Protein AF-A0A2U3CEC5-F1 (afdb_monomer_lite)

Structure (mmCIF, N/CA/C/O backbone):
data_AF-A0A2U3CEC5-F1
#
_entry.id   AF-A0A2U3CEC5-F1
#
loop_
_atom_site.group_PDB
_atom_site.id
_atom_site.type_symbol
_atom_site.label_atom_id
_atom_site.label_alt_id
_atom_site.label_comp_id
_atom_site.label_asym_id
_atom_site.label_entity_id
_atom_site.label_seq_id
_atom_site.pdbx_PDB_ins_code
_atom_site.Cartn_x
_atom_site.Cartn_y
_atom_site.Cartn_z
_atom_site.occupancy
_atom_site.B_iso_or_equiv
_atom_site.auth_seq_i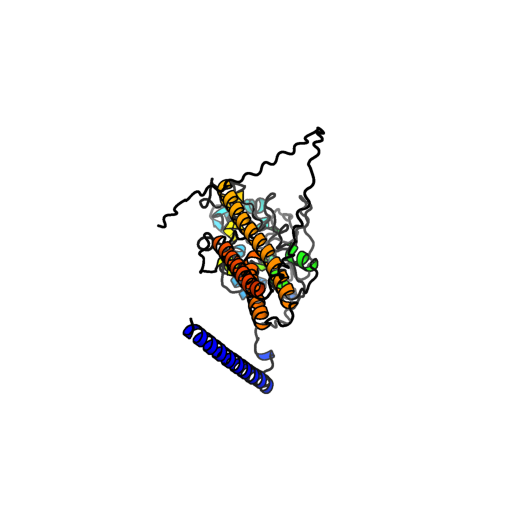d
_atom_site.auth_comp_id
_atom_site.auth_asym_id
_atom_site.auth_atom_id
_atom_site.pdbx_PDB_model_num
ATOM 1 N N . MET A 1 1 ? -35.874 -15.111 15.280 1.00 51.69 1 MET A N 1
ATOM 2 C CA . MET A 1 1 ? -35.263 -14.906 16.616 1.00 51.69 1 MET A CA 1
ATOM 3 C C . MET A 1 1 ? -35.000 -16.187 17.414 1.00 51.69 1 MET A C 1
ATOM 5 O O . MET A 1 1 ? -33.830 -16.515 17.531 1.00 51.69 1 MET A O 1
ATOM 9 N N . ASN A 1 2 ? -35.978 -16.946 17.939 1.00 54.44 2 ASN A N 1
ATOM 10 C CA . ASN A 1 2 ? -35.641 -18.170 18.712 1.00 54.44 2 ASN A CA 1
ATOM 11 C C . ASN A 1 2 ? -35.207 -19.373 17.848 1.00 54.44 2 ASN A C 1
ATOM 13 O O . ASN A 1 2 ? -34.394 -20.172 18.297 1.00 54.44 2 ASN A O 1
ATOM 17 N N . GLU A 1 3 ? -35.680 -19.483 16.603 1.00 56.84 3 GLU A N 1
ATOM 18 C CA . GLU A 1 3 ? -35.259 -20.569 15.698 1.00 56.84 3 GLU A CA 1
ATOM 19 C C . GLU A 1 3 ? -33.867 -20.337 15.082 1.00 56.84 3 GLU A C 1
ATOM 21 O O . GLU A 1 3 ? -33.113 -21.288 14.906 1.00 56.84 3 GLU A O 1
ATOM 26 N N . GLU A 1 4 ? -33.463 -19.086 14.838 1.00 57.12 4 GLU A N 1
ATOM 27 C CA . GLU A 1 4 ? -32.122 -18.763 14.313 1.00 57.12 4 GLU A CA 1
ATOM 28 C C . GLU A 1 4 ? -31.010 -19.041 15.329 1.00 57.12 4 GLU A C 1
ATOM 30 O O . GLU A 1 4 ? -29.968 -19.588 14.964 1.00 57.12 4 GLU A O 1
ATOM 35 N N . LYS A 1 5 ? -31.246 -18.762 16.620 1.00 58.94 5 LYS A N 1
ATOM 36 C CA . LYS A 1 5 ? -30.281 -19.090 17.682 1.00 58.94 5 LYS A CA 1
ATOM 37 C C . LYS A 1 5 ? -30.055 -20.603 17.806 1.00 58.94 5 LYS A C 1
ATOM 39 O O . LYS A 1 5 ? -28.931 -21.034 18.056 1.00 58.94 5 LYS A O 1
ATOM 44 N N . GLU A 1 6 ? -31.075 -21.431 17.567 1.00 61.75 6 GLU A N 1
ATOM 45 C CA . GLU A 1 6 ? -30.903 -22.890 17.558 1.00 61.75 6 GLU A CA 1
ATOM 46 C C . GLU A 1 6 ? -30.104 -23.408 16.352 1.00 61.75 6 GLU A C 1
ATOM 48 O O . GLU A 1 6 ? -29.390 -24.409 16.481 1.00 61.75 6 GLU A O 1
ATOM 53 N N . VAL A 1 7 ? -30.195 -22.749 15.194 1.00 65.44 7 VAL A N 1
ATOM 54 C CA . VAL A 1 7 ? -29.435 -23.130 13.992 1.00 65.44 7 VAL A CA 1
ATOM 55 C C . VAL A 1 7 ? -27.947 -22.832 14.184 1.00 65.44 7 VAL A C 1
ATOM 57 O O . VAL A 1 7 ? -27.124 -23.721 13.957 1.00 65.44 7 VAL A O 1
ATOM 60 N N . LEU A 1 8 ? -27.600 -21.654 14.712 1.00 54.16 8 LEU A N 1
ATOM 61 C CA . LEU A 1 8 ? -26.207 -21.249 14.943 1.00 54.16 8 LEU A CA 1
ATOM 62 C C . LEU A 1 8 ? -25.498 -22.138 15.981 1.00 54.16 8 LEU A C 1
ATOM 64 O O . LEU A 1 8 ? -24.371 -22.587 15.758 1.00 54.16 8 LEU A O 1
ATOM 68 N N . VAL A 1 9 ? -26.184 -22.519 17.066 1.00 66.44 9 VAL A N 1
ATOM 69 C CA . VAL A 1 9 ? -25.629 -23.441 18.080 1.00 66.44 9 VAL A CA 1
ATOM 70 C C . VAL A 1 9 ? -25.408 -24.852 17.515 1.00 66.44 9 VAL A C 1
ATOM 72 O O . VAL A 1 9 ? -24.451 -25.538 17.895 1.00 66.44 9 VAL A O 1
ATOM 75 N N . ARG A 1 10 ? -26.255 -25.315 16.583 1.00 61.56 10 ARG A N 1
ATOM 76 C CA . ARG A 1 10 ? -26.038 -26.602 15.893 1.00 61.56 10 ARG A CA 1
ATOM 77 C C . ARG A 1 10 ? -24.874 -26.528 14.908 1.00 61.56 10 ARG A C 1
ATOM 79 O O . ARG A 1 10 ? -24.129 -27.502 14.815 1.00 61.56 10 ARG A O 1
ATOM 86 N N . GLN A 1 11 ? -24.692 -25.400 14.225 1.00 50.88 11 GLN A N 1
ATOM 87 C CA . GLN A 1 11 ? -23.623 -25.187 13.247 1.00 50.88 11 GLN A CA 1
ATOM 88 C C . GLN A 1 11 ? -22.240 -25.112 13.923 1.00 50.88 11 GLN A C 1
ATOM 90 O O . GLN A 1 11 ? -21.310 -25.795 13.494 1.00 50.88 11 GLN A O 1
ATOM 95 N N . SER A 1 12 ? -22.143 -24.429 15.070 1.00 59.34 12 SER A N 1
ATOM 96 C CA . SER A 1 12 ? -20.945 -24.394 15.930 1.00 59.34 12 SER A CA 1
ATOM 97 C C . SER A 1 12 ? -20.511 -25.797 16.398 1.00 59.34 12 SER A C 1
ATOM 99 O O . SER A 1 12 ? -19.362 -26.209 16.204 1.00 59.34 12 SER A O 1
ATOM 101 N N . LYS A 1 13 ? -21.451 -26.612 16.905 1.00 60.03 13 LYS A N 1
ATOM 102 C CA . LYS A 1 13 ? -21.165 -28.003 17.318 1.00 60.03 13 LYS A CA 1
ATOM 103 C C . LYS A 1 13 ? -20.763 -28.913 16.153 1.00 60.03 13 LYS A C 1
ATOM 105 O O . LYS A 1 13 ? -20.098 -29.931 16.370 1.00 60.03 13 LYS A O 1
ATOM 110 N N . TRP A 1 14 ? -21.174 -28.579 14.932 1.00 58.00 14 TRP A N 1
ATOM 111 C CA . TRP A 1 14 ? -20.826 -29.333 13.730 1.00 58.00 14 TRP A CA 1
ATOM 112 C C . TRP A 1 14 ? -19.403 -29.016 13.245 1.00 58.00 14 TRP A C 1
ATOM 114 O O . TRP A 1 14 ? -18.674 -29.936 12.867 1.00 58.00 14 TRP A O 1
ATOM 124 N N . ASN A 1 15 ? -18.966 -27.759 13.362 1.00 56.19 15 ASN A N 1
ATOM 125 C CA . ASN A 1 15 ? -17.613 -27.328 12.998 1.00 56.19 15 ASN A CA 1
ATOM 126 C C . ASN A 1 15 ? -16.543 -27.875 13.958 1.00 56.19 15 ASN A C 1
ATOM 128 O O . ASN A 1 15 ? -15.528 -28.402 13.500 1.00 56.19 15 ASN A O 1
ATOM 132 N N . GLY A 1 16 ? -16.809 -27.906 15.270 1.00 61.47 16 GLY A N 1
ATOM 133 C CA . GLY A 1 16 ? -15.868 -28.478 16.248 1.00 61.47 16 GLY A CA 1
ATOM 134 C C . GLY A 1 16 ? -15.553 -29.966 16.014 1.00 61.47 16 GLY A C 1
ATOM 135 O O . GLY A 1 16 ? -14.421 -30.410 16.198 1.00 61.47 16 GLY A O 1
ATOM 136 N N . ARG A 1 17 ? -16.523 -30.753 15.523 1.00 67.31 17 ARG A N 1
ATOM 137 C CA . ARG A 1 17 ? -16.306 -32.176 15.192 1.00 67.31 17 ARG A CA 1
ATOM 138 C C . ARG A 1 17 ? -15.452 -32.387 13.940 1.00 67.31 17 ARG A C 1
ATOM 140 O O . ARG A 1 17 ? -14.745 -33.391 13.869 1.00 67.31 17 ARG A O 1
ATOM 147 N N . ARG A 1 18 ? -15.503 -31.471 12.967 1.00 69.81 18 ARG A N 1
ATOM 148 C CA . ARG A 1 18 ? -14.678 -31.538 11.748 1.00 69.81 18 ARG A CA 1
ATOM 149 C C . ARG A 1 18 ? -13.218 -31.209 12.035 1.00 69.81 18 ARG A C 1
ATOM 151 O O . ARG A 1 18 ? -12.348 -31.915 11.538 1.00 69.81 18 ARG A O 1
ATOM 158 N N . ILE A 1 19 ? -12.971 -30.228 12.902 1.00 72.62 19 ILE A N 1
ATOM 159 C CA . ILE A 1 19 ? -11.618 -29.847 13.325 1.00 72.62 19 ILE A CA 1
ATOM 160 C C . ILE A 1 19 ? -10.928 -31.023 14.031 1.00 72.62 19 ILE A C 1
ATOM 162 O O . ILE A 1 19 ? -9.819 -31.400 13.661 1.00 72.62 19 ILE A O 1
ATOM 166 N N . ILE A 1 20 ? -11.613 -31.702 14.959 1.00 77.25 20 ILE A N 1
ATOM 167 C CA . ILE A 1 20 ? -11.046 -32.865 15.667 1.00 77.25 20 ILE A CA 1
ATOM 168 C C . ILE A 1 20 ? -10.727 -34.025 14.706 1.00 77.25 20 ILE A C 1
ATOM 170 O O . ILE A 1 20 ? -9.685 -34.662 14.844 1.00 77.25 20 ILE A O 1
ATOM 174 N N . LEU A 1 21 ? -11.590 -34.292 13.717 1.00 78.38 21 LEU A N 1
ATOM 175 C CA . LEU A 1 21 ? -11.345 -35.320 12.695 1.00 78.38 21 LEU A CA 1
ATOM 176 C C . LEU A 1 21 ? -10.156 -34.974 11.789 1.00 78.38 21 LEU A C 1
ATOM 178 O O . LEU A 1 21 ? -9.392 -35.872 11.443 1.00 78.38 21 LEU A O 1
ATOM 182 N N . PHE A 1 22 ? -9.980 -33.696 11.444 1.00 80.19 22 PHE A N 1
ATOM 183 C CA . PHE A 1 22 ? -8.859 -33.229 10.629 1.00 80.19 22 PHE A CA 1
ATOM 184 C C . PHE A 1 22 ? -7.522 -33.374 11.369 1.00 80.19 22 PHE A C 1
ATOM 186 O O . PHE A 1 22 ? -6.585 -33.954 10.823 1.00 80.19 22 PHE A O 1
ATOM 193 N N . TYR A 1 23 ? -7.459 -32.973 12.646 1.00 76.06 23 TYR A N 1
ATOM 194 C CA . TYR A 1 23 ? -6.269 -33.179 13.482 1.00 76.06 23 TYR A CA 1
ATOM 195 C C . TYR A 1 23 ? -5.938 -34.662 13.673 1.00 76.06 23 TYR A C 1
ATOM 197 O O . TYR A 1 23 ? -4.771 -35.044 13.607 1.00 76.06 23 TYR A O 1
ATOM 205 N N . TRP A 1 24 ? -6.945 -35.524 13.848 1.00 81.62 24 TRP A N 1
ATOM 206 C CA . TRP A 1 24 ? -6.714 -36.968 13.939 1.00 81.62 24 TRP A CA 1
ATOM 207 C C . TRP A 1 24 ? -6.148 -37.545 12.637 1.00 81.62 24 TRP A C 1
ATOM 209 O O . TRP A 1 24 ? -5.244 -38.378 12.676 1.00 81.62 24 TRP A O 1
ATOM 219 N N . PHE A 1 25 ? -6.635 -37.078 11.484 1.00 79.94 25 PHE A N 1
ATOM 220 C CA . PHE A 1 25 ? -6.115 -37.495 10.182 1.00 79.94 25 PHE A CA 1
ATOM 221 C C . PHE A 1 25 ? -4.675 -37.015 9.968 1.00 79.94 25 PHE A C 1
ATOM 223 O O . PHE A 1 25 ? -3.836 -37.808 9.552 1.00 79.94 25 PHE A O 1
ATOM 230 N N . ALA A 1 26 ? -4.366 -35.765 10.325 1.00 76.88 26 ALA A N 1
ATOM 231 C CA . ALA A 1 26 ? -3.019 -35.205 10.235 1.00 76.88 26 ALA A CA 1
ATOM 232 C C . ALA A 1 26 ? -2.019 -35.948 11.138 1.00 76.88 26 ALA A C 1
ATOM 234 O O . ALA A 1 26 ? -0.929 -36.289 10.688 1.00 76.88 26 ALA A O 1
ATOM 235 N N . ILE A 1 27 ? -2.401 -36.282 12.377 1.00 79.38 27 ILE A N 1
ATOM 236 C CA . ILE A 1 27 ? -1.549 -37.043 13.307 1.00 79.38 27 ILE A CA 1
ATOM 237 C C . ILE A 1 27 ? -1.284 -38.460 12.785 1.00 79.38 27 ILE A C 1
ATOM 239 O O . ILE A 1 27 ? -0.149 -38.934 12.851 1.00 79.38 27 ILE A O 1
ATOM 243 N N . VAL A 1 28 ? -2.299 -39.138 12.234 1.00 79.62 28 VAL A N 1
ATOM 244 C CA . VAL A 1 28 ? -2.113 -40.466 11.628 1.00 79.62 28 VAL A CA 1
ATOM 245 C C . VAL A 1 28 ? -1.205 -40.378 10.403 1.00 79.62 28 VAL A C 1
ATOM 247 O O . VAL A 1 28 ? -0.308 -41.207 10.271 1.00 79.62 28 VAL A O 1
ATOM 250 N N . PHE A 1 29 ? -1.380 -39.362 9.552 1.00 73.38 29 PHE A N 1
ATOM 251 C CA . PHE A 1 29 ? -0.582 -39.190 8.338 1.00 73.38 29 PHE A CA 1
ATOM 252 C C . PHE A 1 29 ? 0.888 -38.882 8.659 1.00 73.38 29 PHE A C 1
ATOM 254 O O . PHE A 1 29 ? 1.777 -39.579 8.164 1.00 73.38 29 PHE A O 1
ATOM 261 N N . LEU A 1 30 ? 1.139 -37.936 9.573 1.00 70.00 30 LEU A N 1
ATOM 262 C CA . LEU A 1 30 ? 2.480 -37.565 10.039 1.00 70.00 30 LEU A CA 1
ATOM 263 C C . LEU A 1 30 ? 3.177 -38.717 10.780 1.00 70.00 30 LEU A C 1
ATOM 265 O O . LEU A 1 30 ? 4.367 -38.973 10.570 1.00 70.00 30 LEU A O 1
ATOM 269 N N . GLY A 1 31 ? 2.428 -39.468 11.594 1.00 68.62 31 GLY A N 1
ATOM 270 C CA . GLY A 1 31 ? 2.925 -40.670 12.261 1.00 68.62 31 GLY A CA 1
ATOM 271 C C . GLY A 1 31 ? 3.284 -41.787 11.278 1.00 68.62 31 GLY A C 1
ATOM 272 O O . GLY A 1 31 ? 4.282 -42.482 11.474 1.00 68.62 31 GLY A O 1
ATOM 273 N N . SER A 1 32 ? 2.523 -41.938 10.188 1.00 67.00 32 SER A N 1
ATOM 274 C CA . SER A 1 32 ? 2.843 -42.916 9.146 1.00 67.00 32 SER A CA 1
ATOM 275 C C . SER A 1 32 ? 4.051 -42.519 8.298 1.00 67.00 32 SER A C 1
ATOM 277 O O . SER A 1 32 ? 4.867 -43.393 8.026 1.00 67.00 32 SER A O 1
ATOM 279 N N . SER A 1 33 ? 4.257 -41.237 7.967 1.00 54.97 33 SER A N 1
ATOM 280 C CA . SER A 1 33 ? 5.459 -40.787 7.238 1.00 54.97 33 SER A CA 1
ATOM 281 C C . SER A 1 33 ? 6.760 -41.041 8.007 1.00 54.97 33 SER A C 1
ATOM 283 O O . SER A 1 33 ? 7.756 -41.434 7.401 1.00 54.97 33 SER A O 1
ATOM 285 N N . ALA A 1 34 ? 6.740 -40.930 9.340 1.00 54.03 34 ALA A N 1
ATOM 286 C CA . ALA A 1 34 ? 7.893 -41.268 10.177 1.00 54.03 34 ALA A CA 1
ATOM 287 C C . ALA A 1 34 ? 8.217 -42.778 10.176 1.00 54.03 34 ALA A C 1
ATOM 289 O O . ALA A 1 34 ? 9.371 -43.164 10.353 1.00 54.03 34 ALA A O 1
ATOM 290 N N . ALA A 1 35 ? 7.222 -43.641 9.942 1.00 57.00 35 ALA A N 1
ATOM 291 C CA . ALA A 1 35 ? 7.401 -45.092 9.934 1.00 57.00 35 ALA A CA 1
ATOM 292 C C . ALA A 1 35 ? 7.923 -45.649 8.596 1.00 57.00 35 ALA A C 1
ATOM 294 O O . ALA A 1 35 ? 8.459 -46.758 8.581 1.00 57.00 35 ALA A O 1
ATOM 295 N N . VAL A 1 36 ? 7.790 -44.912 7.483 1.00 57.38 36 VAL A N 1
ATOM 296 C CA . VAL A 1 36 ? 8.205 -45.396 6.147 1.00 57.38 36 VAL A CA 1
ATOM 297 C C . VAL A 1 36 ? 9.610 -44.958 5.724 1.00 57.38 36 VAL A C 1
ATOM 299 O O . VAL A 1 36 ? 10.045 -45.335 4.641 1.00 57.38 36 VAL A O 1
ATOM 302 N N . GLY A 1 37 ? 10.347 -44.209 6.553 1.00 44.03 37 GLY A N 1
ATOM 303 C CA . GLY A 1 37 ? 11.755 -43.888 6.284 1.00 44.03 37 GLY A CA 1
ATOM 304 C C . GLY A 1 37 ? 11.991 -43.225 4.923 1.00 44.03 37 GLY A C 1
ATOM 305 O O . GLY A 1 37 ? 13.004 -43.492 4.277 1.00 44.03 37 GLY A O 1
ATOM 306 N N . ILE A 1 38 ? 11.050 -42.393 4.463 1.00 50.84 38 ILE A N 1
ATOM 307 C CA . ILE A 1 38 ? 11.238 -41.607 3.243 1.00 50.84 38 ILE A CA 1
ATOM 308 C C . ILE A 1 38 ? 12.206 -40.485 3.605 1.00 50.84 38 ILE A C 1
ATOM 310 O O . ILE A 1 38 ? 11.822 -39.455 4.150 1.00 50.84 38 ILE A O 1
ATOM 314 N N . SER A 1 39 ? 13.486 -40.748 3.365 1.00 47.34 39 SER A N 1
ATOM 315 C CA . SER A 1 39 ? 14.542 -39.751 3.439 1.00 47.34 39 SER A CA 1
ATOM 316 C C . SER A 1 39 ? 14.170 -38.569 2.542 1.00 47.34 39 SER A C 1
ATOM 318 O O . SER A 1 39 ? 13.892 -38.755 1.355 1.00 47.34 39 SER A O 1
ATOM 320 N N . SER A 1 40 ? 14.176 -37.360 3.101 1.00 48.03 40 SER A N 1
ATOM 321 C CA . SER A 1 40 ? 13.900 -36.091 2.410 1.00 48.03 40 SER A CA 1
ATOM 322 C C . SER A 1 40 ? 14.830 -35.818 1.218 1.00 48.03 40 SER A C 1
ATOM 324 O O . SER A 1 40 ? 14.552 -34.943 0.408 1.00 48.03 40 SER A O 1
ATOM 326 N N . THR A 1 41 ? 15.886 -36.613 1.043 1.00 48.88 41 THR A N 1
ATOM 327 C CA . THR A 1 41 ? 16.827 -36.549 -0.083 1.00 48.88 41 THR A CA 1
ATOM 328 C C . THR A 1 41 ? 16.278 -37.024 -1.433 1.00 48.88 41 THR A C 1
ATOM 330 O O . THR A 1 41 ? 16.960 -36.851 -2.435 1.00 48.88 41 THR A O 1
ATOM 333 N N . LEU A 1 42 ? 15.078 -37.614 -1.513 1.00 44.91 42 LEU A N 1
ATOM 334 C CA . LEU A 1 42 ? 14.521 -38.107 -2.789 1.00 44.91 42 LEU A CA 1
ATOM 335 C C . LEU A 1 42 ? 13.493 -37.178 -3.457 1.00 44.91 42 LEU A C 1
ATOM 337 O O . LEU A 1 42 ? 13.015 -37.512 -4.539 1.00 44.91 42 LEU A O 1
ATOM 341 N N . LEU A 1 43 ? 13.146 -36.034 -2.856 1.00 43.78 43 LEU A N 1
ATOM 342 C CA . LEU A 1 43 ? 12.087 -35.155 -3.378 1.00 43.78 43 LEU A CA 1
ATOM 343 C C . LEU A 1 43 ? 12.569 -33.869 -4.059 1.00 43.78 43 LEU A C 1
ATOM 345 O O . LEU A 1 43 ? 11.726 -33.089 -4.488 1.00 43.78 43 LEU A O 1
ATOM 349 N N . ASN A 1 44 ? 13.876 -33.657 -4.244 1.00 40.06 44 ASN A N 1
ATOM 350 C CA . ASN A 1 44 ? 14.333 -32.518 -5.043 1.00 40.06 44 ASN A CA 1
ATOM 351 C C . ASN A 1 44 ? 15.614 -32.815 -5.848 1.00 40.06 44 ASN A C 1
ATOM 353 O O . ASN A 1 44 ? 16.710 -32.512 -5.391 1.00 40.06 44 ASN A O 1
ATOM 357 N N . PRO A 1 45 ? 15.515 -33.416 -7.048 1.00 41.00 45 PRO A N 1
ATOM 358 C CA . PRO A 1 45 ? 16.673 -33.645 -7.911 1.00 41.00 45 PRO A CA 1
ATOM 359 C C . PRO A 1 45 ? 17.136 -32.389 -8.676 1.00 41.00 45 PRO A C 1
ATOM 361 O O . PRO A 1 45 ? 17.912 -32.535 -9.616 1.00 41.00 45 PRO A O 1
ATOM 364 N N . LYS A 1 46 ? 16.654 -31.177 -8.349 1.00 42.19 46 LYS A N 1
ATOM 365 C CA . LYS A 1 46 ? 16.907 -29.994 -9.188 1.00 42.19 46 LYS A CA 1
ATOM 366 C C . LYS A 1 46 ? 18.140 -29.154 -8.851 1.00 42.19 46 LYS A C 1
ATOM 368 O O . LYS A 1 46 ? 18.587 -28.459 -9.749 1.00 42.19 46 LYS A O 1
ATOM 373 N N . TYR A 1 47 ? 18.733 -29.228 -7.662 1.00 44.69 47 TYR A N 1
ATOM 374 C CA . TYR A 1 47 ? 19.850 -28.331 -7.335 1.00 44.69 47 TYR A CA 1
ATOM 375 C C . TYR A 1 47 ? 20.909 -29.026 -6.480 1.00 44.69 47 TYR A C 1
ATOM 377 O O . TYR A 1 47 ? 20.815 -29.089 -5.262 1.00 44.69 47 TYR A O 1
ATOM 385 N N . SER A 1 48 ? 21.923 -29.572 -7.147 1.00 35.47 48 SER A N 1
ATOM 386 C CA . SER A 1 48 ? 23.272 -29.683 -6.588 1.00 35.47 48 SER A CA 1
ATOM 387 C C . SER A 1 48 ? 24.257 -29.707 -7.756 1.00 35.47 48 SER A C 1
ATOM 389 O O . SER A 1 48 ? 24.721 -30.767 -8.183 1.00 35.47 48 SER A O 1
ATOM 391 N N . VAL A 1 49 ? 24.540 -28.536 -8.325 1.00 43.97 49 VAL A N 1
ATOM 392 C CA . VAL A 1 49 ? 25.657 -28.359 -9.264 1.00 43.97 49 VAL A CA 1
ATOM 393 C C . VAL A 1 49 ? 26.917 -28.057 -8.445 1.00 43.97 49 VAL A C 1
ATOM 395 O O . VAL A 1 49 ? 27.565 -27.032 -8.607 1.00 43.97 49 VAL A O 1
ATOM 398 N N . GLU A 1 50 ? 27.259 -28.933 -7.497 1.00 38.19 50 GLU A N 1
ATOM 399 C CA . GLU A 1 50 ? 28.533 -28.827 -6.784 1.00 38.19 50 GLU A CA 1
ATOM 400 C C . GLU A 1 50 ? 29.649 -29.333 -7.709 1.00 38.19 50 GLU A C 1
ATOM 402 O O . GLU A 1 50 ? 29.823 -30.540 -7.894 1.00 38.19 50 GLU A O 1
ATOM 407 N N . GLY A 1 51 ? 30.409 -28.404 -8.300 1.00 41.31 51 GLY A N 1
ATOM 408 C CA . GLY A 1 51 ? 31.744 -28.705 -8.827 1.00 41.31 51 GLY A CA 1
ATOM 409 C C . GLY A 1 51 ? 32.126 -28.141 -10.195 1.00 41.31 51 GLY A C 1
ATOM 410 O O . GLY A 1 51 ? 33.149 -28.580 -10.720 1.00 41.31 51 GLY A O 1
ATOM 411 N N . TYR A 1 52 ? 31.370 -27.210 -10.787 1.00 44.75 52 TYR A N 1
ATOM 412 C CA . TYR A 1 52 ? 31.833 -26.540 -12.007 1.00 44.75 52 TYR A CA 1
ATOM 413 C C . TYR A 1 52 ? 32.778 -25.381 -11.664 1.00 44.75 52 TYR A C 1
ATOM 415 O O . TYR A 1 52 ? 32.407 -24.424 -10.992 1.00 44.75 52 TYR A O 1
ATOM 423 N N . ASP A 1 53 ? 34.031 -25.505 -12.095 1.00 47.78 53 ASP A N 1
ATOM 424 C CA . ASP A 1 53 ? 35.047 -24.464 -11.967 1.00 47.78 53 ASP A CA 1
ATOM 425 C C . ASP A 1 53 ? 34.838 -23.420 -13.075 1.00 47.78 53 ASP A C 1
ATOM 427 O O . ASP A 1 53 ? 35.212 -23.643 -14.229 1.00 47.78 53 ASP A O 1
ATOM 431 N N . HIS A 1 54 ? 34.220 -22.286 -12.729 1.00 45.41 54 HIS A N 1
ATOM 432 C CA . HIS A 1 54 ? 33.964 -21.184 -13.664 1.00 45.41 54 HIS A CA 1
ATOM 433 C C . HIS A 1 54 ? 35.245 -20.606 -14.287 1.00 45.41 54 HIS A C 1
ATOM 435 O O . HIS A 1 54 ? 35.173 -19.997 -15.350 1.00 45.41 54 HIS A O 1
ATOM 441 N N . SER A 1 55 ? 36.428 -20.845 -13.704 1.00 48.06 55 SER A N 1
ATOM 442 C CA . SER A 1 55 ? 37.694 -20.368 -14.275 1.00 48.06 55 SER A CA 1
ATOM 443 C C . SER A 1 55 ? 38.091 -21.064 -15.585 1.00 48.06 55 SER A C 1
ATOM 445 O O . SER A 1 55 ? 38.981 -20.586 -16.286 1.00 48.06 55 SER A O 1
ATOM 447 N N . ALA A 1 56 ? 37.428 -22.170 -15.945 1.00 47.59 56 ALA A N 1
ATOM 448 C CA . ALA A 1 56 ? 37.695 -22.919 -17.173 1.00 47.59 56 ALA A CA 1
ATOM 449 C C . ALA A 1 56 ? 36.930 -22.411 -18.413 1.00 47.59 56 ALA A C 1
ATOM 451 O O . ALA A 1 56 ? 37.122 -22.971 -19.494 1.00 47.59 56 ALA A O 1
ATOM 452 N N . ILE A 1 57 ? 36.055 -21.408 -18.259 1.00 49.34 57 ILE A N 1
ATOM 453 C CA . ILE A 1 57 ? 35.137 -20.935 -19.312 1.00 49.34 57 ILE A CA 1
ATOM 454 C C . ILE A 1 57 ? 35.635 -19.647 -19.996 1.00 49.34 57 ILE A C 1
ATOM 456 O O . ILE A 1 57 ? 35.297 -19.423 -21.152 1.00 49.34 57 ILE A O 1
ATOM 460 N N . ALA A 1 58 ? 36.493 -18.852 -19.347 1.00 49.41 58 ALA A N 1
ATOM 461 C CA . ALA A 1 58 ? 37.122 -17.693 -19.987 1.00 49.41 58 ALA A CA 1
ATOM 462 C C . ALA A 1 58 ? 37.982 -18.111 -21.192 1.00 49.41 58 ALA A C 1
ATOM 464 O O . ALA A 1 58 ? 38.721 -19.102 -21.108 1.00 49.41 58 ALA A O 1
ATOM 465 N N . ASP A 1 59 ? 37.977 -17.319 -22.272 1.00 50.66 59 ASP A N 1
ATOM 466 C CA . ASP A 1 59 ? 38.967 -17.477 -23.343 1.00 50.66 59 ASP A CA 1
ATOM 467 C C . ASP A 1 59 ? 40.382 -17.436 -22.717 1.00 50.66 59 ASP A C 1
ATOM 469 O O . ASP A 1 59 ? 40.769 -16.438 -22.101 1.00 50.66 59 ASP A O 1
ATOM 473 N N . PRO A 1 60 ? 41.196 -18.500 -22.846 1.00 42.22 60 PRO A N 1
ATOM 474 C CA . PRO A 1 60 ? 42.479 -18.605 -22.153 1.00 42.22 60 PRO A CA 1
ATOM 475 C C . PRO A 1 60 ? 43.553 -17.633 -22.674 1.00 42.22 60 PRO A C 1
ATOM 477 O O . PRO A 1 60 ? 44.646 -17.561 -22.105 1.00 42.22 60 PRO A O 1
ATOM 480 N N . VAL A 1 61 ? 43.289 -16.921 -23.772 1.00 42.47 61 VAL A N 1
ATOM 481 C CA . VAL A 1 61 ? 44.180 -15.942 -24.404 1.00 42.47 61 VAL A CA 1
ATOM 482 C C . VAL A 1 61 ? 43.792 -14.513 -24.027 1.00 42.47 61 VAL A C 1
ATOM 484 O O . VAL A 1 61 ? 44.692 -13.689 -23.844 1.00 42.47 61 VAL A O 1
ATOM 487 N N . THR A 1 62 ? 42.499 -14.209 -23.895 1.00 55.28 62 THR A N 1
ATOM 488 C CA . THR A 1 62 ? 42.023 -12.837 -23.635 1.00 55.28 62 THR A CA 1
ATOM 489 C C . THR A 1 62 ? 41.435 -12.628 -22.237 1.00 55.28 62 THR A C 1
ATOM 491 O O . THR A 1 62 ? 41.444 -11.494 -21.749 1.00 55.28 62 THR A O 1
ATOM 494 N N . GLY A 1 63 ? 41.016 -13.706 -21.564 1.00 55.62 63 GLY A N 1
ATOM 495 C CA . GLY A 1 63 ? 40.258 -13.671 -20.310 1.00 55.62 63 GLY A CA 1
ATOM 496 C C . GLY A 1 63 ? 38.790 -13.272 -20.496 1.00 55.62 63 GLY A C 1
ATOM 497 O O . GLY A 1 63 ? 38.121 -12.987 -19.511 1.00 55.62 63 GLY A O 1
ATOM 498 N N . GLU A 1 64 ? 38.309 -13.203 -21.739 1.00 58.28 64 GLU A N 1
ATOM 499 C CA . GLU A 1 64 ? 37.001 -12.641 -22.090 1.00 58.28 64 GLU A CA 1
ATOM 500 C C . GLU A 1 64 ? 35.880 -13.686 -21.968 1.00 58.28 64 GLU A C 1
ATOM 502 O O . GLU A 1 64 ? 36.112 -14.879 -22.178 1.00 58.28 64 GLU A O 1
ATOM 507 N N . TYR A 1 65 ? 34.673 -13.213 -21.638 1.00 59.47 65 TYR A N 1
ATOM 508 C CA . TYR A 1 65 ? 33.438 -13.997 -21.596 1.00 59.47 65 TYR A CA 1
ATOM 509 C C . TYR A 1 65 ? 32.439 -13.427 -22.603 1.00 59.47 65 TYR A C 1
ATOM 511 O O . TYR A 1 65 ? 32.013 -12.275 -22.493 1.00 59.47 65 TYR A O 1
ATOM 519 N N . HIS A 1 66 ? 32.054 -14.241 -23.575 1.00 66.25 66 HIS A N 1
ATOM 520 C CA . HIS A 1 66 ? 30.923 -14.000 -24.459 1.00 66.25 66 HIS A CA 1
ATOM 521 C C . HIS A 1 66 ? 29.662 -14.630 -23.839 1.00 66.25 66 HIS A C 1
ATOM 523 O O . HIS A 1 66 ? 29.773 -15.659 -23.172 1.00 66.25 66 HIS A O 1
ATOM 529 N N . PRO A 1 67 ? 28.443 -14.101 -24.054 1.00 65.88 67 PRO A N 1
ATOM 530 C CA . PRO A 1 67 ? 27.223 -14.787 -23.609 1.00 65.88 67 PRO A CA 1
ATOM 531 C C . PRO A 1 67 ? 27.110 -16.236 -24.124 1.00 65.88 67 PRO A C 1
ATOM 533 O O . PRO A 1 67 ? 26.563 -17.094 -23.432 1.00 65.88 67 PRO A O 1
ATOM 536 N N . ASP A 1 68 ? 27.710 -16.547 -25.279 1.00 74.38 68 ASP A N 1
ATOM 537 C CA . ASP A 1 68 ? 27.821 -17.927 -25.790 1.00 74.38 68 ASP A CA 1
ATOM 538 C C . ASP A 1 68 ? 28.642 -18.856 -24.880 1.00 74.38 68 ASP A C 1
ATOM 540 O O . ASP A 1 68 ? 28.468 -20.073 -24.935 1.00 74.38 68 ASP A O 1
ATOM 544 N N . ASP A 1 69 ? 29.505 -18.312 -24.023 1.00 78.38 69 ASP A N 1
ATOM 545 C CA . ASP A 1 69 ? 30.288 -19.080 -23.055 1.00 78.38 69 ASP A CA 1
ATOM 546 C C . ASP A 1 69 ? 29.448 -19.458 -21.822 1.00 78.38 69 ASP A C 1
ATOM 548 O O . ASP A 1 69 ? 29.748 -20.438 -21.136 1.00 78.38 69 ASP A O 1
ATOM 552 N N . CYS A 1 70 ? 28.346 -18.741 -21.568 1.00 79.56 70 CYS A N 1
ATOM 553 C CA . CYS A 1 70 ? 27.378 -19.069 -20.518 1.00 79.56 70 CYS A CA 1
ATOM 554 C C . CYS A 1 70 ? 26.457 -20.226 -20.939 1.00 79.56 70 CYS A C 1
ATOM 556 O O . CYS A 1 70 ? 26.105 -21.080 -20.122 1.00 79.56 70 CYS A O 1
ATOM 558 N N . VAL A 1 71 ? 26.105 -20.285 -22.228 1.00 84.12 71 VAL A N 1
ATOM 559 C CA . VAL A 1 71 ? 25.138 -21.226 -22.822 1.00 84.12 71 VAL A CA 1
ATOM 560 C C . VAL A 1 71 ? 25.381 -22.704 -22.458 1.00 84.12 71 VAL A C 1
ATOM 562 O O . VAL A 1 71 ? 24.418 -23.381 -22.091 1.00 84.12 71 VAL A O 1
ATOM 565 N N . PRO A 1 72 ? 26.615 -23.251 -22.491 1.00 85.25 72 PRO A N 1
ATOM 566 C CA . PRO A 1 72 ? 26.851 -24.664 -22.190 1.00 85.25 72 PRO A CA 1
ATOM 567 C C . PRO A 1 72 ? 26.456 -25.083 -20.769 1.00 85.25 72 PRO A C 1
ATOM 569 O O . PRO A 1 72 ? 26.202 -26.268 -20.545 1.00 85.25 72 PRO A O 1
ATOM 572 N N . CYS A 1 73 ? 26.426 -24.136 -19.825 1.00 83.00 73 CYS A N 1
ATOM 573 C CA . CYS A 1 73 ? 26.117 -24.392 -18.417 1.00 83.00 73 CYS A CA 1
ATOM 574 C C . CYS A 1 73 ? 24.751 -23.823 -17.995 1.00 83.00 73 CYS A C 1
ATOM 576 O O . CYS A 1 73 ? 24.085 -24.436 -17.166 1.00 83.00 73 CYS A O 1
ATOM 578 N N . HIS A 1 74 ? 24.322 -22.712 -18.605 1.00 84.00 74 HIS A N 1
ATOM 579 C CA . HIS A 1 74 ? 23.142 -21.916 -18.233 1.00 84.00 74 HIS A CA 1
ATOM 580 C C . HIS A 1 74 ? 22.175 -21.714 -19.409 1.00 84.00 74 HIS A C 1
ATOM 582 O O . HIS A 1 74 ? 21.654 -20.625 -19.640 1.00 84.00 74 HIS A O 1
ATOM 588 N N . GLN A 1 75 ? 21.971 -22.753 -20.225 1.00 88.44 75 GLN A N 1
ATOM 589 C CA . GLN A 1 75 ? 21.150 -22.654 -21.437 1.00 88.44 75 GLN A CA 1
ATOM 590 C C . GLN A 1 75 ? 19.742 -22.114 -21.154 1.00 88.44 75 GLN A C 1
ATOM 592 O O . GLN A 1 75 ? 19.239 -21.319 -21.936 1.00 88.44 75 GLN A O 1
ATOM 597 N N . ALA A 1 76 ? 19.100 -22.548 -20.065 1.00 85.69 76 ALA A N 1
ATOM 598 C CA . ALA A 1 76 ? 17.721 -22.166 -19.770 1.00 85.69 76 ALA A CA 1
ATOM 599 C C . ALA A 1 76 ? 17.608 -20.677 -19.408 1.00 85.69 76 ALA A C 1
ATOM 601 O O . ALA A 1 76 ? 16.722 -19.990 -19.910 1.00 85.69 76 ALA A O 1
ATOM 602 N N . GLU A 1 77 ? 18.534 -20.180 -18.590 1.00 84.19 77 GLU A N 1
ATOM 603 C CA . GLU A 1 77 ? 18.615 -18.778 -18.186 1.00 84.19 77 GLU A CA 1
ATOM 604 C C . GLU A 1 77 ? 18.965 -17.886 -19.381 1.00 84.19 77 GLU A C 1
ATOM 606 O O . GLU A 1 77 ? 18.336 -16.852 -19.590 1.00 84.19 77 GLU A O 1
ATOM 611 N N . VAL A 1 78 ? 19.910 -18.312 -20.228 1.00 86.62 78 VAL A N 1
ATOM 612 C CA . VAL A 1 78 ? 20.265 -17.579 -21.453 1.00 86.62 78 VAL A CA 1
ATOM 613 C C . VAL A 1 78 ? 19.105 -17.574 -22.455 1.00 86.62 78 VAL A C 1
ATOM 615 O O . VAL A 1 78 ? 18.844 -16.550 -23.088 1.00 86.62 78 VAL A O 1
ATOM 618 N N . ASP A 1 79 ? 18.372 -18.681 -22.591 1.00 89.12 79 ASP A N 1
ATOM 619 C CA . ASP A 1 79 ? 17.177 -18.750 -23.438 1.00 89.12 79 ASP A CA 1
ATOM 620 C C . ASP A 1 79 ? 16.091 -17.782 -22.952 1.00 89.12 79 ASP A C 1
ATOM 622 O O . ASP A 1 79 ? 15.472 -17.105 -23.774 1.00 89.12 79 ASP A O 1
ATOM 626 N N . GLY A 1 80 ? 15.881 -17.681 -21.636 1.00 87.38 80 GLY A N 1
ATOM 627 C CA . GLY A 1 80 ? 14.974 -16.708 -21.027 1.00 87.38 80 GLY A CA 1
ATOM 628 C C . GLY A 1 80 ? 15.435 -15.266 -21.252 1.00 87.38 80 GLY A C 1
ATOM 629 O O . GLY A 1 80 ? 14.656 -14.436 -21.735 1.00 87.38 80 GLY A O 1
ATOM 630 N N . TRP A 1 81 ? 16.717 -14.984 -21.005 1.00 87.56 81 TRP A N 1
ATOM 631 C CA . TRP A 1 81 ? 17.320 -13.662 -21.173 1.00 87.56 81 TRP A CA 1
ATOM 632 C C . TRP A 1 81 ? 17.243 -13.165 -22.624 1.00 87.56 81 TRP A C 1
ATOM 634 O O . TRP A 1 81 ? 16.910 -11.999 -22.857 1.00 87.56 81 TRP A O 1
ATOM 644 N N . ASN A 1 82 ? 17.433 -14.052 -23.606 1.00 88.19 82 ASN A N 1
ATOM 645 C CA . ASN A 1 82 ? 17.284 -13.760 -25.040 1.00 88.19 82 ASN A CA 1
ATOM 646 C C . ASN A 1 82 ? 15.866 -13.302 -25.438 1.00 88.19 82 ASN A C 1
ATOM 648 O O . ASN A 1 82 ? 15.647 -12.803 -26.545 1.00 88.19 82 ASN A O 1
ATOM 652 N N . LEU A 1 83 ? 14.876 -13.475 -24.557 1.00 87.56 83 LEU A N 1
ATOM 653 C CA . LEU A 1 83 ? 13.516 -12.971 -24.749 1.00 87.56 83 LEU A CA 1
ATOM 654 C C . LEU A 1 83 ? 13.309 -11.581 -24.136 1.00 87.56 83 LEU A C 1
ATOM 656 O O . LEU A 1 83 ? 12.305 -10.933 -24.450 1.00 87.56 83 LEU A O 1
ATOM 660 N N . THR A 1 84 ? 14.234 -11.096 -23.307 1.00 87.12 84 THR A N 1
ATOM 661 C CA . THR A 1 84 ? 14.171 -9.775 -22.662 1.00 87.12 84 THR A CA 1
ATOM 662 C C . THR A 1 84 ? 14.671 -8.678 -23.593 1.00 87.12 84 THR A C 1
ATOM 664 O O . THR A 1 84 ? 15.505 -8.920 -24.468 1.00 87.12 84 THR A O 1
ATOM 667 N N . LYS A 1 85 ? 14.208 -7.437 -23.385 1.00 86.38 85 LYS A N 1
ATOM 668 C CA . LYS A 1 85 ? 14.676 -6.296 -24.190 1.00 86.38 85 LYS A CA 1
ATOM 669 C C . LYS A 1 85 ? 16.183 -6.069 -24.071 1.00 86.38 85 LYS A C 1
ATOM 671 O O . LYS A 1 85 ? 16.761 -5.596 -25.036 1.00 86.38 85 LYS A O 1
ATOM 676 N N . HIS A 1 86 ? 16.826 -6.444 -22.965 1.00 86.38 86 HIS A N 1
ATOM 677 C CA . HIS A 1 86 ? 18.275 -6.298 -22.783 1.00 86.38 86 HIS A CA 1
ATOM 678 C C . HIS A 1 86 ? 19.083 -6.964 -23.907 1.00 86.38 86 HIS A C 1
ATOM 680 O O . HIS A 1 86 ? 20.026 -6.364 -24.425 1.00 86.38 86 HIS A O 1
ATOM 686 N N . SER A 1 87 ? 18.656 -8.151 -24.347 1.00 85.38 87 SER A N 1
ATOM 687 C CA . SER A 1 87 ? 19.342 -8.929 -25.389 1.00 85.38 87 SER A CA 1
ATOM 688 C C . SER A 1 87 ? 19.181 -8.384 -26.810 1.00 85.38 87 SER A C 1
ATOM 690 O O . SER A 1 87 ? 20.068 -8.558 -27.638 1.00 85.38 87 SER A O 1
ATOM 692 N N . TYR A 1 88 ? 18.073 -7.700 -27.112 1.00 86.06 88 TYR A N 1
ATOM 693 C CA . TYR A 1 88 ? 17.772 -7.218 -28.468 1.00 86.06 88 TYR A CA 1
ATOM 694 C C . TYR A 1 88 ? 17.473 -5.723 -28.544 1.00 86.06 88 TYR A C 1
ATOM 696 O O . TYR A 1 88 ? 16.927 -5.255 -29.547 1.00 86.06 88 TYR A O 1
ATOM 704 N N . ILE A 1 89 ? 17.824 -4.941 -27.519 1.00 85.00 89 ILE A N 1
ATOM 705 C CA . ILE A 1 89 ? 17.638 -3.481 -27.524 1.00 85.00 89 ILE A CA 1
ATOM 706 C C . ILE A 1 89 ? 18.327 -2.840 -28.734 1.00 85.00 89 ILE A C 1
ATOM 708 O O . ILE A 1 89 ? 17.845 -1.846 -29.276 1.00 85.00 89 ILE A O 1
ATOM 712 N N . LEU A 1 90 ? 19.385 -3.478 -29.235 1.00 87.44 90 LEU A N 1
ATOM 713 C CA . LEU A 1 90 ? 20.057 -3.126 -30.472 1.00 87.44 90 LEU A CA 1
ATOM 714 C C . LEU A 1 90 ? 19.926 -4.236 -31.517 1.00 87.44 90 LEU A C 1
ATOM 716 O O . LEU A 1 90 ? 20.105 -5.417 -31.237 1.00 87.44 90 LEU A O 1
ATOM 720 N N . GLN A 1 91 ? 19.668 -3.838 -32.760 1.00 86.19 91 GLN A N 1
ATOM 721 C CA . GLN A 1 91 ? 19.712 -4.707 -33.931 1.00 86.19 91 GLN A CA 1
ATOM 722 C C . GLN A 1 91 ? 20.764 -4.208 -34.910 1.00 86.19 91 GLN A C 1
ATOM 724 O O . GLN A 1 91 ? 20.726 -3.067 -35.370 1.00 86.19 91 GLN A O 1
ATOM 729 N N . TYR A 1 92 ? 21.689 -5.086 -35.276 1.00 85.25 92 TYR A N 1
ATOM 730 C CA . TYR A 1 92 ? 22.708 -4.787 -36.270 1.00 85.25 92 TYR A CA 1
ATOM 731 C C . TYR A 1 92 ? 22.204 -5.082 -37.680 1.00 85.25 92 TYR A C 1
ATOM 733 O O . TYR A 1 92 ? 21.650 -6.152 -37.944 1.00 85.25 92 TYR A O 1
ATOM 741 N N . TYR A 1 93 ? 22.456 -4.173 -38.620 1.00 85.25 93 TYR A N 1
ATOM 742 C CA . TYR A 1 93 ? 22.258 -4.469 -40.033 1.00 85.25 93 TYR A CA 1
ATOM 743 C C . TYR A 1 93 ? 23.229 -3.700 -40.931 1.00 85.25 93 TYR A C 1
ATOM 745 O O . TYR A 1 93 ? 23.740 -2.629 -40.604 1.00 85.25 93 TYR A O 1
ATOM 753 N N . THR A 1 94 ? 23.479 -4.257 -42.114 1.00 85.75 94 THR A N 1
ATOM 754 C CA . THR A 1 94 ? 24.329 -3.641 -43.136 1.00 85.75 94 THR A CA 1
ATOM 755 C C . THR A 1 94 ? 23.505 -3.393 -44.389 1.00 85.75 94 THR A C 1
ATOM 757 O O . THR A 1 94 ? 22.746 -4.256 -44.835 1.00 85.75 94 THR A O 1
ATOM 760 N N . ASN A 1 95 ? 23.666 -2.219 -44.987 1.00 87.62 95 ASN A N 1
ATOM 761 C CA . ASN A 1 95 ? 23.079 -1.887 -46.279 1.00 87.62 95 ASN A CA 1
ATOM 762 C C . ASN A 1 95 ? 24.168 -1.353 -47.233 1.00 87.62 95 ASN A C 1
ATOM 764 O O . ASN A 1 95 ? 25.361 -1.396 -46.937 1.00 87.62 95 ASN A O 1
ATOM 768 N N . ALA A 1 96 ? 23.767 -0.856 -48.405 1.00 89.44 96 ALA A N 1
ATOM 769 C CA . ALA A 1 96 ? 24.711 -0.360 -49.408 1.00 89.44 96 ALA A CA 1
ATOM 770 C C . ALA A 1 96 ? 25.521 0.879 -48.966 1.00 89.44 96 ALA A C 1
ATOM 772 O O . ALA A 1 96 ? 26.535 1.181 -49.593 1.00 89.44 96 ALA A O 1
ATOM 773 N N . THR A 1 97 ? 25.078 1.609 -47.937 1.00 87.50 97 THR A N 1
ATOM 774 C CA . THR A 1 97 ? 25.709 2.848 -47.457 1.00 87.50 97 THR A CA 1
ATOM 775 C C . THR A 1 97 ? 26.553 2.654 -46.201 1.00 87.50 97 THR A C 1
ATOM 777 O O . THR A 1 97 ? 27.310 3.556 -45.854 1.00 87.50 97 THR A O 1
ATOM 780 N N . GLY A 1 98 ? 26.480 1.488 -45.555 1.00 86.38 98 GLY A N 1
ATOM 781 C CA . GLY A 1 98 ? 27.326 1.150 -44.418 1.00 86.38 98 GLY A CA 1
ATOM 782 C C . GLY A 1 98 ? 26.661 0.208 -43.424 1.00 86.38 98 GLY A C 1
ATOM 783 O O . GLY A 1 98 ? 25.677 -0.475 -43.725 1.00 86.38 98 GLY A O 1
ATOM 784 N N . THR A 1 99 ? 27.237 0.193 -42.231 1.00 81.94 99 THR A N 1
ATOM 785 C CA . THR A 1 99 ? 26.751 -0.555 -41.079 1.00 81.94 99 THR A CA 1
ATOM 786 C C . THR A 1 99 ? 25.986 0.367 -40.142 1.00 81.94 99 THR A C 1
ATOM 788 O O . THR A 1 99 ? 26.470 1.449 -39.806 1.00 81.94 99 THR A O 1
ATOM 791 N N . TYR A 1 100 ? 24.828 -0.101 -39.689 1.00 86.00 100 TYR A N 1
ATOM 792 C CA . TYR A 1 100 ? 23.926 0.638 -38.822 1.00 86.00 100 TYR A CA 1
ATOM 793 C C . TYR A 1 100 ? 23.517 -0.204 -37.615 1.00 86.00 100 TYR A C 1
ATOM 795 O O . TYR A 1 100 ? 23.464 -1.437 -37.678 1.00 86.00 100 TYR A O 1
ATOM 803 N N . ILE A 1 101 ? 23.215 0.494 -36.527 1.00 85.31 101 ILE A N 1
ATOM 804 C CA . ILE A 1 101 ? 22.567 -0.051 -35.340 1.00 85.31 101 ILE A CA 1
ATOM 805 C C . ILE A 1 101 ? 21.169 0.544 -35.292 1.00 85.31 101 ILE A C 1
ATOM 807 O O . ILE A 1 101 ? 21.013 1.763 -35.335 1.00 85.31 101 ILE A O 1
ATOM 811 N N . ARG A 1 102 ? 20.164 -0.318 -35.199 1.00 84.00 102 ARG A N 1
ATOM 812 C CA . ARG A 1 102 ? 18.796 0.080 -34.905 1.00 84.00 102 ARG A CA 1
ATOM 813 C C . ARG A 1 102 ? 18.535 -0.079 -33.421 1.00 84.00 102 ARG A C 1
ATOM 815 O O . ARG A 1 102 ? 18.668 -1.188 -32.907 1.00 84.00 102 ARG A O 1
ATOM 822 N N . HIS A 1 103 ? 18.109 0.989 -32.762 1.00 83.94 103 HIS A N 1
ATOM 823 C CA . HIS A 1 103 ? 17.543 0.887 -31.423 1.00 83.94 103 HIS A CA 1
ATOM 824 C C . HIS A 1 103 ? 16.114 0.346 -31.550 1.00 83.94 103 HIS A C 1
ATOM 826 O O . HIS A 1 103 ? 15.271 0.952 -32.211 1.00 83.94 103 HIS A O 1
ATOM 832 N N . THR A 1 104 ? 15.830 -0.836 -31.005 1.00 82.38 104 THR A N 1
ATOM 833 C CA . THR A 1 104 ? 14.557 -1.530 -31.273 1.00 82.38 104 THR A CA 1
ATOM 834 C C . THR A 1 104 ? 13.360 -0.878 -30.599 1.00 82.38 104 THR A C 1
ATOM 836 O O . THR A 1 104 ? 12.246 -1.019 -31.101 1.00 82.38 104 THR A O 1
ATOM 839 N N . THR A 1 105 ? 13.585 -0.131 -29.517 1.00 76.81 105 THR A N 1
ATOM 840 C CA . THR A 1 105 ? 12.530 0.604 -28.811 1.00 76.81 105 THR A CA 1
ATOM 841 C C . THR A 1 105 ? 12.117 1.867 -29.565 1.00 76.81 105 THR A C 1
ATOM 843 O O . THR A 1 105 ? 10.925 2.078 -29.772 1.00 76.81 105 THR A O 1
ATOM 846 N N . SER A 1 106 ? 13.075 2.682 -30.023 1.00 79.19 106 SER A N 1
ATOM 847 C CA . SER A 1 106 ? 12.768 3.944 -30.719 1.00 79.19 106 SER A CA 1
ATOM 848 C C . SER A 1 106 ? 12.586 3.774 -32.231 1.00 79.19 106 SER A C 1
ATOM 850 O O . SER A 1 106 ? 11.939 4.590 -32.883 1.00 79.19 106 SER A O 1
ATOM 852 N N . GLY A 1 107 ? 13.123 2.693 -32.802 1.00 84.50 107 GLY A N 1
ATOM 853 C CA . GLY A 1 107 ? 13.155 2.456 -34.244 1.00 84.50 107 GLY A CA 1
ATOM 854 C C . GLY A 1 107 ? 14.204 3.290 -34.985 1.00 84.50 107 GLY A C 1
ATOM 855 O O . GLY A 1 107 ? 14.291 3.184 -36.211 1.00 84.50 107 GLY A O 1
ATOM 856 N N . ASP A 1 108 ? 14.995 4.089 -34.266 1.00 83.94 108 ASP A N 1
ATOM 857 C CA . ASP A 1 108 ? 16.014 4.957 -34.845 1.00 83.94 108 ASP A CA 1
ATOM 858 C C . ASP A 1 108 ? 17.211 4.156 -35.351 1.00 83.94 108 ASP A C 1
ATOM 860 O O . ASP A 1 108 ? 17.666 3.192 -34.728 1.00 83.94 108 ASP A O 1
ATOM 864 N N . ASP A 1 109 ? 17.726 4.588 -36.499 1.00 85.25 109 ASP A N 1
ATOM 865 C CA . ASP A 1 109 ? 18.875 4.002 -37.168 1.00 85.25 109 ASP A CA 1
ATOM 866 C C . ASP A 1 109 ? 20.088 4.918 -36.998 1.00 85.25 109 ASP A C 1
ATOM 868 O O . ASP A 1 109 ? 20.122 6.031 -37.527 1.00 85.25 109 ASP A O 1
ATOM 872 N N . TYR A 1 110 ? 21.113 4.426 -36.315 1.00 83.50 110 TYR A N 1
ATOM 873 C CA . TYR A 1 110 ? 22.345 5.160 -36.068 1.00 83.50 110 TYR A CA 1
ATOM 874 C C . TYR A 1 110 ? 23.493 4.565 -36.869 1.00 83.50 110 TYR A C 1
ATOM 876 O O . TYR A 1 110 ? 23.619 3.345 -37.017 1.00 83.50 110 TYR A O 1
ATOM 884 N N . ASN A 1 111 ? 24.389 5.424 -37.352 1.00 84.31 111 ASN A N 1
ATOM 885 C CA . ASN A 1 111 ? 25.708 4.946 -37.739 1.00 84.31 111 ASN A CA 1
ATOM 886 C C . ASN A 1 111 ? 26.418 4.422 -36.479 1.00 84.31 111 ASN A C 1
ATOM 888 O O . ASN A 1 111 ? 26.400 5.097 -35.453 1.00 84.31 111 ASN A O 1
ATOM 892 N N . VAL A 1 112 ? 27.064 3.254 -36.549 1.00 76.50 112 VAL A N 1
ATOM 893 C CA . VAL A 1 112 ? 27.758 2.636 -35.399 1.00 76.50 112 VAL A CA 1
ATOM 894 C C . VAL A 1 112 ? 28.667 3.631 -34.671 1.00 76.50 112 VAL A C 1
ATOM 896 O O . VAL A 1 112 ? 28.657 3.697 -33.446 1.00 76.50 112 VAL A O 1
ATOM 899 N N . THR A 1 113 ? 29.431 4.438 -35.411 1.00 74.25 113 THR A N 1
ATOM 900 C CA . THR A 1 113 ? 30.358 5.411 -34.817 1.00 74.25 113 THR A CA 1
ATOM 901 C C . THR A 1 113 ? 29.633 6.545 -34.090 1.00 74.25 113 THR A C 1
ATOM 903 O O . THR A 1 113 ? 30.135 7.041 -33.090 1.00 74.25 113 THR A O 1
ATOM 906 N N . GLU A 1 114 ? 28.468 6.961 -34.579 1.00 79.06 114 GLU A N 1
ATOM 907 C CA . GLU A 1 114 ? 27.639 7.999 -33.955 1.00 79.06 114 GLU A CA 1
ATOM 908 C C . GLU A 1 114 ? 26.969 7.463 -32.686 1.00 79.06 114 GLU A C 1
ATOM 910 O O . GLU A 1 114 ? 27.097 8.061 -31.621 1.00 79.06 114 GLU A O 1
ATOM 915 N N . PHE A 1 115 ? 26.373 6.270 -32.774 1.00 79.56 115 PHE A N 1
ATOM 916 C CA . PHE A 1 115 ? 25.705 5.606 -31.656 1.00 79.56 115 PHE A CA 1
ATOM 917 C C . PHE A 1 115 ? 26.622 5.420 -30.446 1.00 79.56 115 PHE A C 1
ATOM 919 O O . PHE A 1 115 ? 26.249 5.731 -29.315 1.00 79.56 115 PHE A O 1
ATOM 926 N N . ILE A 1 116 ? 27.841 4.928 -30.682 1.00 71.12 116 ILE A N 1
ATOM 927 C CA . ILE A 1 116 ? 28.783 4.641 -29.599 1.00 71.12 116 ILE A CA 1
ATOM 928 C C . ILE A 1 116 ? 29.166 5.920 -28.840 1.00 71.12 116 ILE A C 1
ATOM 930 O O . ILE A 1 116 ? 29.297 5.873 -27.619 1.00 71.12 116 ILE A O 1
ATOM 934 N N . ASN A 1 117 ? 29.299 7.053 -29.534 1.00 70.56 117 ASN A N 1
ATOM 935 C CA . ASN A 1 117 ? 29.702 8.314 -28.912 1.00 70.56 117 ASN A CA 1
ATOM 936 C C . ASN A 1 117 ? 28.568 8.994 -28.122 1.00 70.56 117 ASN A C 1
ATOM 938 O O . ASN A 1 117 ? 28.860 9.621 -27.106 1.00 70.56 117 ASN A O 1
ATOM 942 N N . ASP A 1 118 ? 27.310 8.855 -28.557 1.00 68.38 118 ASP A N 1
ATOM 943 C CA . ASP A 1 118 ? 26.185 9.629 -28.005 1.00 68.38 118 ASP A CA 1
ATOM 944 C C . ASP A 1 118 ? 25.250 8.830 -27.074 1.00 68.38 118 ASP A C 1
ATOM 946 O O . ASP A 1 118 ? 24.495 9.430 -26.311 1.00 68.38 118 ASP A O 1
ATOM 950 N N . GLY A 1 119 ? 25.304 7.491 -27.075 1.00 67.19 119 GLY A N 1
ATOM 951 C CA . GLY A 1 119 ? 24.410 6.677 -26.233 1.00 67.19 119 GLY A CA 1
ATOM 952 C C . GLY A 1 119 ? 24.786 5.204 -26.069 1.00 67.19 119 GLY A C 1
ATOM 953 O O . GLY A 1 119 ? 24.034 4.444 -25.462 1.00 67.19 119 GLY A O 1
ATOM 954 N N . GLY A 1 120 ? 25.931 4.766 -26.597 1.00 70.88 120 GLY A N 1
ATOM 955 C CA . GLY A 1 120 ? 26.310 3.353 -26.589 1.00 70.88 120 GLY A CA 1
ATOM 956 C C . GLY A 1 120 ? 26.667 2.796 -25.212 1.00 70.88 120 GLY A C 1
ATOM 957 O O . GLY A 1 120 ? 26.537 1.596 -25.007 1.00 70.88 120 GLY A O 1
ATOM 958 N N . CYS A 1 121 ? 27.080 3.631 -24.254 1.00 72.12 121 CYS A N 1
ATOM 959 C CA . CYS A 1 121 ? 27.623 3.170 -22.968 1.00 72.12 121 CYS A CA 1
ATOM 960 C C . CYS A 1 121 ? 26.654 2.335 -22.112 1.00 72.12 121 CYS A C 1
ATOM 962 O O . CYS A 1 121 ? 27.120 1.559 -21.284 1.00 72.12 121 CYS A O 1
ATOM 964 N N . CYS A 1 122 ? 25.342 2.485 -22.314 1.00 80.38 122 CYS A N 1
ATOM 965 C CA . CYS A 1 122 ? 24.304 1.739 -21.594 1.00 80.38 122 CYS A CA 1
ATOM 966 C C . CYS A 1 122 ? 23.623 0.663 -22.452 1.00 80.38 122 CYS A C 1
ATOM 968 O O . CYS A 1 122 ? 22.804 -0.099 -21.952 1.00 80.38 122 CYS A O 1
ATOM 970 N N . HIS A 1 123 ? 23.938 0.612 -23.747 1.00 81.94 123 HIS A N 1
ATOM 971 C CA . HIS A 1 123 ? 23.257 -0.240 -24.723 1.00 81.94 123 HIS A CA 1
ATOM 972 C C . HIS A 1 123 ? 24.181 -1.281 -25.359 1.00 81.94 123 HIS A C 1
ATOM 974 O O . HIS A 1 123 ? 23.735 -2.080 -26.177 1.00 81.94 123 HIS A O 1
ATOM 980 N N . VAL A 1 124 ? 25.466 -1.270 -25.013 1.00 82.50 124 VAL A N 1
ATOM 981 C CA . VAL A 1 124 ? 26.436 -2.281 -25.428 1.00 82.50 124 VAL A CA 1
ATOM 982 C C . VAL A 1 124 ? 27.167 -2.837 -24.215 1.00 82.50 124 VAL A C 1
ATOM 984 O O . VAL A 1 124 ? 27.353 -2.136 -23.219 1.00 82.50 124 VAL A O 1
ATOM 987 N N . THR A 1 125 ? 27.639 -4.075 -24.314 1.00 78.25 125 THR A N 1
ATOM 988 C CA . THR A 1 125 ? 28.497 -4.655 -23.278 1.00 78.25 125 THR A CA 1
ATOM 989 C C . THR A 1 125 ? 29.946 -4.307 -23.598 1.00 78.25 125 THR A C 1
ATOM 991 O O . THR A 1 125 ? 30.468 -4.679 -24.651 1.00 78.25 125 THR A O 1
ATOM 994 N N . GLN A 1 126 ? 30.589 -3.548 -22.710 1.00 68.75 126 GLN A N 1
ATOM 995 C CA . GLN A 1 126 ? 31.985 -3.118 -22.842 1.00 68.75 126 GLN A CA 1
ATOM 996 C C . GLN A 1 126 ? 32.835 -3.655 -21.694 1.00 68.75 126 GLN A C 1
ATOM 998 O O . GLN A 1 126 ? 32.329 -3.923 -20.603 1.00 68.75 126 GLN A O 1
ATOM 1003 N N . ARG A 1 127 ? 34.153 -3.714 -21.916 1.00 59.28 127 ARG A N 1
ATOM 1004 C CA . ARG A 1 127 ? 35.129 -4.035 -20.874 1.00 59.28 127 ARG A CA 1
ATOM 1005 C C . ARG A 1 127 ? 35.032 -3.043 -19.713 1.00 59.28 127 ARG A C 1
ATOM 1007 O O . ARG A 1 127 ? 35.135 -1.827 -19.900 1.00 59.28 127 ARG A O 1
ATOM 1014 N N . TYR A 1 128 ? 34.887 -3.570 -18.499 1.00 52.25 128 TYR A N 1
ATOM 1015 C CA . TYR A 1 128 ? 34.905 -2.785 -17.266 1.00 52.25 128 TYR A CA 1
ATOM 1016 C C . TYR A 1 128 ? 36.176 -1.903 -17.232 1.00 52.25 128 TYR A C 1
ATOM 1018 O O . TYR A 1 128 ? 37.285 -2.402 -17.410 1.00 52.25 128 TYR A O 1
ATOM 1026 N N . ASN A 1 129 ? 36.014 -0.587 -17.037 1.00 51.72 129 ASN A N 1
ATOM 1027 C CA . ASN A 1 129 ? 37.059 0.461 -17.038 1.00 51.72 129 ASN A CA 1
ATOM 1028 C C . ASN A 1 129 ? 37.694 0.900 -18.375 1.00 51.72 129 ASN A C 1
ATOM 1030 O O . ASN A 1 129 ? 38.571 1.768 -18.338 1.00 51.72 129 ASN A O 1
ATOM 1034 N N . ASP A 1 130 ? 37.251 0.421 -19.540 1.00 54.31 130 ASP A N 1
ATOM 1035 C CA . ASP A 1 130 ? 37.829 0.860 -20.819 1.00 54.31 130 ASP A CA 1
ATOM 1036 C C . ASP A 1 130 ? 36.979 1.944 -21.505 1.00 54.31 130 ASP A C 1
ATOM 1038 O O . ASP A 1 130 ? 36.281 1.701 -22.481 1.00 54.31 130 ASP A O 1
ATOM 1042 N N . THR A 1 131 ? 37.044 3.185 -21.006 1.00 48.69 131 THR A N 1
ATOM 1043 C CA . THR A 1 131 ? 36.572 4.353 -21.785 1.00 48.69 131 THR A CA 1
ATOM 1044 C C . THR A 1 131 ? 37.543 4.723 -22.908 1.00 48.69 131 THR A C 1
ATOM 1046 O O . THR A 1 131 ? 37.327 5.713 -23.615 1.00 48.69 131 THR A O 1
ATOM 1049 N N . SER A 1 132 ? 38.645 3.981 -23.064 1.00 46.03 132 SER A N 1
ATOM 1050 C CA . SER A 1 132 ? 39.641 4.284 -24.070 1.00 46.03 132 SER A CA 1
ATOM 1051 C C . SER A 1 132 ? 39.265 3.616 -25.385 1.00 46.03 132 SER A C 1
ATOM 1053 O O . SER A 1 132 ? 39.231 2.400 -25.539 1.00 46.03 132 SER A O 1
ATOM 1055 N N . VAL A 1 133 ? 39.015 4.453 -26.388 1.00 53.44 133 VAL A N 1
ATOM 1056 C CA . VAL A 1 133 ? 39.302 4.068 -27.767 1.00 53.44 133 VAL A CA 1
ATOM 1057 C C . VAL A 1 133 ? 40.724 3.514 -27.774 1.00 53.44 133 VAL A C 1
ATOM 1059 O O . VAL A 1 133 ? 41.650 4.167 -27.276 1.00 53.44 133 VAL A O 1
ATOM 1062 N N . ASN A 1 134 ? 40.898 2.303 -28.296 1.00 56.28 134 ASN A N 1
ATOM 1063 C CA . ASN A 1 134 ? 42.215 1.688 -28.371 1.00 56.28 134 ASN A CA 1
ATOM 1064 C C . ASN A 1 134 ? 43.171 2.579 -29.200 1.00 56.28 134 ASN A C 1
ATOM 1066 O O . ASN A 1 134 ? 42.780 3.576 -29.811 1.00 56.28 134 ASN A O 1
ATOM 1070 N N . ALA A 1 135 ? 44.456 2.233 -29.268 1.00 50.72 135 ALA A N 1
ATOM 1071 C CA . ALA A 1 135 ? 45.432 3.045 -30.003 1.00 50.72 135 ALA A CA 1
ATOM 1072 C C . ALA A 1 135 ? 45.114 3.227 -31.512 1.00 50.72 135 ALA A C 1
ATOM 1074 O O . ALA A 1 135 ? 45.706 4.107 -32.142 1.00 50.72 135 ALA A O 1
ATOM 1075 N N . SER A 1 136 ? 44.203 2.427 -32.091 1.00 59.03 136 SER A N 1
ATOM 1076 C CA . SER A 1 136 ? 43.681 2.585 -33.458 1.00 59.03 136 SER A CA 1
ATOM 1077 C C . SER A 1 136 ? 42.434 3.473 -33.561 1.00 59.03 136 SER A C 1
ATOM 1079 O O . SER A 1 136 ? 42.021 3.785 -34.677 1.00 59.03 136 SER A O 1
ATOM 1081 N N . GLY A 1 137 ? 41.868 3.944 -32.448 1.00 60.28 137 GLY A N 1
ATOM 1082 C CA . GLY A 1 137 ? 40.619 4.708 -32.440 1.00 60.28 137 GLY A CA 1
ATOM 1083 C C . GLY A 1 137 ? 39.371 3.834 -32.586 1.00 60.28 137 GLY A C 1
ATOM 1084 O O . GLY A 1 137 ? 38.311 4.350 -32.932 1.00 60.28 137 GLY A O 1
ATOM 1085 N N . GLU A 1 138 ? 39.489 2.527 -32.347 1.00 60.69 138 GLU A N 1
ATOM 1086 C CA . GLU A 1 138 ? 38.378 1.577 -32.351 1.00 60.69 138 GLU A CA 1
ATOM 1087 C C . GLU A 1 138 ? 37.893 1.344 -30.915 1.00 60.69 138 GLU A C 1
ATOM 1089 O O . GLU A 1 138 ? 38.680 1.222 -29.972 1.00 60.69 138 GLU A O 1
ATOM 1094 N N . TRP A 1 139 ? 36.575 1.323 -30.748 1.00 59.09 139 TRP A N 1
ATOM 1095 C CA . TRP A 1 139 ? 35.934 1.059 -29.466 1.00 59.09 139 TRP A CA 1
ATOM 1096 C C . TRP A 1 139 ? 35.945 -0.436 -29.155 1.00 59.09 139 TRP A C 1
ATOM 1098 O O . TRP A 1 139 ? 35.692 -1.260 -30.034 1.00 59.09 139 TRP A O 1
ATOM 1108 N N . ASN A 1 140 ? 36.202 -0.773 -27.893 1.00 65.06 140 ASN A N 1
ATOM 1109 C CA . ASN A 1 140 ? 36.279 -2.146 -27.403 1.00 65.06 140 ASN A CA 1
ATOM 1110 C C . ASN A 1 140 ? 34.881 -2.635 -26.976 1.00 65.06 140 ASN A C 1
ATOM 1112 O O . ASN A 1 140 ? 34.582 -2.782 -25.792 1.00 65.06 140 ASN A O 1
ATOM 1116 N N . VAL A 1 141 ? 33.982 -2.780 -27.955 1.00 67.31 141 VAL A N 1
ATOM 1117 C CA . VAL A 1 141 ? 32.628 -3.311 -27.738 1.00 67.31 141 VAL A CA 1
ATOM 1118 C C . VAL A 1 141 ? 32.667 -4.824 -27.911 1.00 67.31 141 VAL A C 1
ATOM 1120 O O . VAL A 1 141 ? 33.046 -5.299 -28.981 1.00 67.31 141 VAL A O 1
ATOM 1123 N N . TRP A 1 142 ? 32.295 -5.565 -26.868 1.00 68.06 142 TRP A N 1
ATOM 1124 C CA . TRP A 1 142 ? 32.291 -7.031 -26.885 1.00 68.06 142 TRP A CA 1
ATOM 1125 C C . TRP A 1 142 ? 31.016 -7.584 -27.490 1.00 68.06 142 TRP A C 1
ATOM 1127 O O . TRP A 1 142 ? 31.070 -8.516 -28.286 1.00 68.06 142 TRP A O 1
ATOM 1137 N N . ASP A 1 143 ? 29.890 -6.966 -27.143 1.00 74.75 143 ASP A N 1
ATOM 1138 C CA . ASP A 1 143 ? 28.593 -7.386 -27.637 1.00 74.75 143 ASP A CA 1
ATOM 1139 C C . ASP A 1 143 ? 27.653 -6.197 -27.845 1.00 74.75 143 ASP A C 1
ATOM 1141 O O . ASP A 1 143 ? 27.751 -5.152 -27.187 1.00 74.75 143 ASP A O 1
ATOM 1145 N N . ILE A 1 144 ? 26.748 -6.363 -28.800 1.00 76.62 144 ILE A N 1
ATOM 1146 C CA . ILE A 1 144 ? 25.703 -5.407 -29.138 1.00 76.62 144 ILE A CA 1
ATOM 1147 C C . ILE A 1 144 ? 24.479 -5.757 -28.290 1.00 76.62 144 ILE A C 1
ATOM 1149 O O . ILE A 1 144 ? 23.911 -6.830 -28.439 1.00 76.62 144 ILE A O 1
ATOM 1153 N N . GLY A 1 145 ? 24.051 -4.833 -27.430 1.00 82.19 145 GLY A N 1
ATOM 1154 C CA . GLY A 1 145 ? 23.040 -5.098 -26.407 1.00 82.19 145 GLY A CA 1
ATOM 1155 C C . GLY A 1 145 ? 23.642 -5.234 -25.005 1.00 82.19 145 GLY A C 1
ATOM 1156 O O . GLY A 1 145 ? 24.854 -5.115 -24.796 1.00 82.19 145 GLY A O 1
ATOM 1157 N N . VAL A 1 146 ? 22.770 -5.456 -24.024 1.00 84.00 146 VAL A N 1
ATOM 1158 C CA . VAL A 1 146 ? 23.118 -5.564 -22.599 1.00 84.00 146 VAL A CA 1
ATOM 1159 C C . VAL A 1 146 ? 23.212 -7.042 -22.225 1.00 84.00 146 VAL A C 1
ATOM 1161 O O . VAL A 1 146 ? 22.249 -7.606 -21.719 1.00 84.00 146 VAL A O 1
ATOM 1164 N N . SER A 1 147 ? 24.348 -7.674 -22.530 1.00 83.75 147 SER A N 1
ATOM 1165 C CA . SER A 1 147 ? 24.607 -9.106 -22.306 1.00 83.75 147 SER A CA 1
ATOM 1166 C C . SER A 1 147 ? 24.793 -9.465 -20.828 1.00 83.75 147 SER A C 1
ATOM 1168 O O . SER A 1 147 ? 24.871 -8.590 -19.966 1.00 83.75 147 SER A O 1
ATOM 1170 N N . CYS A 1 148 ? 24.954 -10.759 -20.535 1.00 82.88 148 CYS A N 1
ATOM 1171 C CA . CYS A 1 148 ? 25.267 -11.262 -19.194 1.00 82.88 148 CYS A CA 1
ATOM 1172 C C . CYS A 1 148 ? 26.468 -10.527 -18.565 1.00 82.88 148 CYS A C 1
ATOM 1174 O O . CYS A 1 148 ? 26.423 -10.156 -17.394 1.00 82.88 148 CYS A O 1
ATOM 1176 N N . GLY A 1 149 ? 27.509 -10.239 -19.357 1.00 76.56 149 GLY A N 1
ATOM 1177 C CA . GLY A 1 149 ? 28.713 -9.535 -18.895 1.00 76.56 149 GLY A CA 1
ATOM 1178 C C . GLY A 1 149 ? 28.495 -8.058 -18.543 1.00 76.56 149 GLY A C 1
ATOM 1179 O O . GLY A 1 149 ? 29.386 -7.427 -17.982 1.00 76.56 149 GLY A O 1
ATOM 1180 N N . ALA A 1 150 ? 27.327 -7.486 -18.854 1.00 76.19 150 ALA A N 1
ATOM 1181 C CA . ALA A 1 150 ? 26.972 -6.138 -18.413 1.00 76.19 150 ALA A CA 1
ATOM 1182 C C . ALA A 1 150 ? 26.591 -6.094 -16.922 1.00 76.19 150 ALA A C 1
ATOM 1184 O O . ALA A 1 150 ? 26.726 -5.047 -16.288 1.00 76.19 150 ALA A O 1
ATOM 1185 N N . CYS A 1 151 ? 26.130 -7.223 -16.376 1.00 78.62 151 CYS A N 1
ATOM 1186 C CA . CYS A 1 151 ? 25.622 -7.353 -15.010 1.00 78.62 151 CYS A CA 1
ATOM 1187 C C . CYS A 1 151 ? 26.502 -8.259 -14.136 1.00 78.62 151 CYS A C 1
ATOM 1189 O O . CYS A 1 151 ? 26.672 -7.994 -12.949 1.00 78.62 151 CYS A O 1
ATOM 1191 N N . HIS A 1 152 ? 27.090 -9.304 -14.721 1.00 78.25 152 HIS A N 1
ATOM 1192 C CA . HIS A 1 152 ? 27.979 -10.235 -14.035 1.00 78.25 152 HIS A CA 1
ATOM 1193 C C . HIS A 1 152 ? 29.446 -9.838 -14.255 1.00 78.25 152 HIS A C 1
ATOM 1195 O O . HIS A 1 152 ? 29.898 -9.712 -15.391 1.00 78.25 152 HIS A O 1
ATOM 1201 N N . GLU A 1 153 ? 30.196 -9.640 -13.166 1.00 67.19 153 GLU A N 1
ATOM 1202 C CA . GLU A 1 153 ? 31.646 -9.414 -13.231 1.00 67.19 153 GLU A CA 1
ATOM 1203 C C . GLU A 1 153 ? 32.403 -10.700 -13.623 1.00 67.19 153 GLU A C 1
ATOM 1205 O O . GLU A 1 153 ? 31.917 -11.818 -13.430 1.00 67.19 153 GLU A O 1
ATOM 1210 N N . GLU A 1 154 ? 33.632 -10.546 -14.134 1.00 58.84 154 GLU A N 1
ATOM 1211 C CA . GLU A 1 154 ? 34.553 -11.670 -14.341 1.00 58.84 154 GLU A CA 1
ATOM 1212 C C . GLU A 1 154 ? 34.779 -12.423 -13.008 1.00 58.84 154 GLU A C 1
ATOM 1214 O O . GLU A 1 154 ? 35.078 -11.785 -11.989 1.00 58.84 154 GLU A O 1
ATOM 1219 N N . PRO A 1 155 ? 34.698 -13.770 -12.974 1.00 48.22 155 PRO A N 1
ATOM 1220 C CA . PRO A 1 155 ? 34.970 -14.546 -11.767 1.00 48.22 155 PRO A CA 1
ATOM 1221 C C . PRO A 1 155 ? 36.363 -14.225 -11.196 1.00 48.22 155 PRO A C 1
ATOM 1223 O O . PRO A 1 155 ? 37.385 -14.592 -11.776 1.00 48.22 155 PRO A O 1
ATOM 1226 N N . GLY A 1 156 ? 36.411 -13.554 -10.040 1.00 43.09 156 GLY A N 1
ATOM 1227 C CA . GLY A 1 156 ? 37.654 -13.210 -9.336 1.00 43.09 156 GLY A CA 1
ATOM 1228 C C . GLY A 1 156 ? 38.112 -11.750 -9.438 1.00 43.09 156 GLY A C 1
ATOM 1229 O O . GLY A 1 156 ? 39.153 -11.420 -8.864 1.00 43.09 156 GLY A O 1
ATOM 1230 N N . ALA A 1 157 ? 37.364 -10.865 -10.103 1.00 47.41 157 ALA A N 1
ATOM 1231 C CA . ALA A 1 157 ? 37.573 -9.426 -9.963 1.00 47.41 157 ALA A CA 1
ATOM 1232 C C . ALA A 1 157 ? 37.040 -8.954 -8.595 1.00 47.41 157 ALA A C 1
ATOM 1234 O O . ALA A 1 157 ? 35.882 -9.169 -8.252 1.00 47.41 157 ALA A O 1
ATOM 1235 N N . GLU A 1 158 ? 37.891 -8.336 -7.767 1.00 38.62 158 GLU A N 1
ATOM 1236 C CA . GLU A 1 158 ? 37.408 -7.647 -6.568 1.00 38.62 158 GLU A CA 1
ATOM 1237 C C . GLU A 1 158 ? 36.629 -6.402 -7.006 1.00 38.62 158 GLU A C 1
ATOM 1239 O O . GLU A 1 158 ? 37.182 -5.477 -7.605 1.00 38.62 158 GLU A O 1
ATOM 1244 N N . ALA A 1 159 ? 35.336 -6.400 -6.700 1.00 41.78 159 ALA A N 1
ATOM 1245 C CA . ALA A 1 159 ? 34.375 -5.407 -7.140 1.00 41.78 159 ALA A CA 1
ATOM 1246 C C . ALA A 1 159 ? 34.756 -3.980 -6.689 1.00 41.78 159 ALA A C 1
ATOM 1248 O O . ALA A 1 159 ? 34.513 -3.568 -5.546 1.00 41.78 159 ALA A O 1
ATOM 1249 N N . THR A 1 160 ? 35.350 -3.205 -7.600 1.00 40.16 160 THR A N 1
ATOM 1250 C CA . THR A 1 160 ? 35.778 -1.820 -7.356 1.00 40.16 160 THR A CA 1
ATOM 1251 C C . THR A 1 160 ? 34.608 -0.852 -7.542 1.00 40.16 160 THR A C 1
ATOM 1253 O O . THR A 1 160 ? 33.896 -0.894 -8.543 1.00 40.16 160 THR A O 1
ATOM 1256 N N . TYR A 1 161 ? 34.393 0.018 -6.549 1.00 43.38 161 TYR A N 1
ATOM 1257 C CA . TYR A 1 161 ? 33.375 1.071 -6.569 1.00 43.38 161 TYR A CA 1
ATOM 1258 C C . TYR A 1 161 ? 33.607 2.040 -7.735 1.00 43.38 161 TYR A C 1
ATOM 1260 O O . TYR A 1 161 ? 34.710 2.570 -7.886 1.00 43.38 161 TYR A O 1
ATOM 1268 N N . PHE A 1 162 ? 32.560 2.323 -8.511 1.00 41.53 162 PHE A N 1
ATOM 1269 C CA . PHE A 1 162 ? 32.567 3.428 -9.464 1.00 41.53 162 PHE A CA 1
ATOM 1270 C C . PHE A 1 162 ? 32.214 4.723 -8.724 1.00 41.53 162 PHE A C 1
ATOM 1272 O O . PHE A 1 162 ? 31.135 4.850 -8.147 1.00 41.53 162 PHE A O 1
ATOM 1279 N N . THR A 1 163 ? 33.115 5.701 -8.748 1.00 41.41 163 THR A N 1
ATOM 1280 C CA . THR A 1 163 ? 32.760 7.103 -8.521 1.00 41.41 163 THR A CA 1
ATOM 1281 C C . THR A 1 163 ? 32.570 7.751 -9.880 1.00 41.41 163 THR A C 1
ATOM 1283 O O . THR A 1 163 ? 33.479 7.733 -10.710 1.00 41.41 163 THR A O 1
ATOM 1286 N N . ASP A 1 164 ? 31.394 8.328 -10.126 1.00 44.25 164 ASP A N 1
ATOM 1287 C CA . ASP A 1 164 ? 31.217 9.226 -11.265 1.00 44.25 164 ASP A CA 1
ATOM 1288 C C . ASP A 1 164 ? 32.250 10.362 -11.162 1.00 44.25 164 ASP A C 1
ATOM 1290 O O . ASP A 1 164 ? 32.229 11.114 -10.176 1.00 44.25 164 ASP A O 1
ATOM 1294 N N . PRO A 1 165 ? 33.151 10.530 -12.148 1.00 42.50 165 PRO A N 1
ATOM 1295 C CA . PRO A 1 165 ? 34.134 11.605 -12.120 1.00 42.50 165 PRO A CA 1
ATOM 1296 C C . PRO A 1 165 ? 33.498 13.008 -12.151 1.00 42.50 165 PRO A C 1
ATOM 1298 O O . PRO A 1 165 ? 34.180 13.980 -11.822 1.00 42.50 165 PRO A O 1
ATOM 1301 N N . GLY A 1 166 ? 32.218 13.135 -12.526 1.00 44.72 166 GLY A N 1
ATOM 1302 C CA . GLY A 1 166 ? 31.473 14.394 -12.567 1.00 44.72 166 GLY A CA 1
ATOM 1303 C C . GLY A 1 166 ? 30.678 14.729 -11.301 1.00 44.72 166 GLY A C 1
ATOM 1304 O O . GLY A 1 166 ? 30.586 15.907 -10.952 1.00 44.72 166 GLY A O 1
ATOM 1305 N N . THR A 1 167 ? 30.111 13.738 -10.605 1.00 50.09 167 THR A N 1
ATOM 1306 C CA . THR A 1 167 ? 29.185 13.983 -9.478 1.00 50.09 167 THR A CA 1
ATOM 1307 C C . THR A 1 167 ? 29.719 13.545 -8.116 1.00 50.09 167 THR A C 1
ATOM 1309 O O . THR A 1 167 ? 29.232 14.032 -7.096 1.00 50.09 167 THR A O 1
ATOM 1312 N N . GLY A 1 168 ? 30.738 12.678 -8.068 1.00 45.03 168 GLY A N 1
ATOM 1313 C CA . GLY A 1 168 ? 31.317 12.185 -6.814 1.00 45.03 168 GLY A CA 1
ATOM 1314 C C . GLY A 1 168 ? 30.372 11.321 -5.969 1.00 45.03 168 GLY A C 1
ATOM 1315 O O . GLY A 1 168 ? 30.723 10.995 -4.835 1.00 45.03 168 GLY A O 1
ATOM 1316 N N . PHE A 1 169 ? 29.202 10.947 -6.495 1.00 45.12 169 PHE A N 1
ATOM 1317 C CA . PHE A 1 169 ? 28.286 10.033 -5.824 1.00 45.12 169 PHE A CA 1
ATOM 1318 C C . PHE A 1 169 ? 28.768 8.584 -5.999 1.00 45.12 169 PHE A C 1
ATOM 1320 O O . PHE A 1 169 ? 29.087 8.181 -7.122 1.00 45.12 169 PHE A O 1
ATOM 1327 N N . PRO A 1 170 ? 28.860 7.795 -4.912 1.00 45.19 170 PRO A N 1
ATOM 1328 C CA . PRO A 1 170 ? 29.041 6.357 -5.021 1.00 45.19 170 PRO A CA 1
ATOM 1329 C C . PRO A 1 170 ? 27.735 5.754 -5.545 1.00 45.19 170 PRO A C 1
ATOM 1331 O O . PRO A 1 170 ? 26.697 5.878 -4.900 1.00 45.19 170 PRO A O 1
ATOM 1334 N N . PHE A 1 171 ? 27.769 5.130 -6.721 1.00 51.91 171 PHE A N 1
ATOM 1335 C CA . PHE A 1 171 ? 26.641 4.324 -7.181 1.00 51.91 171 PHE A CA 1
ATOM 1336 C C . PHE A 1 171 ? 26.692 2.964 -6.482 1.00 51.91 171 PHE A C 1
ATOM 1338 O O . PHE A 1 171 ? 27.732 2.297 -6.496 1.00 51.91 171 PHE A O 1
ATOM 1345 N N . GLU A 1 172 ? 25.589 2.556 -5.856 1.00 49.12 172 GLU A N 1
ATOM 1346 C CA . GLU A 1 172 ? 25.433 1.174 -5.408 1.00 49.12 172 GLU A CA 1
ATOM 1347 C C . GLU A 1 172 ? 25.385 0.230 -6.613 1.00 49.12 172 GLU A C 1
ATOM 1349 O O . GLU A 1 172 ? 24.878 0.573 -7.682 1.00 49.12 172 GLU A O 1
ATOM 1354 N N . LYS A 1 173 ? 25.971 -0.958 -6.431 1.00 51.06 173 LYS A N 1
ATOM 1355 C CA . LYS A 1 173 ? 26.243 -1.986 -7.448 1.00 51.06 173 LYS A CA 1
ATOM 1356 C C . LYS A 1 173 ? 24.987 -2.735 -7.909 1.00 51.06 173 LYS A C 1
ATOM 1358 O O . LYS A 1 173 ? 25.033 -3.944 -8.115 1.00 51.06 173 LYS A O 1
ATOM 1363 N N . THR A 1 174 ? 23.852 -2.065 -8.043 1.00 52.66 174 THR A N 1
ATOM 1364 C CA . THR A 1 174 ? 22.679 -2.711 -8.627 1.00 52.66 174 THR A CA 1
ATOM 1365 C C . THR A 1 174 ? 22.852 -2.731 -10.143 1.00 52.66 174 THR A C 1
ATOM 1367 O O . THR A 1 174 ? 23.239 -1.730 -10.749 1.00 52.66 174 THR A O 1
ATOM 1370 N N . CYS A 1 175 ? 22.590 -3.885 -10.763 1.00 52.38 175 CYS A N 1
ATOM 1371 C CA . CYS A 1 175 ? 22.736 -4.134 -12.206 1.00 52.38 175 CYS A CA 1
ATOM 1372 C C . CYS A 1 175 ? 22.084 -3.060 -13.101 1.00 52.38 175 CYS A C 1
ATOM 1374 O O . CYS A 1 175 ? 22.446 -2.907 -14.263 1.00 52.38 175 CYS A O 1
ATOM 1376 N N . SER A 1 176 ? 21.140 -2.296 -12.557 1.00 56.88 176 SER A N 1
ATOM 1377 C CA . SER A 1 176 ? 20.382 -1.251 -13.232 1.00 56.88 176 SER A CA 1
ATOM 1378 C C . SER A 1 176 ? 20.930 0.168 -13.025 1.00 56.88 176 SER A C 1
ATOM 1380 O O . SER A 1 176 ? 20.781 0.996 -13.922 1.00 56.88 176 SER A O 1
ATOM 1382 N N . GLY A 1 177 ? 21.574 0.483 -11.893 1.00 58.75 177 GLY A N 1
ATOM 1383 C CA . GLY A 1 177 ? 21.825 1.866 -11.456 1.00 58.75 177 GLY A CA 1
ATOM 1384 C C . GLY A 1 177 ? 22.725 2.689 -12.385 1.00 58.75 177 GLY A C 1
ATOM 1385 O O . GLY A 1 177 ? 22.636 3.915 -12.411 1.00 58.75 177 GLY A O 1
ATOM 1386 N N . ARG A 1 178 ? 23.564 2.022 -13.188 1.00 66.38 178 ARG A N 1
ATOM 1387 C CA . ARG A 1 178 ? 24.463 2.663 -14.161 1.00 66.38 178 ARG A CA 1
ATOM 1388 C C . ARG A 1 178 ? 23.778 3.037 -15.476 1.00 66.38 178 ARG A C 1
ATOM 1390 O O . ARG A 1 178 ? 24.174 4.020 -16.095 1.00 66.38 178 ARG A O 1
ATOM 1397 N N . CYS A 1 179 ? 22.794 2.253 -15.904 1.00 71.12 179 CYS A N 1
ATOM 1398 C CA . CYS A 1 179 ? 22.135 2.413 -17.202 1.00 71.12 179 CYS A CA 1
ATOM 1399 C C . CYS A 1 179 ? 20.758 3.067 -17.063 1.00 71.12 179 CYS A C 1
ATOM 1401 O O . CYS A 1 179 ? 20.373 3.898 -17.879 1.00 71.12 179 CYS A O 1
ATOM 1403 N N . HIS A 1 180 ? 20.056 2.769 -15.973 1.00 74.62 180 HIS A N 1
ATOM 1404 C CA . HIS A 1 180 ? 18.785 3.375 -15.595 1.00 74.62 180 HIS A CA 1
ATOM 1405 C C . HIS A 1 180 ? 19.008 4.549 -14.638 1.00 74.62 180 HIS A C 1
ATOM 1407 O O . HIS A 1 180 ? 18.359 4.646 -13.598 1.00 74.62 180 HIS A O 1
ATOM 1413 N N . ILE A 1 181 ? 19.947 5.441 -14.975 1.00 64.81 181 ILE A N 1
ATOM 1414 C CA . ILE A 1 181 ? 20.171 6.665 -14.202 1.00 64.81 181 ILE A CA 1
ATOM 1415 C C . ILE A 1 181 ? 18.940 7.557 -14.398 1.00 64.81 181 ILE A C 1
ATOM 1417 O O . ILE A 1 181 ? 18.692 8.003 -15.523 1.00 64.81 181 ILE A O 1
ATOM 1421 N N . PRO A 1 182 ? 18.183 7.889 -13.339 1.00 59.00 182 PRO A N 1
ATOM 1422 C CA . PRO A 1 182 ? 17.100 8.856 -13.435 1.00 59.00 182 PRO A CA 1
ATOM 1423 C C . PRO A 1 182 ? 17.747 10.209 -13.729 1.00 59.00 182 PRO A C 1
ATOM 1425 O O . PRO A 1 182 ? 18.372 10.813 -12.858 1.00 59.00 182 PRO A O 1
ATOM 1428 N N . GLY A 1 183 ? 17.717 10.650 -14.985 1.00 53.69 183 GLY A N 1
ATOM 1429 C CA . GLY A 1 183 ? 18.562 11.749 -15.446 1.00 53.69 183 GLY A CA 1
ATOM 1430 C C . GLY A 1 183 ? 18.422 12.998 -14.574 1.00 53.69 183 GLY A C 1
ATOM 1431 O O . GLY A 1 183 ? 17.380 13.630 -14.600 1.00 53.69 183 GLY A O 1
ATOM 1432 N N . SER A 1 184 ? 19.468 13.369 -13.823 1.00 44.00 184 SER A N 1
ATOM 1433 C CA . SER A 1 184 ? 19.717 14.612 -13.047 1.00 44.00 184 SER A CA 1
ATOM 1434 C C . SER A 1 184 ? 18.599 15.254 -12.190 1.00 44.00 184 SER A C 1
ATOM 1436 O O . SER A 1 184 ? 18.879 16.226 -11.487 1.00 44.00 184 SER A O 1
ATOM 1438 N N . ARG A 1 185 ? 17.351 14.774 -12.234 1.00 43.75 185 ARG A N 1
ATOM 1439 C CA . ARG A 1 185 ? 16.160 15.374 -11.606 1.00 43.75 185 ARG A CA 1
ATOM 1440 C C . ARG A 1 185 ? 15.075 14.365 -11.211 1.00 43.75 185 ARG A C 1
ATOM 1442 O O . ARG A 1 185 ? 14.145 14.759 -10.516 1.00 43.75 185 ARG A O 1
ATOM 1449 N N . GLY A 1 186 ? 15.187 13.095 -11.608 1.00 47.38 186 GLY A N 1
ATOM 1450 C CA . GLY A 1 186 ? 14.323 12.034 -11.094 1.00 47.38 186 GLY A CA 1
ATOM 1451 C C . GLY A 1 186 ? 14.811 11.610 -9.715 1.00 47.38 186 GLY A C 1
ATOM 1452 O O . GLY A 1 186 ? 15.977 11.255 -9.558 1.00 47.38 186 GLY A O 1
ATOM 1453 N N . LYS A 1 187 ? 13.948 11.672 -8.700 1.00 51.84 187 LYS A N 1
ATOM 1454 C CA . LYS A 1 187 ? 14.243 11.048 -7.407 1.00 51.84 187 LYS A CA 1
ATOM 1455 C C . LYS A 1 187 ? 14.486 9.556 -7.650 1.00 51.84 187 LYS A C 1
ATOM 1457 O O . LYS A 1 187 ? 13.638 8.856 -8.192 1.00 51.84 187 LYS A O 1
ATOM 1462 N N . THR A 1 188 ? 15.682 9.122 -7.305 1.00 62.34 188 THR A N 1
ATOM 1463 C CA . THR A 1 188 ? 16.198 7.766 -7.461 1.00 62.34 188 THR A CA 1
ATOM 1464 C C . THR A 1 188 ? 15.557 6.801 -6.467 1.00 62.34 188 THR A C 1
ATOM 1466 O O . THR A 1 188 ? 15.166 7.224 -5.381 1.00 62.34 188 THR A O 1
ATOM 1469 N N . TRP A 1 189 ? 15.551 5.504 -6.801 1.00 66.50 189 TRP A N 1
ATOM 1470 C CA . TRP A 1 189 ? 15.229 4.401 -5.879 1.00 66.50 189 TRP A CA 1
ATOM 1471 C C . TRP A 1 189 ? 15.869 4.574 -4.494 1.00 66.50 189 TRP A C 1
ATOM 1473 O O . TRP A 1 189 ? 15.235 4.274 -3.496 1.00 66.50 189 TRP A O 1
ATOM 1483 N N . VAL A 1 190 ? 17.086 5.132 -4.427 1.00 66.00 190 VAL A N 1
ATOM 1484 C CA . VAL A 1 190 ? 17.883 5.302 -3.196 1.00 66.00 190 VAL A CA 1
ATOM 1485 C C . VAL A 1 190 ? 17.325 6.297 -2.160 1.00 66.00 190 VAL A C 1
ATOM 1487 O O . VAL A 1 190 ? 18.035 6.674 -1.239 1.00 66.00 190 VAL A O 1
ATOM 1490 N N . GLN A 1 191 ? 16.105 6.809 -2.329 1.00 68.75 191 GLN A N 1
ATOM 1491 C CA . GLN A 1 191 ? 15.450 7.704 -1.359 1.00 68.75 191 GLN A CA 1
ATOM 1492 C C . GLN A 1 191 ? 14.049 7.210 -0.997 1.00 68.75 191 GLN A C 1
ATOM 1494 O O . GLN A 1 191 ? 13.122 8.006 -0.830 1.00 68.75 191 GLN A O 1
ATOM 1499 N N . THR A 1 192 ? 13.873 5.894 -0.952 1.00 77.94 192 THR A N 1
ATOM 1500 C CA . THR A 1 192 ? 12.575 5.268 -0.714 1.00 77.94 192 THR A CA 1
ATOM 1501 C C . THR A 1 192 ? 12.602 4.404 0.529 1.00 77.94 192 THR A C 1
ATOM 1503 O O . THR A 1 192 ? 13.649 3.888 0.910 1.00 77.94 192 THR A O 1
ATOM 1506 N N . GLY A 1 193 ? 11.421 4.161 1.103 1.00 81.94 193 GLY A N 1
ATOM 1507 C CA . GLY A 1 193 ? 11.278 3.144 2.147 1.00 81.94 193 GLY A CA 1
ATOM 1508 C C . GLY A 1 193 ? 11.688 1.744 1.673 1.00 81.94 193 GLY A C 1
ATOM 1509 O O . GLY A 1 193 ? 12.041 0.911 2.492 1.00 81.94 193 GLY A O 1
ATOM 1510 N N . HIS A 1 194 ? 11.709 1.484 0.358 1.00 85.38 194 HIS A N 1
ATOM 1511 C CA . HIS A 1 194 ? 12.196 0.219 -0.189 1.00 85.38 194 HIS A CA 1
ATOM 1512 C C . HIS A 1 194 ? 13.732 0.144 -0.211 1.00 85.38 194 HIS A C 1
ATOM 1514 O O . HIS A 1 194 ? 14.298 -0.900 0.092 1.00 85.38 194 HIS A O 1
ATOM 1520 N N . SER A 1 195 ? 14.428 1.241 -0.528 1.00 81.81 195 SER A N 1
ATOM 1521 C CA . SER A 1 195 ? 15.899 1.262 -0.535 1.00 81.81 195 SER A CA 1
ATOM 1522 C C . SER A 1 195 ? 16.521 1.252 0.853 1.00 81.81 195 SER A C 1
ATOM 1524 O O . SER A 1 195 ? 17.696 0.931 0.966 1.00 81.81 195 SER A O 1
ATOM 1526 N N . GLU A 1 196 ? 15.758 1.628 1.877 1.00 82.69 196 GLU A N 1
ATOM 1527 C CA . GLU A 1 196 ? 16.184 1.638 3.282 1.00 82.69 196 GLU A CA 1
ATOM 1528 C C . GLU A 1 196 ? 15.435 0.569 4.104 1.00 82.69 196 GLU A C 1
ATOM 1530 O O . GLU A 1 196 ? 15.519 0.557 5.327 1.00 82.69 196 GLU A O 1
ATOM 1535 N N . SER A 1 197 ? 14.707 -0.353 3.458 1.00 83.38 197 SER A N 1
ATOM 1536 C CA . SER A 1 197 ? 13.781 -1.277 4.130 1.00 83.38 197 SER A CA 1
ATOM 1537 C C . SER A 1 197 ? 14.463 -2.175 5.170 1.00 83.38 197 SER A C 1
ATOM 1539 O O . SER A 1 197 ? 13.938 -2.418 6.259 1.00 83.38 197 SER A O 1
ATOM 1541 N N . PHE A 1 198 ? 15.654 -2.670 4.855 1.00 82.44 198 PHE A N 1
ATOM 1542 C CA . PHE A 1 198 ? 16.434 -3.504 5.755 1.00 82.44 198 PHE A CA 1
ATOM 1543 C C . PHE A 1 198 ? 17.107 -2.667 6.845 1.00 82.44 198 PHE A C 1
ATOM 1545 O O . PHE A 1 198 ? 17.174 -3.111 7.989 1.00 82.44 198 PHE A O 1
ATOM 1552 N N . ASP A 1 199 ? 17.537 -1.442 6.537 1.00 84.06 199 ASP A N 1
ATOM 1553 C CA . ASP A 1 199 ? 18.085 -0.517 7.536 1.00 84.06 199 ASP A CA 1
ATOM 1554 C C . ASP A 1 199 ? 17.020 -0.096 8.564 1.00 84.06 199 ASP A C 1
ATOM 1556 O O . ASP A 1 199 ? 17.283 -0.109 9.771 1.00 84.06 199 ASP A O 1
ATOM 1560 N N . ASP A 1 200 ? 15.796 0.181 8.109 1.00 82.75 200 ASP A N 1
ATOM 1561 C CA . ASP A 1 200 ? 14.629 0.437 8.957 1.00 82.75 200 ASP A CA 1
ATOM 1562 C C . ASP A 1 200 ? 14.315 -0.771 9.841 1.00 82.75 200 ASP A C 1
ATOM 1564 O O . ASP A 1 200 ? 14.066 -0.627 11.045 1.00 82.75 200 ASP A O 1
ATOM 1568 N N . LEU A 1 201 ? 14.387 -1.980 9.272 1.00 82.50 201 LEU A N 1
ATOM 1569 C CA . LEU A 1 201 ? 14.224 -3.206 10.039 1.00 82.50 201 LEU A CA 1
ATOM 1570 C C . LEU A 1 201 ? 15.312 -3.331 11.112 1.00 82.50 201 LEU A C 1
ATOM 1572 O O . LEU A 1 201 ? 14.978 -3.579 12.264 1.00 82.50 201 LEU A O 1
ATOM 1576 N N . LEU A 1 202 ? 16.588 -3.115 10.780 1.00 81.94 202 LEU A N 1
ATOM 1577 C CA . LEU A 1 202 ? 17.701 -3.167 11.738 1.00 81.94 202 LEU A CA 1
ATOM 1578 C C . LEU A 1 202 ? 17.584 -2.112 12.849 1.00 81.94 202 LEU A C 1
ATOM 1580 O O . LEU A 1 202 ? 18.072 -2.331 13.963 1.00 81.94 202 LEU A O 1
ATOM 1584 N N . ALA A 1 203 ? 16.957 -0.972 12.561 1.00 84.94 203 ALA A N 1
ATOM 1585 C CA . ALA A 1 203 ? 16.699 0.083 13.534 1.00 84.94 203 ALA A CA 1
ATOM 1586 C C . ALA A 1 203 ? 15.515 -0.233 14.468 1.00 84.94 203 ALA A C 1
ATOM 1588 O O . ALA A 1 203 ? 15.454 0.303 15.582 1.00 84.94 203 ALA A O 1
ATOM 1589 N N . ALA A 1 204 ? 14.588 -1.098 14.050 1.00 83.06 204 ALA A N 1
ATOM 1590 C CA . ALA A 1 204 ? 13.429 -1.482 14.839 1.00 83.06 204 A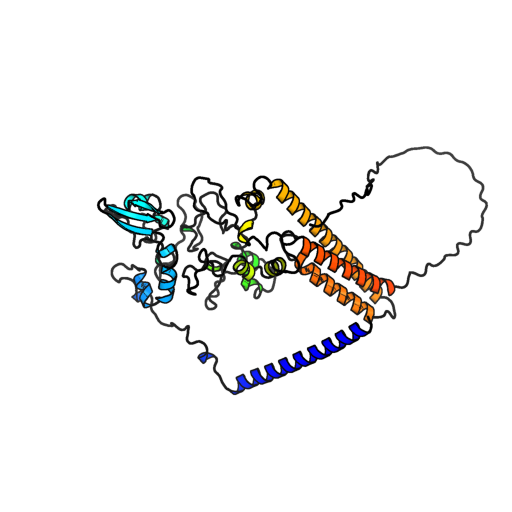LA A CA 1
ATOM 1591 C C . ALA A 1 204 ? 13.816 -2.412 16.001 1.00 83.06 204 ALA A C 1
ATOM 1593 O O . ALA A 1 204 ? 14.627 -3.329 15.886 1.00 83.06 204 ALA A O 1
ATOM 1594 N N . THR A 1 205 ? 13.194 -2.207 17.160 1.00 73.88 205 THR A N 1
ATOM 1595 C CA . THR A 1 205 ? 13.325 -3.112 18.305 1.00 73.88 205 THR A CA 1
ATOM 1596 C C . THR A 1 205 ? 12.184 -4.132 18.257 1.00 73.88 205 THR A C 1
ATOM 1598 O O . THR A 1 205 ? 11.072 -3.799 18.663 1.00 73.88 205 THR A O 1
ATOM 1601 N N . GLY A 1 206 ? 12.422 -5.354 17.771 1.00 75.69 206 GLY A N 1
ATOM 1602 C CA . GLY A 1 206 ? 11.401 -6.409 17.692 1.00 75.69 206 GLY A CA 1
ATOM 1603 C C . GLY A 1 206 ? 11.949 -7.746 17.183 1.00 75.69 206 GLY A C 1
ATOM 1604 O O . GLY A 1 206 ? 13.146 -7.870 16.940 1.00 75.69 206 GLY A O 1
ATOM 1605 N N . ASP A 1 207 ? 11.080 -8.754 17.056 1.00 69.44 207 ASP A N 1
ATOM 1606 C CA . ASP A 1 207 ? 11.433 -10.040 16.438 1.00 69.44 207 ASP A CA 1
ATOM 1607 C C . ASP A 1 207 ? 11.558 -9.875 14.913 1.00 69.44 207 ASP A C 1
ATOM 1609 O O . ASP A 1 207 ? 10.592 -9.525 14.237 1.00 69.44 207 ASP A O 1
ATOM 1613 N N . PHE A 1 208 ? 12.752 -10.132 14.374 1.00 73.38 208 PHE A N 1
ATOM 1614 C CA . PHE A 1 208 ? 13.108 -9.825 12.981 1.00 73.38 208 PHE A CA 1
ATOM 1615 C C . PHE A 1 208 ? 12.637 -10.871 11.958 1.00 73.38 208 PHE A C 1
ATOM 1617 O O . PHE A 1 208 ? 12.413 -10.529 10.797 1.00 73.38 208 PHE A O 1
ATOM 1624 N N . ASP A 1 209 ? 12.457 -12.129 12.374 1.00 73.38 209 ASP A N 1
ATOM 1625 C CA . ASP A 1 209 ? 12.291 -13.267 11.453 1.00 73.38 209 ASP A CA 1
ATOM 1626 C C . ASP A 1 209 ? 11.041 -13.165 10.564 1.00 73.38 209 ASP A C 1
ATOM 1628 O O . ASP A 1 209 ? 11.066 -13.600 9.414 1.00 73.38 209 ASP A O 1
ATOM 1632 N N . TYR A 1 210 ? 9.955 -12.567 11.063 1.00 73.25 210 TYR A N 1
ATOM 1633 C CA . TYR A 1 210 ? 8.722 -12.397 10.286 1.00 73.25 210 TYR A CA 1
ATOM 1634 C C . TYR A 1 210 ? 8.759 -11.175 9.361 1.00 73.25 210 TYR A C 1
ATOM 1636 O O . TYR A 1 210 ? 8.106 -11.177 8.322 1.00 73.25 210 TYR A O 1
ATOM 1644 N N . CYS A 1 211 ? 9.540 -10.149 9.704 1.00 77.62 211 CYS A N 1
ATOM 1645 C CA . CYS A 1 211 ? 9.600 -8.900 8.946 1.00 77.62 211 CYS A CA 1
ATOM 1646 C C . CYS A 1 211 ? 10.513 -8.997 7.715 1.00 77.62 211 CYS A C 1
ATOM 1648 O O . CYS A 1 211 ? 10.311 -8.273 6.741 1.00 77.62 211 CYS A O 1
ATOM 1650 N N . MET A 1 212 ? 11.500 -9.904 7.721 1.00 77.44 212 MET A N 1
ATOM 1651 C CA . MET A 1 212 ? 12.444 -10.045 6.603 1.00 77.44 212 MET A CA 1
ATOM 1652 C C . MET A 1 212 ? 11.781 -10.450 5.282 1.00 77.44 212 MET A C 1
ATOM 1654 O O . MET A 1 212 ? 12.339 -10.156 4.234 1.00 77.44 212 MET A O 1
ATOM 1658 N N . HIS A 1 213 ? 10.600 -11.080 5.310 1.00 75.12 213 HIS A N 1
ATOM 1659 C CA . HIS A 1 213 ? 9.907 -11.494 4.084 1.00 75.12 213 HIS A CA 1
ATOM 1660 C C . HIS A 1 213 ? 9.571 -10.316 3.161 1.00 75.12 213 HIS A C 1
ATOM 1662 O O . HIS A 1 213 ? 9.622 -10.466 1.946 1.00 75.12 213 HIS A O 1
ATOM 1668 N N . CYS A 1 214 ? 9.252 -9.159 3.746 1.00 81.62 214 CYS A N 1
ATOM 1669 C CA . CYS A 1 214 ? 8.850 -7.971 2.998 1.00 81.62 214 CYS A CA 1
ATOM 1670 C C . CYS A 1 214 ? 9.922 -6.880 3.000 1.00 81.62 214 CYS A C 1
ATOM 1672 O O . CYS A 1 214 ? 9.908 -6.037 2.116 1.00 81.62 214 CYS A O 1
ATOM 1674 N N . MET A 1 215 ? 10.817 -6.868 3.996 1.00 79.50 215 MET A N 1
ATOM 1675 C CA . MET A 1 215 ? 11.778 -5.777 4.216 1.00 79.50 215 MET A CA 1
ATOM 1676 C C . MET A 1 215 ? 13.190 -6.083 3.702 1.00 79.50 215 MET A C 1
ATOM 1678 O O . MET A 1 215 ? 14.063 -5.220 3.789 1.00 79.50 215 MET A O 1
ATOM 1682 N N . ALA A 1 216 ? 13.438 -7.284 3.181 1.00 77.06 216 ALA A N 1
ATOM 1683 C CA . ALA A 1 216 ? 14.707 -7.649 2.564 1.00 77.06 216 ALA A CA 1
ATOM 1684 C C . ALA A 1 216 ? 14.494 -8.087 1.110 1.00 77.06 216 ALA A C 1
ATOM 1686 O O . ALA A 1 216 ? 13.476 -8.697 0.779 1.00 77.06 216 ALA A O 1
ATOM 1687 N N . GLY A 1 217 ? 15.466 -7.793 0.245 1.00 70.69 217 GLY A N 1
ATOM 1688 C CA . GLY A 1 217 ? 15.552 -8.424 -1.068 1.00 70.69 217 GLY A CA 1
ATOM 1689 C C . GLY A 1 217 ? 15.715 -9.939 -0.937 1.00 70.69 217 GLY A C 1
ATOM 1690 O O . GLY A 1 217 ? 16.164 -10.438 0.101 1.00 70.69 217 GLY A O 1
ATOM 1691 N N . GLU A 1 218 ? 15.333 -10.682 -1.979 1.00 61.47 218 GLU A N 1
ATOM 1692 C CA . GLU A 1 218 ? 15.505 -12.136 -1.997 1.00 61.47 218 GLU A CA 1
ATOM 1693 C C . GLU A 1 218 ? 16.985 -12.482 -1.772 1.00 61.47 218 GLU A C 1
ATOM 1695 O O . GLU A 1 218 ? 17.834 -12.236 -2.626 1.00 61.47 218 GLU A O 1
ATOM 1700 N N . SER A 1 219 ? 17.302 -13.079 -0.622 1.00 49.25 219 SER A N 1
ATOM 1701 C CA . SER A 1 219 ? 18.551 -13.809 -0.456 1.00 49.25 219 SER A CA 1
ATOM 1702 C C . SER A 1 219 ? 18.309 -15.256 -0.862 1.00 49.25 219 SER A C 1
ATOM 1704 O O . SER A 1 219 ? 17.325 -15.896 -0.474 1.00 49.25 219 SER A O 1
ATOM 1706 N N . THR A 1 220 ? 19.223 -15.819 -1.648 1.00 47.94 220 THR A N 1
ATOM 1707 C CA . THR A 1 220 ? 19.318 -17.273 -1.728 1.00 47.94 220 THR A CA 1
ATOM 1708 C C . THR A 1 220 ? 19.611 -17.773 -0.318 1.00 47.94 220 THR A C 1
ATOM 1710 O O . THR A 1 220 ? 20.583 -17.333 0.289 1.00 47.94 220 THR A O 1
ATOM 1713 N N . TYR A 1 221 ? 18.791 -18.695 0.193 1.00 44.47 221 TYR A N 1
ATOM 1714 C CA . TYR A 1 221 ? 18.817 -19.222 1.572 1.00 44.47 221 TYR A CA 1
ATOM 1715 C C . TYR A 1 221 ? 20.201 -19.726 2.054 1.00 44.47 221 TYR A C 1
ATOM 1717 O O . TYR A 1 221 ? 20.386 -20.016 3.235 1.00 44.47 221 TYR A O 1
ATOM 1725 N N . GLU A 1 222 ? 21.160 -19.868 1.139 1.00 48.56 222 GLU A N 1
ATOM 1726 C CA . GLU A 1 222 ? 22.521 -20.347 1.375 1.00 48.56 222 GLU A CA 1
ATOM 1727 C C . GLU A 1 222 ? 23.526 -19.225 1.704 1.00 48.56 222 GLU A C 1
ATOM 1729 O O . GLU A 1 222 ? 24.500 -19.495 2.405 1.00 48.56 222 GLU A O 1
ATOM 1734 N N . ASP A 1 223 ? 23.251 -17.974 1.317 1.00 51.00 223 ASP A N 1
ATOM 1735 C CA . ASP A 1 223 ? 24.064 -16.798 1.643 1.00 51.00 223 ASP A CA 1
ATOM 1736 C C . ASP A 1 223 ? 23.207 -15.792 2.419 1.00 51.00 223 ASP A C 1
ATOM 1738 O O . ASP A 1 223 ? 22.378 -15.079 1.863 1.00 51.00 223 ASP A O 1
ATOM 1742 N N . LEU A 1 224 ? 23.419 -15.721 3.737 1.00 50.00 224 LEU A N 1
ATOM 1743 C CA . LEU A 1 224 ? 22.724 -14.842 4.697 1.00 50.00 224 LEU A CA 1
ATOM 1744 C C . LEU A 1 224 ? 22.992 -13.331 4.481 1.00 50.00 224 LEU A C 1
ATOM 1746 O O . LEU A 1 224 ? 22.940 -12.543 5.426 1.00 50.00 224 LEU A O 1
ATOM 1750 N N . SER A 1 225 ? 23.317 -12.916 3.258 1.00 56.09 225 SER A N 1
ATOM 1751 C CA . SER A 1 225 ? 23.425 -11.518 2.861 1.00 56.09 225 SER A CA 1
ATOM 1752 C C . SER A 1 225 ? 22.035 -11.004 2.500 1.00 56.09 225 SER A C 1
ATOM 1754 O O . SER A 1 225 ? 21.665 -10.940 1.331 1.00 56.09 225 SER A O 1
ATOM 1756 N N . PHE A 1 226 ? 21.251 -10.655 3.516 1.00 60.78 226 PHE A N 1
ATOM 1757 C CA . PHE A 1 226 ? 20.025 -9.889 3.313 1.00 60.78 226 PHE A CA 1
ATOM 1758 C C . PHE A 1 226 ? 20.402 -8.457 2.919 1.00 60.78 226 PHE A C 1
ATOM 1760 O O . PHE A 1 226 ? 21.169 -7.800 3.625 1.00 60.78 226 PHE A O 1
ATOM 1767 N N . GLY A 1 227 ? 19.910 -8.009 1.766 1.00 72.62 227 GLY A N 1
ATOM 1768 C CA . GLY A 1 227 ? 19.996 -6.620 1.323 1.00 72.62 227 GLY A CA 1
ATOM 1769 C C . GLY A 1 227 ? 18.649 -5.920 1.460 1.00 72.62 227 GLY A C 1
ATOM 1770 O O . GLY A 1 227 ? 17.626 -6.573 1.671 1.00 72.62 227 GLY A O 1
ATOM 1771 N N . ASN A 1 228 ? 18.642 -4.595 1.308 1.00 81.81 228 ASN A N 1
ATOM 1772 C CA . ASN A 1 228 ? 17.413 -3.836 1.069 1.00 81.81 228 ASN A CA 1
ATOM 1773 C C . ASN A 1 228 ? 16.658 -4.401 -0.148 1.00 81.81 228 ASN A C 1
ATOM 1775 O O . ASN A 1 228 ? 17.231 -5.130 -0.963 1.00 81.81 228 ASN A O 1
ATOM 1779 N N . ILE A 1 229 ? 15.377 -4.058 -0.289 1.00 84.31 229 ILE A N 1
ATOM 1780 C CA . ILE A 1 229 ? 14.657 -4.328 -1.537 1.00 84.31 229 ILE A CA 1
ATOM 1781 C C . ILE A 1 229 ? 15.438 -3.659 -2.676 1.00 84.31 229 ILE A C 1
ATOM 1783 O O . ILE A 1 229 ? 15.923 -2.528 -2.547 1.00 84.31 229 ILE A O 1
ATOM 1787 N N . ASP A 1 230 ? 15.578 -4.360 -3.795 1.00 83.56 230 ASP A N 1
ATOM 1788 C CA . ASP A 1 230 ? 16.302 -3.864 -4.952 1.00 83.56 230 ASP A CA 1
ATOM 1789 C C . ASP A 1 230 ? 15.542 -4.150 -6.253 1.00 83.56 230 ASP A C 1
ATOM 1791 O O . ASP A 1 230 ? 14.371 -4.535 -6.275 1.00 83.56 230 ASP A O 1
ATOM 1795 N N . CYS A 1 231 ? 16.213 -3.912 -7.375 1.00 84.12 231 CYS A N 1
ATOM 1796 C CA . CYS A 1 231 ? 15.615 -4.063 -8.690 1.00 84.12 231 CYS A CA 1
ATOM 1797 C C . CYS A 1 231 ? 15.215 -5.510 -8.982 1.00 84.12 231 CYS A C 1
ATOM 1799 O O . CYS A 1 231 ? 14.174 -5.723 -9.601 1.00 84.12 231 CYS A O 1
ATOM 1801 N N . VAL A 1 232 ? 16.007 -6.491 -8.541 1.00 86.38 232 VAL A N 1
ATOM 1802 C CA . VAL A 1 232 ? 15.725 -7.905 -8.808 1.00 86.38 232 VAL A CA 1
ATOM 1803 C C . VAL A 1 232 ? 14.701 -8.485 -7.838 1.00 86.38 232 VAL A C 1
ATOM 1805 O O . VAL A 1 232 ? 14.169 -9.554 -8.122 1.00 86.38 232 VAL A O 1
ATOM 1808 N N . THR A 1 233 ? 14.348 -7.779 -6.757 1.00 86.19 233 THR A N 1
ATOM 1809 C CA . THR A 1 233 ? 13.177 -8.128 -5.936 1.00 86.19 233 THR A CA 1
ATOM 1810 C C . THR A 1 233 ? 11.877 -8.042 -6.739 1.00 86.19 233 THR A C 1
ATOM 1812 O O . THR A 1 233 ? 10.992 -8.880 -6.583 1.00 86.19 233 THR A O 1
ATOM 1815 N N . CYS A 1 234 ? 11.756 -7.042 -7.616 1.00 89.06 234 CYS A N 1
ATOM 1816 C CA . CYS A 1 234 ? 10.537 -6.797 -8.393 1.00 89.06 234 CYS A CA 1
ATOM 1817 C C . CYS A 1 234 ? 10.641 -7.280 -9.843 1.00 89.06 234 CYS A C 1
ATOM 1819 O O . CYS A 1 234 ? 9.642 -7.724 -10.418 1.00 89.06 234 CYS A O 1
ATOM 1821 N N . HIS A 1 235 ? 11.839 -7.200 -10.423 1.00 89.25 235 HIS A N 1
ATOM 1822 C CA . HIS A 1 235 ? 12.109 -7.584 -11.801 1.00 89.25 235 HIS A CA 1
ATOM 1823 C C . HIS A 1 235 ? 12.829 -8.930 -11.891 1.00 89.25 235 HIS A C 1
ATOM 1825 O O . HIS A 1 235 ? 13.627 -9.305 -11.033 1.00 89.25 235 HIS A O 1
ATOM 1831 N N . ASP A 1 236 ? 12.561 -9.644 -12.973 1.00 90.25 236 ASP A N 1
ATOM 1832 C CA . ASP A 1 236 ? 13.260 -10.849 -13.377 1.00 90.25 236 ASP A CA 1
ATOM 1833 C C . ASP A 1 236 ? 14.195 -10.518 -14.557 1.00 90.25 236 ASP A C 1
ATOM 1835 O O . ASP A 1 236 ? 13.738 -10.393 -15.699 1.00 90.25 236 ASP A O 1
ATOM 1839 N N . PRO A 1 237 ? 15.511 -10.358 -14.319 1.00 86.56 237 PRO A N 1
ATOM 1840 C CA . PRO A 1 237 ? 16.460 -10.032 -15.381 1.00 86.56 237 PRO A CA 1
ATOM 1841 C C . PRO A 1 237 ? 16.668 -11.182 -16.381 1.00 86.56 237 PRO A C 1
ATOM 1843 O O . PRO A 1 237 ? 17.187 -10.944 -17.475 1.00 86.56 237 PRO A O 1
ATOM 1846 N N . HIS A 1 238 ? 16.278 -12.411 -16.032 1.00 86.19 238 HIS A N 1
ATOM 1847 C CA . HIS A 1 238 ? 16.531 -13.617 -16.822 1.00 86.19 238 HIS A CA 1
ATOM 1848 C C . HIS A 1 238 ? 15.262 -14.236 -17.407 1.00 86.19 238 HIS A C 1
ATOM 1850 O O . HIS A 1 238 ? 15.368 -15.083 -18.291 1.00 86.19 238 HIS A O 1
ATOM 1856 N N . ASN A 1 239 ? 14.074 -13.815 -16.962 1.00 85.44 239 ASN A N 1
ATOM 1857 C CA . ASN A 1 239 ? 12.804 -14.439 -17.332 1.00 85.44 239 ASN A CA 1
ATOM 1858 C C . ASN A 1 239 ? 12.835 -15.962 -17.047 1.00 85.44 239 ASN A C 1
ATOM 1860 O O . ASN A 1 239 ? 12.540 -16.781 -17.925 1.00 85.44 239 ASN A O 1
ATOM 1864 N N . GLU A 1 240 ? 13.249 -16.336 -15.830 1.00 74.00 240 GLU A N 1
ATOM 1865 C CA . GLU A 1 240 ? 13.610 -17.706 -15.414 1.00 74.00 240 GLU A CA 1
ATOM 1866 C C . GLU A 1 240 ? 12.431 -18.683 -15.504 1.00 74.00 240 GLU A C 1
ATOM 1868 O O . GLU A 1 240 ? 12.601 -19.858 -15.840 1.00 74.00 240 GLU A O 1
ATOM 1873 N N . ASP A 1 241 ? 11.212 -18.189 -15.282 1.00 75.25 241 ASP A N 1
ATOM 1874 C CA . ASP A 1 241 ? 9.991 -18.996 -15.353 1.00 75.25 241 ASP A CA 1
ATOM 1875 C C . ASP A 1 241 ? 9.493 -19.215 -16.793 1.00 75.25 241 ASP A C 1
ATOM 1877 O O . ASP A 1 241 ? 8.506 -19.925 -17.028 1.00 75.25 241 ASP A O 1
ATOM 1881 N N . GLY A 1 242 ? 10.134 -18.580 -17.783 1.00 75.31 242 GLY A N 1
ATOM 1882 C CA . GLY A 1 242 ? 9.658 -18.521 -19.166 1.00 75.31 242 GLY A CA 1
ATOM 1883 C C . GLY A 1 242 ? 8.323 -17.780 -19.321 1.00 75.31 242 GLY A C 1
ATOM 1884 O O . GLY A 1 242 ? 7.757 -17.747 -20.419 1.00 75.31 242 GLY A O 1
ATOM 1885 N N . VAL A 1 243 ? 7.812 -17.193 -18.234 1.00 77.50 243 VAL A N 1
ATOM 1886 C CA . VAL A 1 243 ? 6.619 -16.355 -18.204 1.00 77.50 243 VAL A CA 1
ATOM 1887 C C . VAL A 1 243 ? 7.070 -14.909 -18.168 1.00 77.50 243 VAL A C 1
ATOM 1889 O O . VAL A 1 243 ? 7.427 -14.370 -17.127 1.00 77.50 243 VAL A O 1
ATOM 1892 N N . ARG A 1 244 ? 7.006 -14.267 -19.330 1.00 76.31 244 ARG A N 1
ATOM 1893 C CA . ARG A 1 244 ? 7.358 -12.861 -19.444 1.00 76.31 244 ARG A CA 1
ATOM 1894 C C . ARG A 1 244 ? 6.156 -12.009 -19.069 1.00 76.31 244 ARG A C 1
ATOM 1896 O O . ARG A 1 244 ? 5.245 -11.836 -19.884 1.00 76.31 244 ARG A O 1
ATOM 1903 N N . TYR A 1 245 ? 6.156 -11.494 -17.849 1.00 87.06 245 TYR A N 1
ATOM 1904 C CA . TYR A 1 245 ? 5.242 -10.421 -17.485 1.00 87.06 245 TYR A CA 1
ATOM 1905 C C . TYR A 1 245 ? 5.711 -9.100 -18.096 1.00 87.06 245 TYR A C 1
ATOM 1907 O O . TYR A 1 245 ? 6.848 -8.959 -18.564 1.00 87.06 245 TYR A O 1
ATOM 1915 N N . GLU A 1 246 ? 4.793 -8.142 -18.172 1.00 85.69 246 GLU A N 1
ATOM 1916 C CA . GLU A 1 246 ? 5.100 -6.817 -18.697 1.00 85.69 246 GLU A CA 1
ATOM 1917 C C . GLU A 1 246 ? 6.243 -6.189 -17.891 1.00 85.69 246 GLU A C 1
ATOM 1919 O O . GLU A 1 246 ? 6.310 -6.374 -16.681 1.00 85.69 246 GLU A O 1
ATOM 1924 N N . HIS A 1 247 ? 7.169 -5.502 -18.566 1.00 86.69 247 HIS A N 1
ATOM 1925 C CA . HIS A 1 247 ? 8.353 -4.886 -17.944 1.00 86.69 247 HIS A CA 1
ATOM 1926 C C . HIS A 1 247 ? 9.236 -5.843 -17.130 1.00 86.69 247 HIS A C 1
ATOM 1928 O O . HIS A 1 247 ? 9.925 -5.409 -16.204 1.00 86.69 247 HIS A O 1
ATOM 1934 N N . GLU A 1 248 ? 9.203 -7.140 -17.464 1.00 89.25 248 GLU A N 1
ATOM 1935 C CA . GLU A 1 248 ? 10.001 -8.156 -16.785 1.00 89.25 248 GLU A CA 1
ATOM 1936 C C . GLU A 1 248 ? 9.699 -8.197 -15.279 1.00 89.25 248 GLU A C 1
ATOM 1938 O O . GLU A 1 248 ? 10.576 -8.477 -14.474 1.00 89.25 248 GLU A O 1
ATOM 1943 N N . LEU A 1 249 ? 8.464 -7.889 -14.870 1.00 91.19 249 LEU A N 1
ATOM 1944 C CA . LEU A 1 249 ? 8.044 -8.058 -13.480 1.00 91.19 249 LEU A CA 1
ATOM 1945 C C . LEU A 1 249 ? 8.031 -9.544 -13.105 1.00 91.19 249 LEU A C 1
ATOM 1947 O O . LEU A 1 249 ? 7.842 -10.403 -13.959 1.00 91.19 249 LEU A O 1
ATOM 1951 N N . ARG A 1 250 ? 8.170 -9.858 -11.815 1.00 90.38 250 ARG A N 1
ATOM 1952 C CA . ARG A 1 250 ? 8.065 -11.237 -11.295 1.00 90.38 250 ARG A CA 1
ATOM 1953 C C . ARG A 1 250 ? 6.629 -11.737 -11.114 1.00 90.38 250 ARG A C 1
ATOM 1955 O O . ARG A 1 250 ? 6.414 -12.914 -10.822 1.00 90.38 250 ARG A O 1
ATOM 1962 N N . LYS A 1 251 ? 5.638 -10.852 -11.245 1.00 92.25 251 LYS A N 1
ATOM 1963 C CA . LYS A 1 251 ? 4.205 -11.134 -11.057 1.00 92.25 251 LYS A CA 1
ATOM 1964 C C . LYS A 1 251 ? 3.376 -10.534 -12.187 1.00 92.25 251 LYS A C 1
ATOM 1966 O O . LYS A 1 251 ? 3.831 -9.637 -12.898 1.00 92.25 251 LYS A O 1
ATOM 1971 N N . ASN A 1 252 ? 2.149 -11.026 -12.347 1.00 90.75 252 ASN A N 1
ATOM 1972 C CA . ASN A 1 252 ? 1.268 -10.623 -13.432 1.00 90.75 252 ASN A CA 1
ATOM 1973 C C . ASN A 1 252 ? 0.517 -9.323 -13.098 1.00 90.75 252 ASN A C 1
ATOM 1975 O O . ASN A 1 252 ? -0.659 -9.349 -12.733 1.00 90.75 252 ASN A O 1
ATOM 1979 N N . GLY A 1 253 ? 1.201 -8.189 -13.251 1.00 89.50 253 GLY A N 1
ATOM 1980 C CA . GLY A 1 253 ? 0.671 -6.861 -12.927 1.00 89.50 253 GLY A CA 1
ATOM 1981 C C . GLY A 1 253 ? 1.061 -6.396 -11.525 1.00 89.50 253 GLY A C 1
ATOM 1982 O O . GLY A 1 253 ? 1.616 -7.163 -10.730 1.00 89.50 253 GLY A O 1
ATOM 1983 N N . THR A 1 254 ? 0.810 -5.121 -11.220 1.00 90.06 254 THR A N 1
ATOM 1984 C CA . THR A 1 254 ? 1.399 -4.503 -10.025 1.00 90.06 254 THR A CA 1
ATOM 1985 C C . THR A 1 254 ? 0.589 -4.767 -8.762 1.00 90.06 254 THR A C 1
ATOM 1987 O O . THR A 1 254 ? 1.194 -4.898 -7.711 1.00 90.06 254 THR A O 1
ATOM 1990 N N . VAL A 1 255 ? -0.722 -5.027 -8.843 1.00 89.88 255 VAL A N 1
ATOM 1991 C CA . VAL A 1 255 ? -1.514 -5.490 -7.684 1.00 89.88 255 VAL A CA 1
ATOM 1992 C C . VAL A 1 255 ? -0.963 -6.796 -7.108 1.00 89.88 255 VAL A C 1
ATOM 1994 O O . VAL A 1 255 ? -0.784 -6.906 -5.898 1.00 89.88 255 VAL A O 1
ATOM 1997 N N . GLU A 1 256 ? -0.675 -7.792 -7.956 1.00 90.69 256 GLU A N 1
ATOM 1998 C CA . GLU A 1 256 ? -0.114 -9.067 -7.487 1.00 90.69 256 GLU A CA 1
ATOM 1999 C C . GLU A 1 256 ? 1.312 -8.877 -6.956 1.00 90.69 256 GLU A C 1
ATOM 2001 O O . GLU A 1 256 ? 1.665 -9.472 -5.941 1.00 90.69 256 GLU A O 1
ATOM 2006 N N . LEU A 1 257 ? 2.114 -8.032 -7.615 1.00 91.00 257 LEU A N 1
ATOM 2007 C CA . LEU A 1 257 ? 3.477 -7.724 -7.188 1.00 91.00 257 LEU A CA 1
ATOM 2008 C C . LEU A 1 257 ? 3.512 -6.995 -5.844 1.00 91.00 257 LEU A C 1
ATOM 2010 O O . LEU A 1 257 ? 4.127 -7.471 -4.903 1.00 91.00 257 LEU A O 1
ATOM 2014 N N . CYS A 1 258 ? 2.838 -5.856 -5.731 1.00 91.75 258 CYS A N 1
ATOM 2015 C CA . CYS A 1 258 ? 2.783 -5.065 -4.509 1.00 91.75 258 CYS A CA 1
ATOM 2016 C C . CYS A 1 258 ? 2.117 -5.857 -3.375 1.00 91.75 258 CYS A C 1
ATOM 2018 O O . CYS A 1 258 ? 2.549 -5.765 -2.228 1.00 91.75 258 CYS A O 1
ATOM 2020 N N . GLY A 1 259 ? 1.118 -6.686 -3.695 1.00 91.25 259 GLY A N 1
ATOM 2021 C CA . GLY A 1 259 ? 0.421 -7.553 -2.749 1.00 91.25 259 GLY A CA 1
ATOM 2022 C C . GLY A 1 259 ? 1.273 -8.663 -2.133 1.00 91.25 259 GLY A C 1
ATOM 2023 O O . GLY A 1 259 ? 0.846 -9.239 -1.134 1.00 91.25 259 GLY A O 1
ATOM 2024 N N . THR A 1 260 ? 2.474 -8.959 -2.654 1.00 89.25 260 THR A N 1
ATOM 2025 C CA . THR A 1 260 ? 3.389 -9.885 -1.962 1.00 89.25 260 THR A CA 1
ATOM 2026 C C . THR A 1 260 ? 3.848 -9.323 -0.621 1.00 89.25 260 THR A C 1
ATOM 2028 O O . THR A 1 260 ? 4.061 -10.093 0.310 1.00 89.25 260 THR A O 1
ATOM 2031 N N . CYS A 1 261 ? 3.970 -7.995 -0.525 1.00 88.81 261 CYS A N 1
ATOM 2032 C CA . CYS A 1 261 ? 4.410 -7.299 0.683 1.00 88.81 261 CYS A CA 1
ATOM 2033 C C . CYS A 1 261 ? 3.278 -6.517 1.364 1.00 88.81 261 CYS A C 1
ATOM 2035 O O . CYS A 1 261 ? 3.227 -6.471 2.589 1.00 88.81 261 CYS A O 1
ATOM 2037 N N . HIS A 1 262 ? 2.355 -5.948 0.585 1.00 90.00 262 HIS A N 1
ATOM 2038 C CA . HIS A 1 262 ? 1.218 -5.136 1.036 1.00 90.00 262 HIS A CA 1
ATOM 2039 C C . HIS A 1 262 ? -0.109 -5.899 0.905 1.00 90.00 262 HIS A C 1
ATOM 2041 O O . HIS A 1 262 ? -1.091 -5.398 0.352 1.00 90.00 262 HIS A O 1
ATOM 2047 N N . GLY A 1 263 ? -0.114 -7.165 1.331 1.00 89.19 263 GLY A N 1
ATOM 2048 C CA . GLY A 1 263 ? -1.257 -8.067 1.162 1.00 89.19 263 GLY A CA 1
ATOM 2049 C C . GLY A 1 263 ? -2.514 -7.609 1.904 1.00 89.19 263 GLY A C 1
ATOM 2050 O O . GLY A 1 263 ? -3.614 -7.779 1.392 1.00 89.19 263 GLY A O 1
ATOM 2051 N N . ASP A 1 264 ? -2.344 -6.965 3.056 1.00 86.94 264 ASP A N 1
ATOM 2052 C CA . ASP A 1 264 ? -3.399 -6.318 3.841 1.00 86.94 264 ASP A CA 1
ATOM 2053 C C . ASP A 1 264 ? -4.066 -5.168 3.073 1.00 86.94 264 ASP A C 1
ATOM 2055 O O . ASP A 1 264 ? -5.293 -5.097 2.988 1.00 86.94 264 ASP A O 1
ATOM 2059 N N . VAL A 1 265 ? -3.268 -4.317 2.424 1.00 87.75 265 VAL A N 1
ATOM 2060 C CA . VAL A 1 265 ? -3.769 -3.228 1.575 1.00 87.75 265 VAL A CA 1
ATOM 2061 C C . VAL A 1 265 ? -4.512 -3.790 0.363 1.00 87.75 265 VAL A C 1
ATOM 2063 O O . VAL A 1 265 ? -5.591 -3.308 0.014 1.00 87.75 265 VAL A O 1
ATOM 2066 N N . VAL A 1 266 ? -3.971 -4.829 -0.281 1.00 87.56 266 VAL A N 1
ATOM 2067 C CA . VAL A 1 266 ? -4.624 -5.469 -1.432 1.00 87.56 266 VAL A CA 1
ATOM 2068 C C . VAL A 1 266 ? -5.916 -6.168 -1.016 1.00 87.56 266 VAL A C 1
ATOM 2070 O O . VAL A 1 266 ? -6.912 -6.058 -1.728 1.00 87.56 266 VAL A O 1
ATOM 2073 N N . GLU A 1 267 ? -5.954 -6.846 0.127 1.00 86.50 267 GLU A N 1
ATOM 2074 C CA . GLU A 1 267 ? -7.182 -7.443 0.662 1.00 86.50 267 GLU A CA 1
ATOM 2075 C C . GLU A 1 267 ? -8.237 -6.364 0.944 1.00 86.50 267 GLU A C 1
ATOM 2077 O O . GLU A 1 267 ? -9.383 -6.497 0.513 1.00 86.50 267 GLU A O 1
ATOM 2082 N N . PHE A 1 268 ? -7.834 -5.246 1.554 1.00 85.06 268 PHE A N 1
ATOM 2083 C CA . PHE A 1 268 ? -8.702 -4.093 1.799 1.00 85.06 268 PHE A CA 1
ATOM 2084 C C . PHE A 1 268 ? -9.257 -3.473 0.502 1.00 85.06 268 PHE A C 1
ATOM 2086 O O . PHE A 1 268 ? -10.434 -3.110 0.426 1.00 85.06 268 PHE A O 1
ATOM 2093 N N . LEU A 1 269 ? -8.430 -3.374 -0.541 1.00 82.62 269 LEU A N 1
ATOM 2094 C CA . LEU A 1 269 ? -8.809 -2.835 -1.852 1.00 82.62 269 LEU A CA 1
ATOM 2095 C C . LEU A 1 269 ? -9.676 -3.790 -2.676 1.00 82.62 269 LEU A C 1
ATOM 2097 O O . LEU A 1 269 ? -10.552 -3.352 -3.422 1.00 82.62 269 LEU A O 1
ATOM 2101 N N . THR A 1 270 ? -9.414 -5.091 -2.584 1.00 80.94 270 THR A N 1
ATOM 2102 C CA . THR A 1 270 ? -10.092 -6.116 -3.392 1.00 80.94 270 THR A CA 1
ATOM 2103 C C . THR A 1 270 ? -11.358 -6.651 -2.735 1.00 80.94 270 THR A C 1
ATOM 2105 O O . THR A 1 270 ? -12.030 -7.508 -3.321 1.00 80.94 270 THR A O 1
ATOM 2108 N N . ASP A 1 271 ? -11.739 -6.123 -1.567 1.00 80.19 271 ASP A N 1
ATOM 2109 C CA . ASP A 1 271 ? -13.008 -6.441 -0.930 1.00 80.19 271 ASP A CA 1
ATOM 2110 C C . ASP A 1 271 ? -14.188 -6.020 -1.822 1.00 80.19 271 ASP A C 1
ATOM 2112 O O . ASP A 1 271 ? -14.681 -4.892 -1.824 1.00 80.19 271 ASP A O 1
ATOM 2116 N N . THR A 1 272 ? -14.681 -6.995 -2.584 1.00 70.81 272 THR A N 1
ATOM 2117 C CA . THR A 1 272 ? -15.780 -6.828 -3.542 1.00 70.81 272 THR A CA 1
ATOM 2118 C C . THR A 1 272 ? -17.111 -6.423 -2.910 1.00 70.81 272 THR A C 1
ATOM 2120 O O . THR A 1 272 ? -18.051 -6.108 -3.649 1.00 70.81 272 THR A O 1
ATOM 2123 N N . THR A 1 273 ? -17.234 -6.430 -1.576 1.00 72.12 273 THR A N 1
ATOM 2124 C CA . THR A 1 273 ? -18.425 -5.877 -0.921 1.00 72.12 273 THR A CA 1
ATOM 2125 C C . THR A 1 273 ? -18.552 -4.373 -1.162 1.00 72.12 273 THR A C 1
ATOM 2127 O O . THR A 1 273 ? -19.680 -3.881 -1.257 1.00 72.12 273 THR A O 1
ATOM 2130 N N . PHE A 1 274 ? -17.431 -3.680 -1.401 1.00 63.50 274 PHE A N 1
ATOM 2131 C CA . PHE A 1 274 ? -17.383 -2.261 -1.734 1.00 63.50 274 PHE A CA 1
ATOM 2132 C C . PHE A 1 274 ? -16.474 -2.031 -2.937 1.00 63.50 274 PHE A C 1
ATOM 2134 O O . PHE A 1 274 ? -15.253 -2.073 -2.854 1.00 63.50 274 PHE A O 1
ATOM 2141 N N . ALA A 1 275 ? -17.093 -1.760 -4.082 1.00 67.06 275 ALA A N 1
ATOM 2142 C CA . ALA A 1 275 ? -16.390 -1.312 -5.272 1.00 67.06 275 ALA A CA 1
ATOM 2143 C C . ALA A 1 275 ? -15.608 -0.023 -4.970 1.00 67.06 275 ALA A C 1
ATOM 2145 O O . ALA A 1 275 ? -16.219 1.043 -4.868 1.00 67.06 275 ALA A O 1
ATOM 2146 N N . THR A 1 276 ? -14.279 -0.100 -4.868 1.00 73.25 276 THR A N 1
ATOM 2147 C CA . THR A 1 276 ? -13.464 1.115 -4.782 1.00 73.25 276 THR A CA 1
ATOM 2148 C C . THR A 1 276 ? -13.426 1.783 -6.162 1.00 73.25 276 THR A C 1
ATOM 2150 O O . THR A 1 276 ? -13.347 1.087 -7.183 1.00 73.25 276 THR A O 1
ATOM 2153 N N . PRO A 1 277 ? -13.512 3.125 -6.235 1.00 73.31 277 PRO A N 1
ATOM 2154 C CA . PRO A 1 277 ? -13.518 3.837 -7.510 1.00 73.31 277 PRO A CA 1
ATOM 2155 C C . PRO A 1 277 ? -12.284 3.558 -8.373 1.00 73.31 277 PRO A C 1
ATOM 2157 O O . PRO A 1 277 ? -12.417 3.563 -9.592 1.00 73.31 277 PRO A O 1
ATOM 2160 N N . HIS A 1 278 ? -11.129 3.290 -7.749 1.00 82.12 278 HIS A N 1
ATOM 2161 C CA . HIS A 1 278 ? -9.853 3.069 -8.434 1.00 82.12 278 HIS A CA 1
ATOM 2162 C C . HIS A 1 278 ? -9.502 1.579 -8.584 1.00 82.12 278 HIS A C 1
ATOM 2164 O O . HIS A 1 278 ? -8.960 1.202 -9.611 1.00 82.12 278 HIS A O 1
ATOM 2170 N N . ALA A 1 279 ? -9.905 0.688 -7.668 1.00 70.19 279 ALA A N 1
ATOM 2171 C CA . ALA A 1 279 ? -9.581 -0.748 -7.762 1.00 70.19 279 ALA A CA 1
ATOM 2172 C C . ALA A 1 279 ? -10.225 -1.459 -8.969 1.00 70.19 279 ALA A C 1
ATOM 2174 O O . ALA A 1 279 ? -9.847 -2.573 -9.323 1.00 70.19 279 ALA A O 1
ATOM 2175 N N . ILE A 1 280 ? -11.233 -0.841 -9.592 1.00 62.75 280 ILE A N 1
ATOM 2176 C CA . ILE A 1 280 ? -11.909 -1.381 -10.781 1.00 62.75 280 ILE A CA 1
ATOM 2177 C C . ILE A 1 280 ? -11.189 -0.988 -12.079 1.00 62.75 280 ILE A C 1
ATOM 2179 O O . ILE A 1 280 ? -11.386 -1.647 -13.103 1.00 62.75 280 ILE A O 1
ATOM 2183 N N . ILE A 1 281 ? -10.399 0.086 -12.063 1.00 58.97 281 ILE A N 1
ATOM 2184 C CA . ILE A 1 281 ? -9.872 0.724 -13.277 1.00 58.97 281 ILE A CA 1
ATOM 2185 C C . ILE A 1 281 ? -8.350 0.890 -13.281 1.00 58.97 281 ILE A C 1
ATOM 2187 O O . ILE A 1 281 ? -7.787 0.962 -14.370 1.00 58.97 281 ILE A O 1
ATOM 2191 N N . ASP A 1 282 ? -7.704 0.883 -12.115 1.00 71.69 282 ASP A N 1
ATOM 2192 C CA . ASP A 1 282 ? -6.309 1.284 -11.945 1.00 71.69 282 ASP A CA 1
ATOM 2193 C C . ASP A 1 282 ? -5.477 0.243 -11.185 1.00 71.69 282 ASP A C 1
ATOM 2195 O O . ASP A 1 282 ? -5.994 -0.584 -10.431 1.00 71.69 282 ASP A O 1
ATOM 2199 N N . ASP A 1 283 ? -4.163 0.306 -11.404 1.00 87.12 283 ASP A N 1
ATOM 2200 C CA . ASP A 1 283 ? -3.150 -0.516 -10.746 1.00 87.12 283 ASP A CA 1
ATOM 2201 C C . ASP A 1 283 ? -2.397 0.324 -9.689 1.00 87.12 283 ASP A C 1
ATOM 2203 O O . ASP A 1 283 ? -2.453 1.558 -9.710 1.00 87.12 283 ASP A O 1
ATOM 2207 N N . CYS A 1 284 ? -1.660 -0.303 -8.768 1.00 90.25 284 CYS A N 1
ATOM 2208 C CA . CYS A 1 284 ? -0.912 0.400 -7.713 1.00 90.25 284 CYS A CA 1
ATOM 2209 C C . CYS A 1 284 ? 0.057 1.449 -8.296 1.00 90.25 284 CYS A C 1
ATOM 2211 O O . CYS A 1 284 ? 0.182 2.565 -7.777 1.00 90.25 284 CYS A O 1
ATOM 2213 N N . THR A 1 285 ? 0.702 1.126 -9.423 1.00 89.12 285 THR A N 1
ATOM 2214 C CA . THR A 1 285 ? 1.599 2.043 -10.139 1.00 89.12 285 THR A CA 1
ATOM 2215 C C . THR A 1 285 ? 0.906 3.243 -10.766 1.00 89.12 285 THR A C 1
ATOM 2217 O O . THR A 1 285 ? 1.598 4.207 -11.080 1.00 89.12 285 THR A O 1
ATOM 2220 N N . THR A 1 286 ? -0.420 3.249 -10.936 1.00 86.56 286 THR A N 1
ATOM 2221 C CA . THR A 1 286 ? -1.118 4.414 -11.501 1.00 86.56 286 THR A CA 1
ATOM 2222 C C . THR A 1 286 ? -0.890 5.655 -10.639 1.00 86.56 286 THR A C 1
ATOM 2224 O O . THR A 1 286 ? -0.615 6.724 -11.184 1.00 86.56 286 THR A O 1
ATOM 2227 N N . CYS A 1 287 ? -0.929 5.494 -9.311 1.00 87.88 287 CYS A N 1
ATOM 2228 C CA . CYS A 1 287 ? -0.712 6.577 -8.351 1.00 87.88 287 CYS A CA 1
ATOM 2229 C C . CYS A 1 287 ? 0.682 6.545 -7.718 1.00 87.88 287 CYS A C 1
ATOM 2231 O O . CYS A 1 287 ? 1.290 7.596 -7.563 1.00 87.88 287 CYS A O 1
ATOM 2233 N N . HIS A 1 288 ? 1.214 5.372 -7.360 1.00 89.06 288 HIS A N 1
ATOM 2234 C CA . HIS A 1 288 ? 2.507 5.288 -6.663 1.00 89.06 288 HIS A CA 1
ATOM 2235 C C . HIS A 1 288 ? 3.709 5.233 -7.609 1.00 89.06 288 HIS A C 1
ATOM 2237 O O . HIS A 1 288 ? 4.805 5.618 -7.224 1.00 89.06 288 HIS A O 1
ATOM 2243 N N . GLY A 1 289 ? 3.509 4.798 -8.850 1.00 84.00 289 GLY A N 1
ATOM 2244 C CA . GLY A 1 289 ? 4.537 4.717 -9.889 1.00 84.00 289 GLY A CA 1
ATOM 2245 C C . GLY A 1 289 ? 4.244 5.647 -11.064 1.00 84.00 289 GLY A C 1
ATOM 2246 O O . GLY A 1 289 ? 4.646 5.354 -12.191 1.00 84.00 289 GLY A O 1
ATOM 2247 N N . TYR A 1 290 ? 3.482 6.720 -10.821 1.00 81.38 290 TYR A N 1
ATOM 2248 C CA . TYR A 1 290 ? 2.935 7.562 -11.877 1.00 81.38 290 TYR A CA 1
ATOM 2249 C C . TYR A 1 290 ? 4.032 8.045 -12.831 1.00 81.38 290 TYR A C 1
ATOM 2251 O O . TYR A 1 290 ? 5.201 8.222 -12.466 1.00 81.38 290 TYR A O 1
ATOM 2259 N N . TYR A 1 291 ? 3.642 8.219 -14.089 1.00 74.62 291 TYR A N 1
ATOM 2260 C CA . TYR A 1 291 ? 4.569 8.648 -15.112 1.00 74.62 291 TYR A CA 1
ATOM 2261 C C . TYR A 1 291 ? 5.034 10.077 -14.823 1.00 74.62 291 TYR A C 1
ATOM 2263 O O . TYR A 1 291 ? 4.198 10.940 -14.594 1.00 74.62 291 TYR A O 1
ATOM 2271 N N . TRP A 1 292 ? 6.346 10.332 -14.803 1.00 65.44 292 TRP A N 1
ATOM 2272 C CA . TRP A 1 292 ? 6.876 11.689 -14.657 1.00 65.44 292 TRP A CA 1
ATOM 2273 C C . TRP A 1 292 ? 7.247 12.240 -16.035 1.00 65.44 292 TRP A C 1
ATOM 2275 O O . TRP A 1 292 ? 8.333 11.985 -16.554 1.00 65.44 292 TRP A O 1
ATOM 2285 N N . ASP A 1 293 ? 6.353 13.031 -16.616 1.00 62.06 293 ASP A N 1
ATOM 2286 C CA . ASP A 1 293 ? 6.520 13.691 -17.917 1.00 62.06 293 ASP A CA 1
ATOM 2287 C C . ASP A 1 293 ? 7.373 14.972 -17.882 1.00 62.06 293 ASP A C 1
ATOM 2289 O O . ASP A 1 293 ? 7.454 15.677 -18.888 1.00 62.06 293 ASP A O 1
ATOM 2293 N N . GLY A 1 294 ? 8.033 15.291 -16.758 1.00 55.22 294 GLY A N 1
ATOM 2294 C CA . GLY A 1 294 ? 8.685 16.590 -16.523 1.00 55.22 294 GLY A CA 1
ATOM 2295 C C . GLY A 1 294 ? 9.838 16.966 -17.469 1.00 55.22 294 GLY A C 1
ATOM 2296 O O . GLY A 1 294 ? 10.574 17.916 -17.190 1.00 55.22 294 GLY A O 1
ATOM 2297 N N . ASN A 1 295 ? 10.006 16.254 -18.584 1.00 50.28 295 ASN A N 1
ATOM 2298 C CA . ASN A 1 295 ? 10.714 16.728 -19.755 1.00 50.28 295 ASN A CA 1
ATOM 2299 C C . ASN A 1 295 ? 10.012 16.263 -21.055 1.00 50.28 295 ASN A C 1
ATOM 2301 O O . ASN A 1 295 ? 10.264 15.167 -21.550 1.00 50.28 295 ASN A O 1
ATOM 2305 N N . ASP A 1 296 ? 9.198 17.148 -21.638 1.00 48.91 296 ASP A N 1
ATOM 2306 C CA . ASP A 1 296 ? 8.401 17.044 -22.885 1.00 48.91 296 ASP A CA 1
ATOM 2307 C C . ASP A 1 296 ? 9.228 16.776 -24.178 1.00 48.91 296 ASP A C 1
ATOM 2309 O O . ASP A 1 296 ? 8.845 17.145 -25.285 1.00 48.91 296 ASP A O 1
ATOM 2313 N N . THR A 1 297 ? 10.439 16.213 -24.070 1.00 47.94 297 THR A N 1
ATOM 2314 C CA . THR A 1 297 ? 11.397 16.103 -25.188 1.00 47.94 297 THR A CA 1
ATOM 2315 C C . THR A 1 297 ? 11.979 14.717 -25.443 1.00 47.94 297 THR A C 1
ATOM 2317 O O . THR A 1 297 ? 12.634 14.544 -26.468 1.00 47.94 297 THR A O 1
ATOM 2320 N N . VAL A 1 298 ? 11.704 13.707 -24.617 1.00 45.84 298 VAL A N 1
ATOM 2321 C CA . VAL A 1 298 ? 12.125 12.322 -24.897 1.00 45.84 298 VAL A CA 1
ATOM 2322 C C . VAL A 1 298 ? 10.987 11.368 -24.560 1.00 45.84 298 VAL A C 1
ATOM 2324 O O . VAL A 1 298 ? 10.645 11.175 -23.403 1.00 45.84 298 VAL A O 1
ATOM 2327 N N . GLY A 1 299 ? 10.358 10.821 -25.601 1.00 49.06 299 GLY A N 1
ATOM 2328 C CA . GLY A 1 299 ? 9.150 9.994 -25.534 1.00 49.06 299 GLY A CA 1
ATOM 2329 C C . GLY A 1 299 ? 9.355 8.578 -24.992 1.00 49.06 299 GLY A C 1
ATOM 2330 O O . GLY A 1 299 ? 8.781 7.644 -25.546 1.00 49.06 299 GLY A O 1
ATOM 2331 N N . GLU A 1 300 ? 10.154 8.404 -23.941 1.00 54.81 300 GLU A N 1
ATOM 2332 C CA . GLU A 1 300 ? 10.301 7.117 -23.263 1.00 54.81 300 GLU A CA 1
ATOM 2333 C C . GLU A 1 300 ? 9.746 7.207 -21.856 1.00 54.81 300 GLU A C 1
ATOM 2335 O O . GLU A 1 300 ? 10.313 7.851 -20.972 1.00 54.81 300 GLU A O 1
ATOM 2340 N N . ALA A 1 301 ? 8.599 6.558 -21.674 1.00 56.25 301 ALA A N 1
ATOM 2341 C CA . ALA A 1 301 ? 7.877 6.665 -20.439 1.00 56.25 301 ALA A CA 1
ATOM 2342 C C . ALA A 1 301 ? 8.472 5.803 -19.317 1.00 56.25 301 ALA A C 1
ATOM 2344 O O . ALA A 1 301 ? 8.209 4.607 -19.259 1.00 56.25 301 ALA A O 1
ATOM 2345 N N . SER A 1 302 ? 9.282 6.387 -18.426 1.00 67.56 302 SER A N 1
ATOM 2346 C CA . SER A 1 302 ? 9.735 5.749 -17.184 1.00 67.56 302 SER A CA 1
ATOM 2347 C C . SER A 1 302 ? 8.758 5.951 -16.018 1.00 67.56 302 SER A C 1
ATOM 2349 O O . SER A 1 302 ? 8.451 7.085 -15.648 1.00 67.56 302 SER A O 1
ATOM 2351 N N . ILE A 1 303 ? 8.351 4.846 -15.391 1.00 76.69 303 ILE A N 1
ATOM 2352 C CA . ILE A 1 303 ? 7.663 4.817 -14.090 1.00 76.69 303 ILE A CA 1
ATOM 2353 C C . ILE A 1 303 ? 8.559 5.427 -13.008 1.00 76.69 303 ILE A C 1
ATOM 2355 O O . ILE A 1 303 ? 9.774 5.185 -12.968 1.00 76.69 303 ILE A O 1
ATOM 2359 N N . LEU A 1 304 ? 7.963 6.199 -12.102 1.00 80.25 304 LEU A N 1
ATOM 2360 C CA . LEU A 1 304 ? 8.674 6.768 -10.967 1.00 80.25 304 LEU A CA 1
ATOM 2361 C C . LEU A 1 304 ? 8.925 5.696 -9.895 1.00 80.25 304 LEU A C 1
ATOM 2363 O O . LEU A 1 304 ? 8.029 5.299 -9.162 1.00 80.25 304 LEU A O 1
ATOM 2367 N N . HIS A 1 305 ? 10.178 5.265 -9.757 1.00 83.88 305 HIS A N 1
ATOM 2368 C CA . HIS A 1 305 ? 10.586 4.223 -8.803 1.00 83.88 305 HIS A CA 1
ATOM 2369 C C . HIS A 1 305 ? 10.859 4.753 -7.389 1.00 83.88 305 HIS A C 1
ATOM 2371 O O . HIS A 1 305 ? 11.500 4.074 -6.587 1.00 83.88 305 HIS A O 1
ATOM 2377 N N . ASN A 1 306 ? 10.425 5.980 -7.079 1.00 80.50 306 ASN A N 1
ATOM 2378 C CA . ASN A 1 306 ? 10.525 6.486 -5.716 1.00 80.50 306 ASN A CA 1
ATOM 2379 C C . ASN A 1 306 ? 9.322 6.067 -4.844 1.00 80.50 306 ASN A C 1
ATOM 2381 O O . ASN A 1 306 ? 9.376 6.190 -3.624 1.00 80.50 306 ASN A O 1
ATOM 2385 N N . TRP A 1 307 ? 8.226 5.616 -5.466 1.00 83.56 307 TRP A N 1
ATOM 2386 C CA . TRP A 1 307 ? 6.973 5.223 -4.807 1.00 83.56 307 TRP A CA 1
ATOM 2387 C C . TRP A 1 307 ? 6.328 6.306 -3.927 1.00 83.56 307 TRP A C 1
ATOM 2389 O O . TRP A 1 307 ? 5.317 6.068 -3.263 1.00 83.56 307 TRP A O 1
ATOM 2399 N N . THR A 1 308 ? 6.900 7.513 -3.928 1.00 81.69 308 THR A N 1
ATOM 2400 C CA . THR A 1 308 ? 6.400 8.664 -3.194 1.00 81.69 308 THR A CA 1
ATOM 2401 C C . THR A 1 308 ? 5.322 9.334 -4.017 1.00 81.69 308 THR A C 1
ATOM 2403 O O . THR A 1 308 ? 5.503 9.622 -5.200 1.00 81.69 308 THR A O 1
ATOM 2406 N N . LEU A 1 309 ? 4.215 9.631 -3.357 1.00 83.69 309 LEU A N 1
ATOM 2407 C CA . LEU A 1 309 ? 3.083 10.281 -3.979 1.00 83.69 309 LEU A CA 1
ATOM 2408 C C . LEU A 1 309 ? 3.330 11.796 -4.031 1.00 83.69 309 LEU A C 1
ATOM 2410 O O . LEU A 1 309 ? 3.317 12.464 -2.997 1.00 83.69 309 LEU A O 1
ATOM 2414 N N . VAL A 1 310 ? 3.561 12.346 -5.224 1.00 86.00 310 VAL A N 1
ATOM 2415 C CA . VAL A 1 310 ? 3.392 13.789 -5.460 1.00 86.00 310 VAL A CA 1
ATOM 2416 C C . VAL A 1 310 ? 1.998 13.958 -6.028 1.00 86.00 310 VAL A C 1
ATOM 2418 O O . VAL A 1 310 ? 1.736 13.572 -7.161 1.00 86.00 310 VAL A O 1
ATOM 2421 N N . LEU A 1 311 ? 1.080 14.448 -5.204 1.00 87.19 311 LEU A N 1
ATOM 2422 C CA . LEU A 1 311 ? -0.352 14.380 -5.482 1.00 87.19 311 LEU A CA 1
ATOM 2423 C C . LEU A 1 311 ? -0.757 15.140 -6.742 1.00 87.19 311 LEU A C 1
ATOM 2425 O O . LEU A 1 311 ? -1.615 14.665 -7.483 1.00 87.19 311 LEU A O 1
ATOM 2429 N N . GLU A 1 312 ? -0.141 16.297 -6.988 1.00 84.75 312 GLU A N 1
ATOM 2430 C CA . GLU A 1 312 ? -0.402 17.099 -8.180 1.00 84.75 312 GLU A CA 1
ATOM 2431 C C . GLU A 1 312 ? -0.106 16.303 -9.452 1.00 84.75 312 GLU A C 1
ATOM 2433 O O . GLU A 1 312 ? -0.913 16.296 -10.381 1.00 84.75 312 GLU A O 1
ATOM 2438 N N . ASP A 1 313 ? 1.001 15.566 -9.459 1.00 83.69 313 ASP A N 1
ATOM 2439 C CA . ASP A 1 313 ? 1.406 14.779 -10.612 1.00 83.69 313 ASP A CA 1
ATOM 2440 C C . ASP A 1 313 ? 0.677 13.429 -10.652 1.00 83.69 313 ASP A C 1
ATOM 2442 O O . ASP A 1 313 ? 0.174 13.028 -11.690 1.00 83.69 313 ASP A O 1
ATOM 2446 N N . ALA A 1 314 ? 0.518 12.732 -9.531 1.00 84.81 314 ALA A N 1
ATOM 2447 C CA . ALA A 1 314 ? -0.177 11.447 -9.509 1.00 84.81 314 ALA A CA 1
ATOM 2448 C C . ALA A 1 314 ? -1.650 11.571 -9.935 1.00 84.81 314 ALA A C 1
ATOM 2450 O O . ALA A 1 314 ? -2.169 10.698 -10.628 1.00 84.81 314 ALA A O 1
ATOM 2451 N N . CYS A 1 315 ? -2.317 12.670 -9.565 1.00 86.12 315 CYS A N 1
ATOM 2452 C CA . CYS A 1 315 ? -3.694 12.930 -9.986 1.00 86.12 315 CYS A CA 1
ATOM 2453 C C . CYS A 1 315 ? -3.776 13.535 -11.400 1.00 86.12 315 CYS A C 1
ATOM 2455 O O . CYS A 1 315 ? -4.750 13.274 -12.107 1.00 86.12 315 CYS A O 1
ATOM 2457 N N . GLY A 1 316 ? -2.797 14.357 -11.805 1.00 75.44 316 GLY A N 1
ATOM 2458 C CA . GLY A 1 316 ? -2.850 15.152 -13.041 1.00 75.44 316 GLY A CA 1
ATOM 2459 C C . GLY A 1 316 ? -2.067 14.607 -14.244 1.00 75.44 316 GLY A C 1
ATOM 2460 O O . GLY A 1 316 ? -2.432 14.897 -15.379 1.00 75.44 316 GLY A O 1
ATOM 2461 N N . ASN A 1 317 ? -1.010 13.818 -14.028 1.00 66.00 317 ASN A N 1
ATOM 2462 C CA . ASN A 1 317 ? -0.019 13.440 -15.054 1.00 66.00 317 ASN A CA 1
ATOM 2463 C C . ASN A 1 317 ? -0.491 12.287 -15.956 1.00 66.00 317 ASN A C 1
ATOM 2465 O O . ASN A 1 317 ? -0.135 12.195 -17.130 1.00 66.00 317 ASN A O 1
ATOM 2469 N N . GLN A 1 318 ? -1.373 11.424 -15.452 1.00 62.72 318 GLN A N 1
ATOM 2470 C CA . GLN A 1 318 ? -2.041 10.423 -16.283 1.00 62.72 318 GLN A CA 1
ATOM 2471 C C . GLN A 1 318 ? -3.064 11.150 -17.167 1.00 62.72 318 GLN A C 1
ATOM 2473 O O . GLN A 1 318 ? -4.207 11.372 -16.756 1.00 62.72 318 GLN A O 1
ATOM 2478 N N . THR A 1 319 ? -2.626 11.576 -18.358 1.00 61.41 319 THR A N 1
ATOM 2479 C CA . THR A 1 319 ? -3.461 12.222 -19.383 1.00 61.41 319 THR A CA 1
ATOM 2480 C C . THR A 1 319 ? -4.839 11.554 -19.458 1.00 61.41 319 THR A C 1
ATOM 2482 O O . THR A 1 319 ? -4.995 10.462 -20.001 1.00 61.41 319 THR A O 1
ATOM 2485 N N . GLY A 1 320 ? -5.855 12.223 -18.905 1.00 65.75 320 GLY A N 1
ATOM 2486 C CA . GLY A 1 320 ? -7.254 11.806 -19.005 1.00 65.75 320 GLY A CA 1
ATOM 2487 C C . GLY A 1 320 ? -7.978 11.363 -17.728 1.00 65.75 320 GLY A C 1
ATOM 2488 O O . GLY A 1 320 ? -9.199 11.225 -17.811 1.00 65.75 320 GLY A O 1
ATOM 2489 N N . CYS A 1 321 ? -7.328 11.189 -16.568 1.00 82.06 321 CYS A N 1
ATOM 2490 C CA . CYS A 1 321 ? -8.066 10.835 -15.339 1.00 82.06 321 CYS A CA 1
ATOM 2491 C C . CYS A 1 321 ? -8.662 12.073 -14.645 1.00 82.06 321 CYS A C 1
ATOM 2493 O O . CYS A 1 321 ? -9.887 12.192 -14.532 1.00 82.06 321 CYS A O 1
ATOM 2495 N N . HIS A 1 322 ? -7.812 13.022 -14.227 1.00 88.31 322 HIS A N 1
ATOM 2496 C CA . HIS A 1 322 ? -8.229 14.249 -13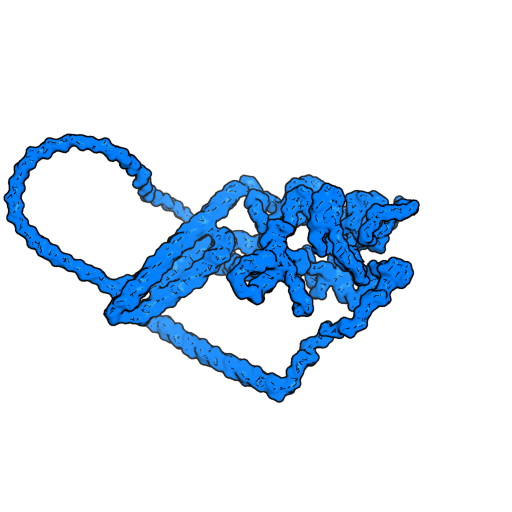.528 1.00 88.31 322 HIS A CA 1
ATOM 2497 C C . HIS A 1 322 ? -7.512 15.529 -13.995 1.00 88.31 322 HIS A C 1
ATOM 2499 O O . HIS A 1 322 ? -7.403 16.487 -13.230 1.00 88.31 322 HIS A O 1
ATOM 2505 N N . GLU A 1 323 ? -7.057 15.569 -15.249 1.00 87.19 323 GLU A N 1
ATOM 2506 C CA . GLU A 1 323 ? -6.378 16.734 -15.834 1.00 87.19 323 GLU A CA 1
ATOM 2507 C C . GLU A 1 323 ? -7.213 18.024 -15.678 1.00 87.19 323 GLU A C 1
ATOM 2509 O O . GLU A 1 323 ? -8.367 18.109 -16.115 1.00 87.19 323 GLU A O 1
ATOM 2514 N N . GLY A 1 324 ? -6.623 19.041 -15.044 1.00 88.62 324 GLY A N 1
ATOM 2515 C CA . GLY A 1 324 ? -7.249 20.331 -14.746 1.00 88.62 324 GLY A CA 1
ATOM 2516 C C . GLY A 1 324 ? -8.176 20.343 -13.524 1.00 88.62 324 GLY A C 1
ATOM 2517 O O . GLY A 1 324 ? -8.777 21.383 -13.230 1.00 88.62 324 GLY A O 1
ATOM 2518 N N . GLU A 1 325 ? -8.315 19.222 -12.815 1.00 91.19 325 GLU A N 1
ATOM 2519 C CA . GLU A 1 325 ? -9.080 19.095 -11.569 1.00 91.19 325 GLU A CA 1
ATOM 2520 C C . GLU A 1 325 ? -8.205 18.712 -10.360 1.00 91.19 325 GLU A C 1
ATOM 2522 O O . GLU A 1 325 ? -8.743 18.399 -9.296 1.00 91.19 325 GLU A O 1
ATOM 2527 N N . GLU A 1 326 ? -6.877 18.768 -10.469 1.00 90.25 326 GLU A N 1
ATOM 2528 C CA . GLU A 1 326 ? -5.924 18.240 -9.480 1.00 90.25 326 GLU A CA 1
ATOM 2529 C C . GLU A 1 326 ? -6.195 18.806 -8.083 1.00 90.25 326 GLU A C 1
ATOM 2531 O O . GLU A 1 326 ? -6.418 18.062 -7.132 1.00 90.25 326 GLU A O 1
ATOM 2536 N N . ALA A 1 327 ? -6.308 20.133 -7.967 1.00 92.31 327 ALA A N 1
ATOM 2537 C CA . ALA A 1 327 ? -6.590 20.795 -6.693 1.00 92.31 327 ALA A CA 1
ATOM 2538 C C . ALA A 1 327 ? -7.942 20.378 -6.083 1.00 92.31 327 ALA A C 1
ATOM 2540 O O . ALA A 1 327 ? -8.077 20.295 -4.863 1.00 92.31 327 ALA A O 1
ATOM 2541 N N . ALA A 1 328 ? -8.955 20.115 -6.916 1.00 93.50 328 ALA A N 1
ATOM 2542 C CA . ALA A 1 328 ? -10.259 19.661 -6.441 1.00 93.50 328 ALA A CA 1
ATOM 2543 C C . ALA A 1 328 ? -10.213 18.200 -5.970 1.00 93.50 328 ALA A C 1
ATOM 2545 O O . ALA A 1 328 ? -10.893 17.851 -5.005 1.00 93.50 328 ALA A O 1
ATOM 2546 N N . ARG A 1 329 ? -9.410 17.355 -6.627 1.00 91.50 329 ARG A N 1
ATOM 2547 C CA . ARG A 1 329 ? -9.221 15.948 -6.248 1.00 91.50 329 ARG A CA 1
ATOM 2548 C C . ARG A 1 329 ? -8.384 15.802 -4.991 1.00 91.50 329 ARG A C 1
ATOM 2550 O O . ARG A 1 329 ? -8.774 15.029 -4.124 1.00 91.50 329 ARG A O 1
ATOM 2557 N N . ILE A 1 330 ? -7.339 16.610 -4.840 1.00 92.06 330 ILE A N 1
ATOM 2558 C CA . ILE A 1 330 ? -6.558 16.700 -3.601 1.00 92.06 330 ILE A CA 1
ATOM 2559 C C . ILE A 1 330 ? -7.462 17.121 -2.441 1.00 92.06 330 ILE A C 1
ATOM 2561 O O . ILE A 1 330 ? -7.519 16.425 -1.436 1.00 92.06 330 ILE A O 1
ATOM 2565 N N . ALA A 1 331 ? -8.264 18.177 -2.607 1.00 95.19 331 ALA A N 1
ATOM 2566 C CA . ALA A 1 331 ? -9.202 18.602 -1.564 1.00 95.19 331 ALA A CA 1
ATOM 2567 C C . ALA A 1 331 ? -10.251 17.524 -1.219 1.00 95.19 331 ALA A C 1
ATOM 2569 O O . ALA A 1 331 ? -10.714 17.441 -0.083 1.00 95.19 331 ALA A O 1
ATOM 2570 N N . TRP A 1 332 ? -10.655 16.702 -2.192 1.00 94.19 332 TRP A N 1
ATOM 2571 C CA . TRP A 1 332 ? -11.565 15.583 -1.949 1.00 94.19 332 TRP A CA 1
ATOM 2572 C C . TRP A 1 332 ? -10.886 14.425 -1.207 1.00 94.19 332 TRP A C 1
ATOM 2574 O O . TRP A 1 332 ? -11.483 13.881 -0.281 1.00 94.19 332 TRP A O 1
ATOM 2584 N N . MET A 1 333 ? -9.646 14.086 -1.565 1.00 94.50 333 MET A N 1
ATOM 2585 C CA . MET A 1 333 ? -8.820 13.126 -0.828 1.00 94.50 333 MET A CA 1
ATOM 2586 C C . MET A 1 333 ? -8.645 13.570 0.628 1.00 94.50 333 MET A C 1
ATOM 2588 O O . MET A 1 333 ? -8.946 12.800 1.536 1.00 94.50 333 MET A O 1
ATOM 2592 N N . GLU A 1 334 ? -8.236 14.821 0.853 1.00 95.56 334 GLU A N 1
ATOM 2593 C CA . GLU A 1 334 ? -8.076 15.396 2.195 1.00 95.56 334 GLU A CA 1
ATOM 2594 C C . GLU A 1 334 ? -9.382 15.337 3.000 1.00 95.56 334 GLU A C 1
ATOM 2596 O O . GLU A 1 334 ? -9.356 15.101 4.205 1.00 95.56 334 GLU A O 1
ATOM 2601 N N . ALA A 1 335 ? -10.536 15.515 2.346 1.00 96.81 335 ALA A N 1
ATOM 2602 C CA . ALA A 1 335 ? -11.832 15.372 3.001 1.00 96.81 335 ALA A CA 1
ATOM 2603 C C . ALA A 1 335 ? -12.109 13.922 3.436 1.00 96.81 335 ALA A C 1
ATOM 2605 O O . ALA A 1 335 ? -12.529 13.714 4.570 1.00 96.81 335 ALA A O 1
ATOM 2606 N N . ILE A 1 336 ? -11.834 12.926 2.583 1.00 95.75 336 ILE A N 1
ATOM 2607 C CA . ILE A 1 336 ? -11.979 11.500 2.939 1.00 95.75 336 ILE A CA 1
ATOM 2608 C C . ILE A 1 336 ? -11.069 11.140 4.115 1.00 95.75 336 ILE A C 1
ATOM 2610 O O . ILE A 1 336 ? -11.510 10.490 5.064 1.00 95.75 336 ILE A O 1
ATOM 2614 N N . GLN A 1 337 ? -9.810 11.575 4.060 1.00 96.38 337 GLN A N 1
ATOM 2615 C CA . GLN A 1 337 ? -8.844 11.319 5.124 1.00 96.38 337 GLN A CA 1
ATOM 2616 C C . GLN A 1 337 ? -9.283 11.992 6.426 1.00 96.38 337 GLN A C 1
ATOM 2618 O O . GLN A 1 337 ? -9.331 11.335 7.460 1.00 96.38 337 GLN A O 1
ATOM 2623 N N . GLY A 1 338 ? -9.712 13.256 6.374 1.00 97.69 338 GLY A N 1
ATOM 2624 C CA . GLY A 1 338 ? -10.219 13.974 7.544 1.00 97.69 338 GLY A CA 1
ATOM 2625 C C . GLY A 1 338 ? -11.469 13.336 8.164 1.00 97.69 338 GLY A C 1
ATOM 2626 O O . GLY A 1 338 ? -11.565 13.238 9.389 1.00 97.69 338 GLY A O 1
ATOM 2627 N N . ASP A 1 339 ? -12.410 12.862 7.343 1.00 97.75 339 ASP A N 1
ATOM 2628 C CA . ASP A 1 339 ? -13.596 12.139 7.819 1.00 97.75 339 ASP A CA 1
ATOM 2629 C C . ASP A 1 339 ? -13.205 10.798 8.473 1.00 97.75 339 ASP A C 1
ATOM 2631 O O . ASP A 1 339 ? -13.718 10.446 9.541 1.00 97.75 339 ASP A O 1
ATOM 2635 N N . THR A 1 340 ? -12.243 10.079 7.886 1.00 97.50 340 THR A N 1
ATOM 2636 C CA . THR A 1 340 ? -11.716 8.814 8.425 1.00 97.50 340 THR A CA 1
ATOM 2637 C C . THR A 1 340 ? -10.983 9.031 9.751 1.00 97.50 340 THR A C 1
ATOM 2639 O O . THR A 1 340 ? -11.261 8.334 10.728 1.00 97.50 340 THR A O 1
ATOM 2642 N N . GLU A 1 341 ? -10.112 10.038 9.849 1.00 97.75 341 GLU A N 1
ATOM 2643 C CA . GLU A 1 341 ? -9.419 10.409 11.092 1.00 97.75 341 GLU A CA 1
ATOM 2644 C C . GLU A 1 341 ? -10.402 10.768 12.210 1.00 97.75 341 GLU A C 1
ATOM 2646 O O . GLU A 1 341 ? -10.225 10.354 13.360 1.00 97.75 341 GLU A O 1
ATOM 2651 N N . ALA A 1 342 ? -11.473 11.500 11.888 1.00 98.00 342 ALA A N 1
ATOM 2652 C CA . ALA A 1 342 ? -12.511 11.843 12.855 1.00 98.00 342 ALA A CA 1
ATOM 2653 C C . ALA A 1 342 ? -13.235 10.595 13.393 1.00 98.00 342 ALA A C 1
ATOM 2655 O O . ALA A 1 342 ? -13.553 10.523 14.588 1.00 98.00 342 ALA A O 1
ATOM 2656 N N . LEU A 1 343 ? -13.473 9.596 12.539 1.00 98.25 343 LEU A N 1
ATOM 2657 C CA . LEU A 1 343 ? -14.042 8.312 12.945 1.00 98.25 343 LEU A CA 1
ATOM 2658 C C . LEU A 1 343 ? -13.059 7.485 13.783 1.00 98.25 343 LEU A C 1
ATOM 2660 O O . LEU A 1 343 ? -13.472 6.954 14.812 1.00 98.25 343 LEU A O 1
ATOM 2664 N N . ILE A 1 344 ? -11.773 7.438 13.422 1.00 97.69 344 ILE A N 1
ATOM 2665 C CA . ILE A 1 344 ? -10.721 6.779 14.219 1.00 97.69 344 ILE A CA 1
ATOM 2666 C C . ILE A 1 344 ? -10.632 7.409 15.617 1.00 97.69 344 ILE A C 1
ATOM 2668 O O . ILE A 1 344 ? -10.602 6.698 16.623 1.00 97.69 344 ILE A O 1
ATOM 2672 N N . ALA A 1 345 ? -10.659 8.742 15.711 1.00 97.50 345 ALA A N 1
ATOM 2673 C CA . ALA A 1 345 ? -10.645 9.452 16.990 1.00 97.50 345 ALA A CA 1
ATOM 2674 C C . ALA A 1 345 ? -11.901 9.166 17.835 1.00 97.50 345 ALA A C 1
ATOM 2676 O O . ALA A 1 345 ? -11.815 8.979 19.055 1.00 97.50 345 ALA A O 1
ATOM 2677 N N . SER A 1 346 ? -13.069 9.102 17.187 1.00 98.00 346 SER A N 1
ATOM 2678 C CA . SER A 1 346 ? -14.331 8.733 17.838 1.00 98.00 346 SER A CA 1
ATOM 2679 C C . SER A 1 346 ? -14.284 7.297 18.363 1.00 98.00 346 SER A C 1
ATOM 2681 O O . SER A 1 346 ? -14.652 7.057 19.512 1.00 98.00 346 SER A O 1
ATOM 2683 N N . TYR A 1 347 ? -13.772 6.363 17.557 1.00 98.31 347 TYR A N 1
ATOM 2684 C CA . TYR A 1 347 ? -13.558 4.968 17.936 1.00 98.31 347 TYR A CA 1
ATOM 2685 C C . TYR A 1 347 ? -12.633 4.856 19.153 1.00 98.31 347 TYR A C 1
ATOM 2687 O O . TYR A 1 347 ? -13.018 4.243 20.145 1.00 98.31 347 TYR A O 1
ATOM 2695 N N . GLY A 1 348 ? -11.471 5.519 19.136 1.00 97.56 348 GLY A N 1
ATOM 2696 C CA . GLY A 1 348 ? -10.529 5.497 20.259 1.00 97.56 348 GLY A CA 1
ATOM 2697 C C . GLY A 1 348 ? -11.135 6.029 21.563 1.00 97.56 348 GLY A C 1
ATOM 2698 O O . GLY A 1 348 ? -10.986 5.409 22.615 1.00 97.56 348 GLY A O 1
ATOM 2699 N N . THR A 1 349 ? -11.891 7.131 21.487 1.00 98.06 349 THR A N 1
ATOM 2700 C CA . THR A 1 349 ? -12.594 7.705 22.650 1.00 98.06 349 THR A CA 1
ATOM 2701 C C . THR A 1 349 ? -13.643 6.741 23.208 1.00 98.06 349 THR A C 1
ATOM 2703 O O . THR A 1 349 ? -13.740 6.546 24.422 1.00 98.06 349 THR A O 1
ATOM 2706 N N . GLN A 1 350 ? -14.438 6.125 22.330 1.00 98.25 350 GLN A N 1
ATOM 2707 C CA . GLN A 1 350 ? -15.485 5.193 22.739 1.00 98.25 350 GLN A CA 1
ATOM 2708 C C . GLN A 1 350 ? -14.884 3.903 23.315 1.00 98.25 350 GLN A C 1
ATOM 2710 O O . GLN A 1 350 ? -15.371 3.409 24.331 1.00 98.25 350 GLN A O 1
ATOM 2715 N N . LEU A 1 351 ? -13.790 3.397 22.739 1.00 98.12 351 LEU A N 1
ATOM 2716 C CA . LEU A 1 351 ? -13.082 2.213 23.224 1.00 98.12 351 LEU A CA 1
ATOM 2717 C C . LEU A 1 351 ? -12.562 2.415 24.653 1.00 98.12 351 LEU A C 1
ATOM 2719 O O . LEU A 1 351 ? -12.753 1.542 25.504 1.00 98.12 351 LEU A O 1
ATOM 2723 N N . GLU A 1 352 ? -11.950 3.569 24.941 1.00 98.00 352 GLU A N 1
ATOM 2724 C CA . GLU A 1 352 ? -11.482 3.913 26.290 1.00 98.00 352 GLU A CA 1
ATOM 2725 C C . GLU A 1 352 ? -12.649 3.972 27.288 1.00 98.00 352 GLU A C 1
ATOM 2727 O O . GLU A 1 352 ? -12.575 3.382 28.370 1.00 98.00 352 GLU A O 1
ATOM 2732 N N . ASN A 1 353 ? -13.754 4.621 26.905 1.00 97.81 353 ASN A N 1
ATOM 2733 C CA . ASN A 1 353 ? -14.952 4.734 27.737 1.00 97.81 353 ASN A CA 1
ATOM 2734 C C . ASN A 1 353 ? -15.546 3.355 28.080 1.00 97.81 353 ASN A C 1
ATOM 2736 O O . ASN A 1 353 ? -15.755 3.041 29.254 1.00 97.81 353 ASN A O 1
ATOM 2740 N N . VAL A 1 354 ? -15.768 2.501 27.076 1.00 98.00 354 VAL A N 1
ATOM 2741 C CA . VAL A 1 354 ? -16.330 1.158 27.295 1.00 98.00 354 VAL A CA 1
ATOM 2742 C C . VAL A 1 354 ? -15.385 0.296 28.127 1.00 98.00 354 VAL A C 1
ATOM 2744 O O . VAL A 1 354 ? -15.833 -0.356 29.069 1.00 98.00 354 VAL A O 1
ATOM 2747 N N . SER A 1 355 ? -14.079 0.338 27.852 1.00 98.06 355 SER A N 1
ATOM 2748 C CA . SER A 1 355 ? -13.074 -0.403 28.627 1.00 98.06 355 SER A CA 1
ATOM 2749 C C . SER A 1 355 ? -13.070 0.014 30.102 1.00 98.06 355 SER A C 1
ATOM 2751 O O . SER A 1 355 ? -13.045 -0.837 30.997 1.00 98.06 355 SER A O 1
ATOM 2753 N N . GLY A 1 356 ? -13.160 1.320 30.373 1.00 97.69 356 GLY A N 1
ATOM 2754 C CA . GLY A 1 356 ? -13.308 1.852 31.728 1.00 97.69 356 GLY A CA 1
ATOM 2755 C C . GLY A 1 356 ? -14.591 1.360 32.400 1.00 97.69 356 GLY A C 1
ATOM 2756 O O . GLY A 1 356 ? -14.557 0.885 33.538 1.00 97.69 356 GLY A O 1
ATOM 2757 N N . ARG A 1 357 ? -15.713 1.379 31.676 1.00 97.69 357 ARG A N 1
ATOM 2758 C CA . ARG A 1 357 ? -17.009 0.920 32.190 1.00 97.69 357 ARG A CA 1
ATOM 2759 C C . ARG A 1 357 ? -17.035 -0.587 32.463 1.00 97.69 357 ARG A C 1
ATOM 2761 O O . ARG A 1 357 ? -17.600 -1.007 33.470 1.00 97.69 357 ARG A O 1
ATOM 2768 N N . ILE A 1 358 ? -16.365 -1.401 31.644 1.00 98.00 358 ILE A N 1
ATOM 2769 C CA . ILE A 1 358 ? -16.148 -2.833 31.910 1.00 98.00 358 ILE A CA 1
ATOM 2770 C C . ILE A 1 358 ? -15.369 -3.023 33.216 1.00 98.00 358 ILE A C 1
ATOM 2772 O O . ILE A 1 358 ? -15.749 -3.854 34.046 1.00 98.00 358 ILE A O 1
ATOM 2776 N N . ALA A 1 359 ? -14.300 -2.252 33.433 1.00 98.00 359 ALA A N 1
ATOM 2777 C CA . ALA A 1 359 ? -13.513 -2.332 34.662 1.00 98.00 359 ALA A CA 1
ATOM 2778 C C . ALA A 1 359 ? -14.341 -1.956 35.906 1.00 98.00 359 ALA A C 1
ATOM 2780 O O . ALA A 1 359 ? -14.251 -2.635 36.931 1.00 98.00 359 ALA A O 1
ATOM 2781 N N . GLU A 1 360 ? -15.190 -0.929 35.807 1.00 97.31 360 GLU A N 1
ATOM 2782 C CA . GLU A 1 360 ? -16.144 -0.559 36.859 1.00 97.31 360 GLU A CA 1
ATOM 2783 C C . GLU A 1 360 ? -17.167 -1.671 37.123 1.00 97.31 360 GLU A C 1
ATOM 2785 O O . GLU A 1 360 ? -17.373 -2.052 38.276 1.00 97.31 360 GLU A O 1
ATOM 2790 N N . ALA A 1 361 ? -17.765 -2.244 36.072 1.00 97.50 361 ALA A N 1
ATOM 2791 C CA . ALA A 1 361 ? -18.734 -3.331 36.193 1.00 97.50 361 ALA A CA 1
ATOM 2792 C C . ALA A 1 361 ? -18.120 -4.558 36.882 1.00 97.50 361 ALA A C 1
ATOM 2794 O O . ALA A 1 361 ? -18.740 -5.136 37.774 1.00 97.50 361 ALA A O 1
ATOM 2795 N N . LYS A 1 362 ? -16.870 -4.917 36.550 1.00 97.94 362 LYS A N 1
ATOM 2796 C CA . LYS A 1 362 ? -16.121 -6.008 37.205 1.00 97.94 362 LYS A CA 1
ATOM 2797 C C . LYS A 1 362 ? -15.905 -5.786 38.705 1.00 97.94 362 LYS A C 1
ATOM 2799 O O . LYS A 1 362 ? -15.719 -6.758 39.436 1.00 97.94 362 LYS A O 1
ATOM 2804 N N . ALA A 1 363 ? -15.914 -4.537 39.171 1.00 97.25 363 ALA A N 1
ATOM 2805 C CA . ALA A 1 363 ? -15.765 -4.207 40.585 1.00 97.25 363 ALA A CA 1
ATOM 2806 C C . ALA A 1 363 ? -17.077 -4.332 41.384 1.00 97.25 363 ALA A C 1
ATOM 2808 O O . ALA A 1 363 ? -17.038 -4.322 42.617 1.00 97.25 363 ALA A O 1
ATOM 2809 N N . VAL A 1 364 ? -18.232 -4.461 40.718 1.00 97.00 364 VAL A N 1
ATOM 2810 C CA . VAL A 1 364 ? -19.536 -4.616 41.376 1.00 97.00 364 VAL A CA 1
ATOM 2811 C C . VAL A 1 364 ? -19.668 -6.027 41.961 1.00 97.00 364 VAL A C 1
ATOM 2813 O O . VAL A 1 364 ? -19.553 -7.038 41.266 1.00 97.00 364 VAL A O 1
ATOM 2816 N N . GLU A 1 365 ? -19.934 -6.118 43.267 1.00 96.94 365 GLU A N 1
ATOM 2817 C CA . GLU A 1 365 ? -20.104 -7.404 43.947 1.00 96.94 365 GLU A CA 1
ATOM 2818 C C . GLU A 1 365 ? -21.317 -8.169 43.390 1.00 96.94 365 GLU A C 1
ATOM 2820 O O . GLU A 1 365 ? -22.434 -7.657 43.342 1.00 96.94 365 GLU A O 1
ATOM 2825 N N . GLY A 1 366 ? -21.098 -9.422 42.980 1.00 96.75 366 GLY A N 1
ATOM 2826 C CA . GLY A 1 366 ? -22.155 -10.277 42.433 1.00 96.75 366 GLY A CA 1
ATOM 2827 C C . GLY A 1 366 ? -22.560 -9.956 40.990 1.00 96.75 366 GLY A C 1
ATOM 2828 O O . GLY A 1 366 ? -23.589 -10.461 40.539 1.00 96.75 366 GLY A O 1
ATOM 2829 N N . VAL A 1 367 ? -21.771 -9.151 40.266 1.00 97.44 367 VAL A N 1
ATOM 2830 C CA . VAL A 1 367 ? -22.015 -8.841 38.852 1.00 97.44 367 VAL A CA 1
ATOM 2831 C C . VAL A 1 367 ? -22.090 -10.104 37.985 1.00 97.44 367 VAL A C 1
ATOM 2833 O O . VAL A 1 367 ? -21.423 -11.114 38.234 1.00 97.44 367 VAL A O 1
ATOM 2836 N N . ASN A 1 368 ? -22.916 -10.057 36.940 1.00 97.50 368 ASN A N 1
ATOM 2837 C CA . ASN A 1 368 ? -23.044 -11.157 35.994 1.00 97.50 368 ASN A CA 1
ATOM 2838 C C . ASN A 1 368 ? -21.827 -11.214 35.054 1.00 97.50 368 ASN A C 1
ATOM 2840 O O . ASN A 1 368 ? -21.808 -10.570 34.008 1.00 97.50 368 ASN A O 1
ATOM 2844 N N . MET A 1 369 ? -20.838 -12.036 35.410 1.00 96.94 369 MET A N 1
ATOM 2845 C CA . MET A 1 369 ? -19.606 -12.210 34.631 1.00 96.94 369 MET A CA 1
ATOM 2846 C C . MET A 1 369 ? -19.826 -12.728 33.203 1.00 96.94 369 MET A C 1
ATOM 2848 O O . MET A 1 369 ? -18.963 -12.517 32.361 1.00 96.94 369 MET A O 1
ATOM 2852 N N . THR A 1 370 ? -20.951 -13.389 32.905 1.00 97.56 370 THR A N 1
ATOM 2853 C CA . THR A 1 370 ? -21.260 -13.804 31.526 1.00 97.56 370 THR A CA 1
ATOM 2854 C C . THR A 1 370 ? -21.535 -12.597 30.640 1.00 97.56 370 THR A C 1
ATOM 2856 O O . THR A 1 370 ? -20.982 -12.521 29.557 1.00 97.56 370 THR A O 1
ATOM 2859 N N . LEU A 1 371 ? -22.315 -11.627 31.127 1.00 97.56 371 LEU A N 1
ATOM 2860 C CA . LEU A 1 371 ? -22.598 -10.403 30.371 1.00 97.56 371 LEU A CA 1
ATOM 2861 C C . LEU A 1 371 ? -21.354 -9.519 30.220 1.00 97.56 371 LEU A C 1
ATOM 2863 O O . LEU A 1 371 ? -21.214 -8.832 29.219 1.00 97.56 371 LEU A O 1
ATOM 2867 N N . ILE A 1 372 ? -20.434 -9.560 31.188 1.00 98.12 372 ILE A N 1
ATOM 2868 C CA . ILE A 1 372 ? -19.124 -8.916 31.035 1.00 98.12 372 ILE A CA 1
ATOM 2869 C C . ILE A 1 372 ? -18.327 -9.583 29.911 1.00 98.12 372 ILE A C 1
ATOM 2871 O O . ILE A 1 372 ? -17.792 -8.870 29.075 1.00 98.12 372 ILE A O 1
ATOM 2875 N N . GLY A 1 373 ? -18.294 -10.919 29.867 1.00 97.44 373 GLY A N 1
ATOM 2876 C CA . GLY A 1 373 ? -17.658 -11.653 28.770 1.00 97.44 373 GLY A CA 1
ATOM 2877 C C . GLY A 1 373 ? -18.260 -11.303 27.408 1.00 97.44 373 GLY A C 1
ATOM 2878 O O . GLY A 1 373 ? -17.516 -10.983 26.495 1.00 97.44 373 GLY A O 1
ATOM 2879 N N . ASP A 1 374 ? -19.593 -11.246 27.304 1.00 97.94 374 ASP A N 1
ATOM 2880 C CA . ASP A 1 374 ? -20.274 -10.839 26.064 1.00 97.94 374 ASP A CA 1
ATOM 2881 C C . ASP A 1 374 ? -19.871 -9.410 25.623 1.00 97.94 374 ASP A C 1
ATOM 2883 O O . ASP A 1 374 ? -19.754 -9.136 24.432 1.00 97.94 374 ASP A O 1
ATOM 2887 N N . ALA A 1 375 ? -19.649 -8.486 26.569 1.00 98.19 375 ALA A N 1
ATOM 2888 C CA . ALA A 1 375 ? -19.185 -7.129 26.267 1.00 98.19 375 ALA A CA 1
ATOM 2889 C C . ALA A 1 375 ? -17.700 -7.075 25.861 1.00 98.19 375 ALA A C 1
ATOM 2891 O O . ALA A 1 375 ? -17.336 -6.254 25.026 1.00 98.19 375 ALA A O 1
ATOM 2892 N N . GLU A 1 376 ? -16.851 -7.932 26.435 1.00 98.12 376 GLU A N 1
ATOM 2893 C CA . GLU A 1 376 ? -15.445 -8.072 26.030 1.00 98.12 376 GLU A CA 1
ATOM 2894 C C . GLU A 1 376 ? -15.325 -8.669 24.620 1.00 98.12 376 GLU A C 1
ATOM 2896 O O . GLU A 1 376 ? -14.573 -8.139 23.810 1.00 98.12 376 GLU A O 1
ATOM 2901 N N . ASP A 1 377 ? -16.138 -9.676 24.286 1.00 97.88 377 ASP A N 1
ATOM 2902 C CA . ASP A 1 377 ? -16.187 -10.252 22.935 1.00 97.88 377 ASP A CA 1
ATOM 2903 C C . ASP A 1 377 ? -16.565 -9.182 21.883 1.00 97.88 377 ASP A C 1
ATOM 2905 O O . ASP A 1 377 ? -16.001 -9.138 20.792 1.00 97.88 377 ASP A O 1
ATOM 2909 N N . LEU A 1 378 ? -17.483 -8.264 22.215 1.00 98.12 378 LEU A N 1
ATOM 2910 C CA . LEU A 1 378 ? -17.841 -7.133 21.345 1.00 98.12 378 LEU A CA 1
ATOM 2911 C C . LEU A 1 378 ? -16.705 -6.108 21.182 1.00 98.12 378 LEU A C 1
ATOM 2913 O O . LEU A 1 378 ? -16.642 -5.444 20.147 1.00 98.12 378 LEU A O 1
ATOM 2917 N N . LEU A 1 379 ? -15.828 -5.960 22.180 1.00 98.12 379 LEU A N 1
ATOM 2918 C CA . LEU A 1 379 ? -14.627 -5.123 22.086 1.00 98.12 379 LEU A CA 1
ATOM 2919 C C . LEU A 1 379 ? -13.619 -5.721 21.108 1.00 98.12 379 LEU A C 1
ATOM 2921 O O . LEU A 1 379 ? -13.087 -4.985 20.280 1.00 98.12 379 LEU A O 1
ATOM 2925 N N . ASP A 1 380 ? -13.406 -7.034 21.178 1.00 97.25 380 ASP A N 1
ATOM 2926 C CA . ASP A 1 380 ? -12.530 -7.750 20.250 1.00 97.25 380 ASP A CA 1
ATOM 2927 C C . ASP A 1 380 ? -13.074 -7.650 18.812 1.00 97.25 380 ASP A C 1
ATOM 2929 O O . ASP A 1 380 ? -12.343 -7.268 17.901 1.00 97.25 380 ASP A O 1
ATOM 2933 N N . GLU A 1 381 ? -14.385 -7.852 18.609 1.00 97.25 381 GLU A N 1
ATOM 2934 C CA . GLU A 1 381 ? -15.022 -7.650 17.295 1.00 97.25 381 GLU A CA 1
ATOM 2935 C C . GLU A 1 381 ? -14.871 -6.206 16.777 1.00 97.25 381 GLU A C 1
ATOM 2937 O O . GLU A 1 381 ? -14.681 -5.987 15.579 1.00 97.25 381 GLU A O 1
ATOM 2942 N N . ALA A 1 382 ? -14.976 -5.203 17.657 1.00 97.62 382 ALA A N 1
ATOM 2943 C CA . ALA A 1 382 ? -14.775 -3.805 17.285 1.00 97.62 382 ALA A CA 1
ATOM 2944 C C . ALA A 1 382 ? -13.313 -3.517 16.907 1.00 97.62 382 ALA A C 1
ATOM 2946 O O . ALA A 1 382 ? -13.064 -2.763 15.964 1.00 97.62 382 ALA A O 1
ATOM 2947 N N . ALA A 1 383 ? -12.363 -4.123 17.624 1.00 97.31 383 ALA A N 1
ATOM 2948 C CA . ALA A 1 383 ? -10.938 -3.991 17.364 1.00 97.31 383 ALA A CA 1
ATOM 2949 C C . ALA A 1 383 ? -10.548 -4.597 16.017 1.00 97.31 383 ALA A C 1
ATOM 2951 O O . ALA A 1 383 ? -9.859 -3.926 15.251 1.00 97.31 383 ALA A O 1
ATOM 2952 N N . ASP A 1 384 ? -11.051 -5.788 15.692 1.00 94.56 384 ASP A N 1
ATOM 2953 C CA . ASP A 1 384 ? -10.813 -6.435 14.398 1.00 94.56 384 ASP A CA 1
ATOM 2954 C C . ASP A 1 384 ? -11.318 -5.562 13.236 1.00 94.56 384 ASP A C 1
ATOM 2956 O O . ASP A 1 384 ? -10.608 -5.338 12.260 1.00 94.56 384 ASP A O 1
ATOM 2960 N N . LEU A 1 385 ? -12.519 -4.981 13.360 1.00 95.12 385 LEU A N 1
ATOM 2961 C CA . LEU A 1 385 ? -13.078 -4.085 12.339 1.00 95.12 385 LEU A CA 1
ATOM 2962 C C . LEU A 1 385 ? -12.264 -2.798 12.156 1.00 95.12 385 LEU A C 1
ATOM 2964 O O . LEU A 1 385 ? -12.117 -2.311 11.034 1.00 95.12 385 LEU A O 1
ATOM 2968 N N . ALA A 1 386 ? -11.774 -2.219 13.253 1.00 96.38 386 ALA A N 1
ATOM 2969 C CA . ALA A 1 386 ? -10.981 -0.997 13.214 1.00 96.38 386 ALA A CA 1
ATOM 2970 C C . ALA A 1 386 ? -9.530 -1.249 12.774 1.00 96.38 386 ALA A C 1
ATOM 2972 O O . ALA A 1 386 ? -8.898 -0.338 12.234 1.00 96.38 386 ALA A O 1
ATOM 2973 N N . HIS A 1 387 ? -8.994 -2.453 12.992 1.00 94.06 387 HIS A N 1
ATOM 2974 C CA . HIS A 1 387 ? -7.615 -2.810 12.662 1.00 94.06 387 HIS A CA 1
ATOM 2975 C C . HIS A 1 387 ? -7.313 -2.580 11.180 1.00 94.06 387 HIS A C 1
ATOM 2977 O O . HIS A 1 387 ? -6.369 -1.862 10.861 1.00 94.06 387 HIS A O 1
ATOM 2983 N N . ASP A 1 388 ? -8.184 -3.065 10.295 1.00 87.94 388 ASP A N 1
ATOM 2984 C CA . ASP A 1 388 ? -8.004 -2.955 8.843 1.00 87.94 388 ASP A CA 1
ATOM 2985 C C . ASP A 1 388 ? -7.955 -1.505 8.343 1.00 87.94 388 ASP A C 1
ATOM 2987 O O . ASP A 1 388 ? -7.372 -1.227 7.304 1.00 87.94 388 ASP A O 1
ATOM 2991 N N . VAL A 1 389 ? -8.589 -0.573 9.061 1.00 94.44 389 VAL A N 1
ATOM 2992 C CA . VAL A 1 389 ? -8.621 0.849 8.685 1.00 94.44 389 VAL A CA 1
ATOM 2993 C C . VAL A 1 389 ? -7.492 1.628 9.354 1.00 94.44 389 VAL A C 1
ATOM 2995 O O . VAL A 1 389 ? -6.932 2.543 8.764 1.00 94.44 389 VAL A O 1
ATOM 2998 N N . THR A 1 390 ? -7.153 1.282 10.596 1.00 93.44 390 THR A N 1
ATOM 2999 C CA . THR A 1 390 ? -6.110 1.973 11.374 1.00 93.44 390 THR A CA 1
ATOM 3000 C C . THR A 1 390 ? -4.694 1.526 11.017 1.00 93.44 390 THR A C 1
ATOM 3002 O O . THR A 1 390 ? -3.754 2.282 11.253 1.00 93.44 390 THR A O 1
ATOM 3005 N N . GLY A 1 391 ? -4.536 0.321 10.463 1.00 88.00 391 GLY A N 1
ATOM 3006 C CA . GLY A 1 391 ? -3.265 -0.195 9.948 1.00 88.00 391 GLY A CA 1
ATOM 3007 C C . GLY A 1 391 ? -2.956 0.223 8.508 1.00 88.00 391 GLY A C 1
ATOM 3008 O O . GLY A 1 391 ? -1.806 0.136 8.088 1.00 88.00 391 GLY A O 1
ATOM 3009 N N . GLU A 1 392 ? -3.951 0.702 7.762 1.00 88.81 392 GLU A N 1
ATOM 3010 C CA . GLU A 1 392 ? -3.809 1.052 6.350 1.00 88.81 392 GLU A CA 1
ATOM 3011 C C . GLU A 1 392 ? -3.299 2.506 6.192 1.00 88.81 392 GLU A C 1
ATOM 3013 O O . GLU A 1 392 ? -3.916 3.447 6.701 1.00 88.81 392 GLU A O 1
ATOM 3018 N N . PRO A 1 393 ? -2.167 2.735 5.500 1.00 90.38 393 PRO A N 1
ATOM 3019 C CA . PRO A 1 393 ? -1.461 4.019 5.527 1.00 90.38 393 PRO A CA 1
ATOM 3020 C C . PRO A 1 393 ? -2.106 5.137 4.694 1.00 90.38 393 PRO A C 1
ATOM 3022 O O . PRO A 1 393 ? -1.688 6.289 4.814 1.00 90.38 393 PRO A O 1
ATOM 3025 N N . SER A 1 394 ? -3.094 4.848 3.841 1.00 92.56 394 SER A N 1
ATOM 3026 C CA . SER A 1 394 ? -3.793 5.875 3.055 1.00 92.56 394 SER A CA 1
ATOM 3027 C C . SER A 1 394 ? -4.835 6.655 3.860 1.00 92.56 394 SER A C 1
ATOM 3029 O O . SER A 1 394 ? -5.417 7.613 3.338 1.00 92.56 394 SER A O 1
ATOM 3031 N N . THR A 1 395 ? -5.080 6.260 5.115 1.00 95.12 395 THR A N 1
ATOM 3032 C CA . THR A 1 395 ? -6.099 6.855 5.990 1.00 95.12 395 THR A CA 1
ATOM 3033 C C . THR A 1 395 ? -7.480 6.781 5.332 1.00 95.12 395 THR A C 1
ATOM 3035 O O . THR A 1 395 ? -8.215 7.764 5.229 1.00 95.12 395 THR A O 1
ATOM 3038 N N . GLY A 1 396 ? -7.808 5.598 4.807 1.00 92.88 396 GLY A N 1
ATOM 3039 C CA . GLY A 1 396 ? -9.087 5.318 4.158 1.00 92.88 396 GLY A CA 1
ATOM 3040 C C . GLY A 1 396 ? -9.207 5.816 2.717 1.00 92.88 396 GLY A C 1
ATOM 3041 O O . GLY A 1 396 ? -10.205 5.511 2.074 1.00 92.88 396 GLY A O 1
ATOM 3042 N N . PHE A 1 397 ? -8.227 6.523 2.149 1.00 93.25 397 PHE A N 1
ATOM 3043 C CA . PHE A 1 397 ? -8.331 7.008 0.767 1.00 93.25 397 PHE A CA 1
ATOM 3044 C C . PHE A 1 397 ? -8.459 5.877 -0.269 1.00 93.25 397 PHE A C 1
ATOM 3046 O O . PHE A 1 397 ? -9.244 5.988 -1.213 1.00 93.25 397 PHE A O 1
ATOM 3053 N N . HIS A 1 398 ? -7.749 4.767 -0.064 1.00 91.75 398 HIS A N 1
ATOM 3054 C CA . HIS A 1 398 ? -7.811 3.577 -0.911 1.00 91.75 398 HIS A CA 1
ATOM 3055 C C . HIS A 1 398 ? -9.240 3.023 -1.071 1.00 91.75 398 HIS A C 1
ATOM 3057 O O . HIS A 1 398 ? -9.614 2.577 -2.162 1.00 91.75 398 HIS A O 1
ATOM 3063 N N . ASN A 1 399 ? -10.066 3.095 -0.018 1.00 92.06 399 ASN A N 1
ATOM 3064 C CA . ASN A 1 399 ? -11.477 2.704 -0.053 1.00 92.06 399 ASN A CA 1
ATOM 3065 C C . ASN A 1 399 ? -12.292 3.419 1.045 1.00 92.06 399 ASN A C 1
ATOM 3067 O O . ASN A 1 399 ? -12.608 2.836 2.083 1.00 92.06 399 ASN A O 1
ATOM 3071 N N . GLY A 1 400 ? -12.631 4.692 0.809 1.00 92.44 400 GLY A N 1
ATOM 3072 C CA . GLY A 1 400 ? -13.249 5.556 1.828 1.00 92.44 400 GLY A CA 1
ATOM 3073 C C . GLY A 1 400 ? -14.594 5.049 2.344 1.00 92.44 400 GLY A C 1
ATOM 3074 O O . GLY A 1 400 ? -14.845 5.091 3.545 1.00 92.44 400 GLY A O 1
ATOM 3075 N N . ASP A 1 401 ? -15.427 4.499 1.456 1.00 92.38 401 ASP A N 1
ATOM 3076 C CA . ASP A 1 401 ? -16.732 3.942 1.830 1.00 92.38 401 ASP A CA 1
ATOM 3077 C C . ASP A 1 401 ? -16.567 2.724 2.762 1.00 92.38 401 ASP A C 1
ATOM 3079 O O . ASP A 1 401 ? -17.260 2.618 3.774 1.00 92.38 401 ASP A O 1
ATOM 3083 N N . LEU A 1 402 ? -15.618 1.824 2.463 1.00 91.94 402 LEU A N 1
ATOM 3084 C CA . LEU A 1 402 ? -15.337 0.666 3.317 1.00 91.94 402 LEU A CA 1
ATOM 3085 C C . LEU A 1 402 ? -14.737 1.085 4.663 1.00 91.94 402 LEU A C 1
ATOM 3087 O O . LEU A 1 402 ? -15.128 0.539 5.695 1.00 91.94 402 LEU A O 1
ATOM 3091 N N . ALA A 1 403 ? -13.808 2.046 4.660 1.00 94.50 403 ALA A N 1
ATOM 3092 C CA . ALA A 1 403 ? -13.217 2.591 5.880 1.00 94.50 403 ALA A CA 1
ATOM 3093 C C . ALA A 1 403 ? -14.294 3.178 6.806 1.00 94.50 403 ALA A C 1
ATOM 3095 O O . ALA A 1 403 ? -14.355 2.845 7.994 1.00 94.50 403 ALA A O 1
ATOM 3096 N N . GLU A 1 404 ? -15.188 3.999 6.249 1.00 95.44 404 GLU A N 1
ATOM 3097 C CA . GLU A 1 404 ? -16.311 4.594 6.970 1.00 95.44 404 GLU A CA 1
ATOM 3098 C C . GLU A 1 404 ? -17.253 3.520 7.540 1.00 95.44 404 GLU A C 1
ATOM 3100 O O . GLU A 1 404 ? -17.618 3.582 8.719 1.00 95.44 404 GLU A O 1
ATOM 3105 N N . ASP A 1 405 ? -17.632 2.519 6.741 1.00 94.88 405 ASP A N 1
ATOM 3106 C CA . ASP A 1 405 ? -18.555 1.465 7.167 1.00 94.88 405 ASP A CA 1
ATOM 3107 C C . ASP A 1 405 ? -17.949 0.544 8.237 1.00 94.88 405 ASP A C 1
ATOM 3109 O O . ASP A 1 405 ? -18.627 0.241 9.227 1.00 94.88 405 ASP A O 1
ATOM 3113 N N . LYS A 1 406 ? -16.672 0.152 8.107 1.00 95.25 406 LYS A N 1
ATOM 3114 C CA . LYS A 1 406 ? -15.961 -0.633 9.133 1.00 95.25 406 LYS A CA 1
ATOM 3115 C C . LYS A 1 406 ? -15.879 0.127 10.457 1.00 95.25 406 LYS A C 1
ATOM 3117 O O . LYS A 1 406 ? -16.243 -0.428 11.495 1.00 95.25 406 LYS A O 1
ATOM 3122 N N . LEU A 1 407 ? -15.499 1.408 10.435 1.00 97.44 407 LEU A N 1
ATOM 3123 C CA . LEU A 1 407 ? -15.399 2.224 11.652 1.00 97.44 407 LEU A CA 1
ATOM 3124 C C . LEU A 1 407 ? -16.763 2.481 12.302 1.00 97.44 407 LEU A C 1
ATOM 3126 O O . LEU A 1 407 ? -16.888 2.422 13.526 1.00 97.44 407 LEU A O 1
ATOM 3130 N N . LYS A 1 408 ? -17.818 2.717 11.515 1.00 97.38 408 LYS A N 1
ATOM 3131 C CA . LYS A 1 408 ? -19.184 2.833 12.053 1.00 97.38 408 LYS A CA 1
ATOM 3132 C C . LYS A 1 408 ? -19.676 1.532 12.666 1.00 97.38 408 LYS A C 1
ATOM 3134 O O . LYS A 1 408 ? -20.356 1.569 13.691 1.00 97.38 408 LYS A O 1
ATOM 3139 N N . LEU A 1 409 ? -19.361 0.393 12.052 1.00 96.75 409 LEU A N 1
ATOM 3140 C CA . LEU A 1 409 ? -19.718 -0.904 12.608 1.00 96.75 409 LEU A CA 1
ATOM 3141 C C . LEU A 1 409 ? -18.957 -1.164 13.914 1.00 96.75 409 LEU A C 1
ATOM 3143 O O . LEU A 1 409 ? -19.582 -1.581 14.886 1.00 96.75 409 LEU A O 1
ATOM 3147 N N . ALA A 1 410 ? -17.663 -0.837 13.973 1.00 97.69 410 ALA A N 1
ATOM 3148 C CA . ALA A 1 410 ? -16.867 -0.903 15.198 1.00 97.69 410 ALA A CA 1
ATOM 3149 C C . ALA A 1 410 ? -17.464 -0.023 16.311 1.00 97.69 410 ALA A C 1
ATOM 3151 O O . ALA A 1 410 ? -17.673 -0.487 17.429 1.00 97.69 410 ALA A O 1
ATOM 3152 N N . LEU A 1 411 ? -17.839 1.222 16.001 1.00 98.25 411 LEU A N 1
ATOM 3153 C CA . LEU A 1 411 ? -18.526 2.114 16.943 1.00 98.25 411 LEU A CA 1
ATOM 3154 C C . LEU A 1 411 ? -19.855 1.530 17.442 1.00 98.25 411 LEU A C 1
ATOM 3156 O O . LEU A 1 411 ? -20.130 1.570 18.638 1.00 98.25 411 LEU A O 1
ATOM 3160 N N . ALA A 1 412 ? -20.658 0.933 16.558 1.00 98.25 412 ALA A N 1
ATOM 3161 C CA . ALA A 1 412 ? -21.914 0.296 16.950 1.00 98.25 412 ALA A CA 1
ATOM 3162 C C . ALA A 1 412 ? -21.699 -0.901 17.896 1.00 98.25 412 ALA A C 1
ATOM 3164 O O . ALA A 1 412 ? -22.500 -1.111 18.808 1.00 98.25 412 ALA A O 1
ATOM 3165 N N . LYS A 1 413 ? -20.615 -1.666 17.709 1.00 98.31 413 LYS A N 1
ATOM 3166 C CA . LYS A 1 413 ? -20.214 -2.755 18.616 1.00 98.31 413 LYS A CA 1
ATOM 3167 C C . LYS A 1 413 ? -19.823 -2.228 19.993 1.00 98.31 413 LYS A C 1
ATOM 3169 O O . LYS A 1 413 ? -20.267 -2.776 21.001 1.00 98.31 413 LYS A O 1
ATOM 3174 N N . LEU A 1 414 ? -19.076 -1.126 20.039 1.00 98.19 414 LEU A N 1
ATOM 3175 C CA . LEU A 1 414 ? -18.734 -0.452 21.292 1.00 98.19 414 LEU A CA 1
ATOM 3176 C C . LEU A 1 414 ? -19.976 0.096 22.010 1.00 98.19 414 LEU A C 1
ATOM 3178 O O . LEU A 1 414 ? -20.085 -0.045 23.225 1.00 98.19 414 LEU A O 1
ATOM 3182 N N . ASP A 1 415 ? -20.942 0.661 21.283 1.00 98.31 415 ASP A N 1
ATOM 3183 C CA . ASP A 1 415 ? -22.212 1.120 21.860 1.00 98.31 415 ASP A CA 1
ATOM 3184 C C . ASP A 1 415 ? -23.043 -0.037 22.441 1.00 98.31 415 ASP A C 1
ATOM 3186 O O . ASP A 1 415 ? -23.636 0.097 23.517 1.00 98.31 415 ASP A O 1
ATOM 3190 N N . GLU A 1 416 ? -23.073 -1.189 21.764 1.00 98.12 416 GLU A N 1
ATOM 3191 C CA . GLU A 1 416 ? -23.725 -2.402 22.270 1.00 98.12 416 GLU A CA 1
ATOM 3192 C C . GLU A 1 416 ? -23.045 -2.900 23.554 1.00 98.12 416 GLU A C 1
ATOM 3194 O O . GLU A 1 416 ? -23.723 -3.131 24.560 1.00 98.12 416 GLU A O 1
ATOM 3199 N N . ALA A 1 417 ? -21.711 -2.982 23.553 1.00 98.19 417 ALA A N 1
ATOM 3200 C CA . ALA A 1 417 ? -20.923 -3.356 24.722 1.00 98.19 417 ALA A CA 1
ATOM 3201 C C . ALA A 1 417 ? -21.167 -2.395 25.894 1.00 98.19 417 ALA A C 1
ATOM 3203 O O . ALA A 1 417 ? -21.425 -2.851 27.011 1.00 98.19 417 ALA A O 1
ATOM 3204 N N . TYR A 1 418 ? -21.180 -1.080 25.633 1.00 98.19 418 TYR A N 1
ATOM 3205 C CA . TYR A 1 418 ? -21.499 -0.053 26.627 1.00 98.19 418 TYR A CA 1
ATOM 3206 C C . TYR A 1 418 ? -22.865 -0.302 27.266 1.00 98.19 418 TYR A C 1
ATOM 3208 O O . TYR A 1 418 ? -22.982 -0.324 28.488 1.00 98.19 418 TYR A O 1
ATOM 3216 N N . GLY A 1 419 ? -23.899 -0.528 26.449 1.00 97.56 419 GLY A N 1
ATOM 3217 C CA . GLY A 1 419 ? -25.257 -0.775 26.932 1.00 97.56 419 GLY A CA 1
ATOM 3218 C C . GLY A 1 419 ? -25.362 -2.013 27.825 1.00 97.56 419 GLY A C 1
ATOM 3219 O O . GLY A 1 419 ? -26.111 -1.999 28.805 1.00 97.56 419 GLY A O 1
ATOM 3220 N N . ILE A 1 420 ? -24.592 -3.067 27.530 1.00 97.94 420 ILE A N 1
ATOM 3221 C CA . ILE A 1 420 ? -24.516 -4.264 28.377 1.00 97.94 420 ILE A CA 1
ATOM 3222 C C . ILE A 1 420 ? -23.909 -3.916 29.739 1.00 97.94 420 ILE A C 1
ATOM 3224 O O . ILE A 1 420 ? -24.505 -4.244 30.766 1.00 97.94 420 ILE A O 1
ATOM 3228 N N . VAL A 1 421 ? -22.747 -3.258 29.768 1.00 97.94 421 VAL A N 1
ATOM 3229 C CA . VAL A 1 421 ? -22.023 -3.002 31.027 1.00 97.94 421 VAL A CA 1
ATOM 3230 C C . VAL A 1 421 ? -22.663 -1.902 31.866 1.00 97.94 421 VAL A C 1
ATOM 3232 O O . VAL A 1 421 ? -22.646 -1.986 33.093 1.00 97.94 421 VAL A O 1
ATOM 3235 N N . ASP A 1 422 ? -23.294 -0.914 31.237 1.00 97.31 422 ASP A N 1
ATOM 3236 C CA . ASP A 1 422 ? -24.012 0.151 31.933 1.00 97.31 422 ASP A CA 1
ATOM 3237 C C . ASP A 1 422 ? -25.217 -0.402 32.705 1.00 97.31 422 ASP A C 1
ATOM 3239 O O . ASP A 1 422 ? -25.425 -0.060 33.867 1.00 97.31 422 ASP A O 1
ATOM 3243 N N . ALA A 1 423 ? -25.933 -1.371 32.124 1.00 97.00 423 ALA A N 1
ATOM 3244 C CA . ALA A 1 423 ? -27.041 -2.057 32.788 1.00 97.00 423 ALA A CA 1
ATOM 3245 C C . ALA A 1 423 ? -26.612 -2.932 33.985 1.00 97.00 423 ALA A C 1
ATOM 3247 O O . ALA A 1 423 ? -27.460 -3.335 34.787 1.00 97.00 423 ALA A O 1
ATOM 3248 N N . LEU A 1 424 ? -25.319 -3.257 34.108 1.00 96.81 424 LEU A N 1
ATOM 3249 C CA . LEU A 1 424 ? -24.767 -4.038 35.220 1.00 96.81 424 LEU A CA 1
ATOM 3250 C C . LEU A 1 424 ? -24.358 -3.177 36.415 1.00 96.81 424 LEU A C 1
ATOM 3252 O O . LEU A 1 424 ? -24.220 -3.704 37.522 1.00 96.81 424 LEU A O 1
ATOM 3256 N N . ILE A 1 425 ? -24.147 -1.879 36.207 1.00 96.31 425 ILE A N 1
ATOM 3257 C CA . ILE A 1 425 ? -23.69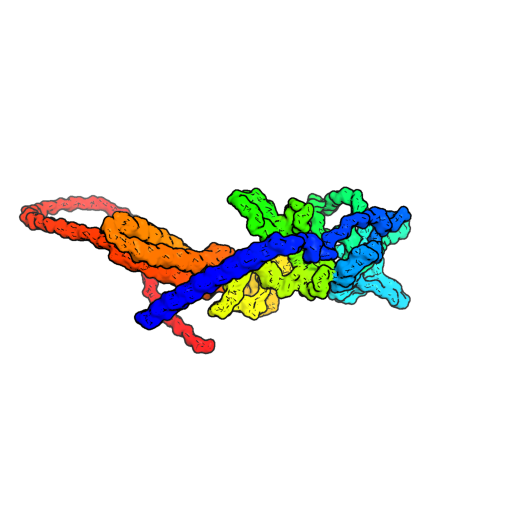2 -0.971 37.252 1.00 96.31 425 ILE A CA 1
ATOM 3258 C C . ILE A 1 425 ? -24.929 -0.343 37.899 1.00 96.31 425 ILE A C 1
ATOM 3260 O O . ILE A 1 425 ? -25.683 0.358 37.225 1.00 96.31 425 ILE A O 1
ATOM 3264 N N . PRO A 1 426 ? -25.183 -0.589 39.198 1.00 92.25 426 PRO A N 1
ATOM 3265 C CA . PRO A 1 426 ? -26.333 -0.001 39.863 1.00 92.25 426 PRO A CA 1
ATOM 3266 C C . PRO A 1 426 ? -26.222 1.522 39.811 1.00 92.25 426 PRO A C 1
ATOM 3268 O O . PRO A 1 426 ? -25.153 2.075 40.091 1.00 92.25 426 PRO A O 1
ATOM 3271 N N . GLU A 1 427 ? -27.326 2.200 39.478 1.00 90.81 427 GLU A N 1
ATOM 3272 C CA . GLU A 1 427 ? -27.361 3.654 39.591 1.00 90.81 427 GLU A CA 1
ATOM 3273 C C . GLU A 1 427 ? -26.945 4.031 41.016 1.00 90.81 427 GLU A C 1
ATOM 3275 O O . GLU A 1 427 ? -27.419 3.398 41.971 1.00 90.81 427 GLU A O 1
ATOM 3280 N N . PRO A 1 428 ? -26.038 5.013 41.186 1.00 85.56 428 PRO A N 1
ATOM 3281 C CA . PRO A 1 428 ? -25.636 5.443 42.512 1.00 85.56 428 PRO A CA 1
ATOM 3282 C C . PRO A 1 428 ? -26.917 5.798 43.247 1.00 85.56 428 PRO A C 1
ATOM 3284 O O . PRO A 1 428 ? -27.647 6.666 42.766 1.00 85.56 428 PRO A O 1
ATOM 3287 N N . GLU A 1 429 ? -27.219 5.098 44.351 1.00 85.12 429 GLU A N 1
ATOM 3288 C CA . GLU A 1 429 ? -28.430 5.363 45.120 1.00 85.12 429 GLU A CA 1
ATOM 3289 C C . GLU A 1 429 ? -28.458 6.865 45.361 1.00 85.12 429 GLU A C 1
ATOM 3291 O O . GLU A 1 429 ? -27.629 7.391 46.115 1.00 85.12 429 GLU A O 1
ATOM 3296 N N . THR A 1 430 ? -29.352 7.571 44.655 1.00 74.69 430 THR A N 1
ATOM 3297 C CA . THR A 1 430 ? -29.518 9.005 44.822 1.00 74.69 430 THR A CA 1
ATOM 3298 C C . THR A 1 430 ? -30.003 9.140 46.236 1.00 74.69 430 THR A C 1
ATOM 3300 O O . THR A 1 430 ? -31.191 8.959 46.523 1.00 74.69 430 THR A O 1
ATOM 3303 N N . THR A 1 431 ? -29.046 9.352 47.135 1.00 70.62 431 THR A N 1
ATOM 3304 C CA . THR A 1 431 ? -29.283 9.507 48.549 1.00 70.62 431 THR A CA 1
ATOM 3305 C C . THR A 1 431 ? -30.083 10.779 48.596 1.00 70.62 431 THR A C 1
ATOM 3307 O O . THR A 1 431 ? -29.539 11.880 48.488 1.00 70.62 431 THR A O 1
ATOM 3310 N N . THR A 1 432 ? -31.402 10.607 48.613 1.00 69.38 432 THR A N 1
ATOM 3311 C CA . THR A 1 432 ? -32.359 11.690 48.665 1.00 69.38 432 THR A CA 1
ATOM 3312 C C . THR A 1 432 ? -32.164 12.247 50.053 1.00 69.38 432 THR A C 1
ATOM 3314 O O . THR A 1 432 ? -32.794 11.822 51.021 1.00 69.38 432 THR A O 1
ATOM 3317 N N . THR A 1 433 ? -31.176 13.131 50.161 1.00 65.81 433 THR A N 1
ATOM 3318 C CA . THR A 1 433 ? -30.928 13.922 51.342 1.00 65.81 433 THR A CA 1
ATOM 3319 C C . THR A 1 433 ? -32.189 14.740 51.444 1.00 65.81 433 THR A C 1
ATOM 3321 O O . THR A 1 433 ? -32.399 15.694 50.698 1.00 65.81 433 THR A O 1
ATOM 3324 N N . THR A 1 434 ? -33.102 14.262 52.283 1.00 63.00 434 THR A N 1
ATOM 3325 C CA . THR A 1 434 ? -34.283 15.004 52.675 1.00 63.00 434 THR A CA 1
ATOM 3326 C C . THR A 1 434 ? -33.726 16.170 53.466 1.00 63.00 434 THR A C 1
ATOM 3328 O O . THR A 1 434 ? -33.536 16.092 54.678 1.00 63.00 434 THR A O 1
ATOM 3331 N N . THR A 1 435 ? -33.341 17.222 52.749 1.00 59.00 435 THR A N 1
ATOM 3332 C CA . THR A 1 435 ? -33.035 18.511 53.329 1.00 59.00 435 THR A CA 1
ATOM 3333 C C . THR A 1 435 ? -34.361 18.987 53.877 1.00 59.00 435 THR A C 1
ATOM 3335 O O . THR A 1 435 ? -35.192 19.533 53.157 1.00 59.00 435 THR A O 1
ATOM 3338 N N . THR A 1 436 ? -34.603 18.685 55.148 1.00 58.66 436 THR A N 1
ATOM 3339 C CA . THR A 1 436 ? -35.645 19.327 55.930 1.00 58.66 436 THR A CA 1
ATOM 3340 C C . THR A 1 436 ? -35.320 20.812 55.898 1.00 58.66 436 THR A C 1
ATOM 3342 O O . THR A 1 436 ? -34.452 21.285 56.630 1.00 58.66 436 THR A O 1
ATOM 3345 N N . THR A 1 437 ? -35.952 21.534 54.976 1.00 52.16 437 THR A N 1
ATOM 3346 C CA . THR A 1 437 ? -35.932 22.988 54.936 1.00 52.16 437 THR A CA 1
ATOM 3347 C C . THR A 1 437 ? -36.629 23.463 56.202 1.00 52.16 437 THR A C 1
ATOM 3349 O O . THR A 1 437 ? -37.852 23.544 56.269 1.00 52.16 437 THR A O 1
ATOM 3352 N N . THR A 1 438 ? -35.849 23.720 57.246 1.00 55.88 438 THR A N 1
ATOM 3353 C CA . THR A 1 438 ? -36.286 24.575 58.341 1.00 55.88 438 THR A CA 1
ATOM 3354 C C . THR A 1 438 ? -36.394 25.976 57.750 1.00 55.88 438 THR A C 1
ATOM 3356 O O . THR A 1 438 ? -35.378 26.583 57.418 1.00 55.88 438 THR A O 1
ATOM 3359 N N . GLU A 1 439 ? -37.624 26.457 57.548 1.00 52.03 439 GLU A N 1
ATOM 3360 C CA . GLU A 1 439 ? -37.904 27.873 57.301 1.00 52.03 439 GLU A CA 1
ATOM 3361 C C . GLU A 1 439 ? -37.341 28.684 58.473 1.00 52.03 439 GLU A C 1
ATOM 3363 O O . GLU A 1 439 ? -37.955 28.783 59.535 1.00 52.03 439 GLU A O 1
ATOM 3368 N N . GLU A 1 440 ? -36.157 29.258 58.293 1.00 53.06 440 GLU A N 1
ATOM 3369 C CA . GLU A 1 440 ? -35.662 30.323 59.151 1.00 53.06 440 GLU A CA 1
ATOM 3370 C C . GLU A 1 440 ? -35.862 31.642 58.404 1.00 53.06 440 GLU A C 1
ATOM 3372 O O . GLU A 1 440 ? -35.097 32.023 57.518 1.00 53.06 440 GLU A O 1
ATOM 3377 N N . THR A 1 441 ? -36.969 32.311 58.733 1.00 53.66 441 THR A N 1
ATOM 3378 C CA . THR A 1 441 ? -37.296 33.667 58.295 1.00 53.66 441 THR A CA 1
ATOM 3379 C C . THR A 1 441 ? -36.173 34.611 58.728 1.00 53.66 441 THR A C 1
ATOM 3381 O O . THR A 1 441 ? -36.115 35.029 59.883 1.00 53.66 441 THR A O 1
ATOM 3384 N N . THR A 1 442 ? -35.272 34.954 57.811 1.00 50.88 442 THR A N 1
ATOM 3385 C CA . THR A 1 442 ? -34.259 35.991 58.022 1.00 50.88 442 THR A CA 1
ATOM 3386 C C . THR A 1 442 ? -34.552 37.175 57.113 1.00 50.88 442 THR A C 1
ATOM 3388 O O . THR A 1 442 ? -34.654 37.066 55.896 1.00 50.88 442 THR A O 1
ATOM 3391 N N . THR A 1 443 ? -34.778 38.304 57.772 1.00 49.56 443 THR A N 1
ATOM 3392 C CA . THR A 1 443 ? -35.088 39.616 57.217 1.00 49.56 443 THR A CA 1
ATOM 3393 C C . THR A 1 443 ? -33.930 40.120 56.355 1.00 49.56 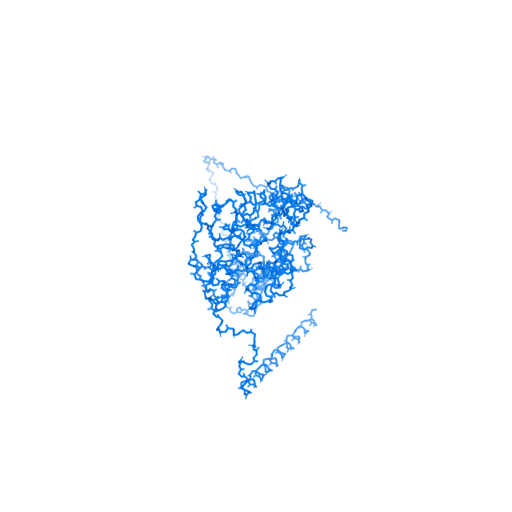443 THR A C 1
ATOM 3395 O O . THR A 1 443 ? -32.792 40.159 56.819 1.00 49.56 443 THR A O 1
ATOM 3398 N N . GLU A 1 444 ? -34.232 40.524 55.122 1.00 44.88 444 GLU A N 1
ATOM 3399 C CA . GLU A 1 444 ? -33.305 41.207 54.218 1.00 44.88 444 GLU A CA 1
ATOM 3400 C C . GLU A 1 444 ? -32.859 42.553 54.812 1.00 44.88 444 GLU A C 1
ATOM 3402 O O . GLU A 1 444 ? -33.689 43.412 55.118 1.00 44.88 444 GLU A O 1
ATOM 3407 N N . GLU A 1 445 ? -31.545 42.753 54.936 1.00 51.38 445 GLU A N 1
ATOM 3408 C CA . GLU A 1 445 ? -30.939 44.080 55.046 1.00 51.38 445 GLU A CA 1
ATOM 3409 C C . GLU A 1 445 ? -30.156 44.354 53.756 1.00 51.38 445 GLU A C 1
ATOM 3411 O O . GLU A 1 445 ? -29.154 43.714 53.431 1.00 51.38 445 GLU A O 1
ATOM 3416 N N . GLU A 1 446 ? -30.699 45.289 52.987 1.00 53.16 446 GLU A N 1
ATOM 3417 C CA . GLU A 1 446 ? -30.215 45.769 51.703 1.00 53.16 446 GLU A CA 1
ATOM 3418 C C . GLU A 1 446 ? -28.888 46.525 51.896 1.00 53.16 446 GLU A C 1
ATOM 3420 O O . GLU A 1 446 ? -28.849 47.592 52.507 1.00 53.16 446 GLU A O 1
ATOM 3425 N N . THR A 1 447 ? -27.781 46.002 51.360 1.00 44.81 447 THR A N 1
ATOM 3426 C CA . THR A 1 447 ? -26.551 46.791 51.192 1.00 44.81 447 THR A CA 1
ATOM 3427 C C . THR A 1 447 ? -26.030 46.691 49.765 1.00 44.81 447 THR A C 1
ATOM 3429 O O . THR A 1 447 ? -25.487 45.691 49.303 1.00 44.81 447 THR A O 1
ATOM 3432 N N . THR A 1 448 ? -26.215 47.799 49.055 1.00 60.72 448 THR A N 1
ATOM 3433 C CA . THR A 1 448 ? -25.637 48.107 47.751 1.00 60.72 448 THR A CA 1
ATOM 3434 C C . THR A 1 448 ? -24.116 48.209 47.840 1.00 60.72 448 THR A C 1
ATOM 3436 O O . THR A 1 448 ? -23.596 49.005 48.623 1.00 60.72 448 THR A O 1
ATOM 3439 N N . SER A 1 449 ? -23.396 47.492 46.980 1.00 46.81 449 SER A N 1
ATOM 3440 C CA . SER A 1 449 ? -21.982 47.757 46.709 1.00 46.81 449 SER A CA 1
ATOM 3441 C C . SER A 1 449 ? -21.653 47.426 45.256 1.00 46.81 449 SER A C 1
ATOM 3443 O O . SER A 1 449 ? -22.006 46.376 44.727 1.00 46.81 449 SER A O 1
ATOM 3445 N N . SER A 1 450 ? -21.034 48.400 44.607 1.00 55.16 450 SER A N 1
ATOM 3446 C CA . SER A 1 450 ? -20.804 48.532 43.176 1.00 55.16 450 SER A CA 1
ATOM 3447 C C . SER A 1 450 ? -19.434 48.015 42.719 1.00 55.16 450 SER A C 1
ATOM 3449 O O . SER A 1 450 ? -18.436 48.304 43.377 1.00 55.16 450 SER A O 1
ATOM 3451 N N . ALA A 1 451 ? -19.421 47.494 41.480 1.00 46.66 451 ALA A N 1
ATOM 3452 C CA . ALA A 1 451 ? -18.334 47.494 40.476 1.00 46.66 451 ALA A CA 1
ATOM 3453 C C . ALA A 1 451 ? -17.283 46.352 40.493 1.00 46.66 451 ALA A C 1
ATOM 3455 O O . ALA A 1 451 ? -17.023 45.779 41.545 1.00 46.66 451 ALA A O 1
ATOM 3456 N N . PRO A 1 452 ? -16.560 46.106 39.371 1.00 53.22 452 PRO A N 1
ATOM 3457 C CA . PRO A 1 452 ? -16.925 46.268 37.957 1.00 53.22 452 PRO A CA 1
ATOM 3458 C C . PRO A 1 452 ? -16.722 44.989 37.114 1.00 53.22 452 PRO A C 1
ATOM 3460 O O . PRO A 1 452 ? -16.008 44.057 37.468 1.00 53.22 452 PRO A O 1
ATOM 3463 N N . ALA A 1 453 ? -17.347 45.015 35.939 1.00 45.59 453 ALA A N 1
ATOM 3464 C CA . ALA A 1 453 ? -17.237 44.038 34.870 1.00 45.59 453 ALA A CA 1
ATOM 3465 C C . ALA A 1 453 ? -15.810 43.903 34.307 1.00 45.59 453 ALA A C 1
ATOM 3467 O O . ALA A 1 453 ? -15.175 44.899 33.959 1.00 45.59 453 ALA A O 1
ATOM 3468 N N . ILE A 1 454 ? -15.376 42.658 34.103 1.00 38.91 454 ILE A N 1
ATOM 3469 C CA . ILE A 1 454 ? -14.382 42.293 33.092 1.00 38.91 454 ILE A CA 1
ATOM 3470 C C . ILE A 1 454 ? -15.075 41.302 32.162 1.00 38.91 454 ILE A C 1
ATOM 3472 O O . ILE A 1 454 ? -15.490 40.222 32.577 1.00 38.91 454 ILE A O 1
ATOM 3476 N N . GLY A 1 455 ? -15.268 41.733 30.918 1.00 42.03 455 GLY A N 1
ATOM 3477 C CA . GLY A 1 455 ? -15.836 40.922 29.858 1.00 42.03 455 GLY A CA 1
ATOM 3478 C C . GLY A 1 455 ? -14.807 39.955 29.289 1.00 42.03 455 GLY A C 1
ATOM 3479 O O . GLY A 1 455 ? -13.668 40.334 29.028 1.00 42.03 455 GLY A O 1
ATOM 3480 N N . VAL A 1 456 ? -15.253 38.732 29.028 1.00 37.28 456 VAL A N 1
ATOM 3481 C CA . VAL A 1 456 ? -14.667 37.861 28.012 1.00 37.28 456 VAL A CA 1
ATOM 3482 C C . VAL A 1 456 ? -15.821 37.402 27.129 1.00 37.28 456 VAL A C 1
ATOM 3484 O O . VAL A 1 456 ? -16.779 36.783 27.588 1.00 37.28 456 VAL A O 1
ATOM 3487 N N . LEU A 1 457 ? -15.750 37.825 25.870 1.00 35.62 457 LEU A N 1
ATOM 3488 C CA . LEU A 1 457 ? -16.663 37.492 24.786 1.00 35.62 457 LEU A CA 1
ATOM 3489 C C . LEU A 1 457 ? -16.621 35.983 24.524 1.00 35.62 457 LEU A C 1
ATOM 3491 O O . LEU A 1 457 ? -15.635 35.471 24.002 1.00 35.62 457 LEU A O 1
ATOM 3495 N N . GLY A 1 458 ? -17.708 35.294 24.866 1.00 31.39 458 GLY A N 1
ATOM 3496 C CA . GLY A 1 458 ? -18.029 33.978 24.330 1.00 31.39 458 GLY A CA 1
ATOM 3497 C C . GLY A 1 458 ? -18.647 34.135 22.944 1.00 31.39 458 GLY A C 1
ATOM 3498 O O . GLY A 1 458 ? -19.682 34.782 22.790 1.00 31.39 458 GLY A O 1
ATOM 3499 N N . LEU A 1 459 ? -17.998 33.553 21.940 1.00 42.50 459 LEU A N 1
ATOM 3500 C CA . LEU A 1 459 ? -18.486 33.477 20.568 1.00 42.50 459 LEU A CA 1
ATOM 3501 C C . LEU A 1 459 ? -18.297 32.036 20.085 1.00 42.50 459 LEU A C 1
ATOM 3503 O O . LEU A 1 459 ? -17.349 31.734 19.377 1.00 42.50 459 LEU A O 1
ATOM 3507 N N . ILE A 1 460 ? -19.193 31.141 20.507 1.00 36.38 460 ILE A N 1
ATOM 3508 C CA . ILE A 1 460 ? -19.451 29.869 19.821 1.00 36.38 460 ILE A CA 1
ATOM 3509 C C . ILE A 1 460 ? -20.965 29.666 19.838 1.00 36.38 460 ILE A C 1
ATOM 3511 O O . ILE A 1 460 ? -21.545 29.157 20.793 1.00 36.38 460 ILE A O 1
ATOM 3515 N N . GLY A 1 461 ? -21.612 30.150 18.783 1.00 31.17 461 GLY A N 1
ATOM 3516 C CA . GLY A 1 461 ? -22.949 29.730 18.394 1.00 31.17 461 GLY A CA 1
ATOM 3517 C C . GLY A 1 461 ? -22.811 28.916 17.118 1.00 31.17 461 GLY A C 1
ATOM 3518 O O . GLY A 1 461 ? -22.659 29.498 16.048 1.00 31.17 461 GLY A O 1
ATOM 3519 N N . ILE A 1 462 ? -22.844 27.589 17.228 1.00 35.25 462 ILE A N 1
ATOM 3520 C CA . ILE A 1 462 ? -23.035 26.715 16.071 1.00 35.25 462 ILE A CA 1
ATOM 3521 C C . ILE A 1 462 ? -24.532 26.433 15.985 1.00 35.25 462 ILE A C 1
ATOM 3523 O O . ILE A 1 462 ? -25.108 25.702 16.787 1.00 35.25 462 ILE A O 1
ATOM 3527 N N . LEU A 1 463 ? -25.163 27.102 15.022 1.00 31.94 463 LEU A N 1
ATOM 3528 C CA . LEU A 1 463 ? -26.484 26.769 14.514 1.00 31.94 463 LEU A CA 1
ATOM 3529 C C . LEU A 1 463 ? -26.343 25.530 13.623 1.00 31.94 463 LEU A C 1
ATOM 3531 O O . LEU A 1 463 ? -25.827 25.622 12.511 1.00 31.94 463 LEU A O 1
ATOM 3535 N N . SER A 1 464 ? -26.852 24.392 14.083 1.00 31.36 464 SER A N 1
ATOM 3536 C CA . SER A 1 464 ? -27.124 23.242 13.223 1.00 31.36 464 SER A CA 1
ATOM 3537 C C . SER A 1 464 ? -28.363 23.549 12.382 1.00 31.36 464 SER A C 1
ATOM 3539 O O . SER A 1 464 ? -29.496 23.429 12.848 1.00 31.36 464 SER A O 1
ATOM 3541 N N . LEU A 1 465 ? -28.149 23.989 11.142 1.00 29.64 465 LEU A N 1
ATOM 3542 C CA . LEU A 1 465 ? -29.198 24.143 10.139 1.00 29.64 465 LEU A CA 1
ATOM 3543 C C . LEU A 1 465 ? -29.046 23.008 9.127 1.00 29.64 465 LEU A C 1
ATOM 3545 O O . LEU A 1 465 ? -28.127 22.985 8.315 1.00 29.64 465 LEU A O 1
ATOM 3549 N N . ALA A 1 466 ? -29.954 22.041 9.241 1.00 32.53 466 ALA A N 1
ATOM 3550 C CA . ALA A 1 466 ? -30.079 20.896 8.360 1.00 32.53 466 ALA A CA 1
ATOM 3551 C C . ALA A 1 466 ? -30.268 21.345 6.901 1.00 32.53 466 ALA A C 1
ATOM 3553 O O . ALA A 1 466 ? -31.291 21.937 6.550 1.00 32.53 466 ALA A O 1
ATOM 3554 N N . VAL A 1 467 ? -29.302 21.016 6.044 1.00 30.62 467 VAL A N 1
ATOM 3555 C CA . VAL A 1 467 ? -29.463 21.054 4.590 1.00 30.62 467 VAL A CA 1
ATOM 3556 C C . VAL A 1 467 ? -29.762 19.633 4.124 1.00 30.62 467 VAL A C 1
ATOM 3558 O O . VAL A 1 467 ? -28.885 18.784 4.011 1.00 30.62 467 VAL A O 1
ATOM 3561 N N . LEU A 1 468 ? -31.043 19.379 3.866 1.00 29.80 468 LEU A N 1
ATOM 3562 C CA . LEU A 1 468 ? -31.523 18.211 3.136 1.00 29.80 468 LEU A CA 1
ATOM 3563 C C . LEU A 1 468 ? -31.074 18.314 1.671 1.00 29.80 468 LEU A C 1
ATOM 3565 O O . LEU A 1 468 ? -31.708 19.018 0.885 1.00 29.80 468 LEU A O 1
ATOM 3569 N N . PHE A 1 469 ? -30.034 17.576 1.280 1.00 33.69 469 PHE A N 1
ATOM 3570 C CA . PHE A 1 469 ? -29.832 17.203 -0.121 1.00 33.69 469 PHE A CA 1
ATOM 3571 C C . PHE A 1 469 ? -30.341 15.780 -0.349 1.00 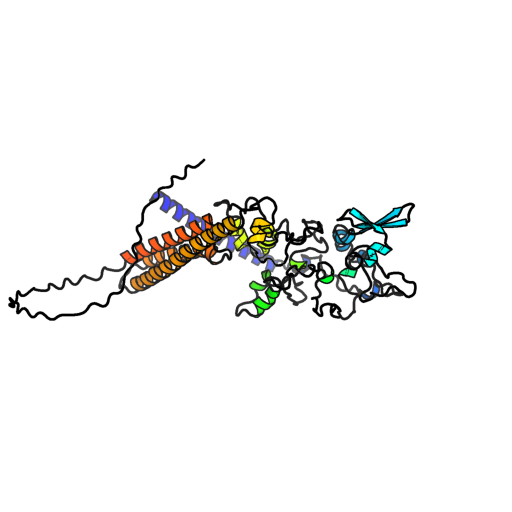33.69 469 PHE A C 1
ATOM 3573 O O . PHE A 1 469 ? -29.755 14.787 0.071 1.00 33.69 469 PHE A O 1
ATOM 3580 N N . THR A 1 470 ? -31.467 15.683 -1.049 1.00 35.78 470 THR A N 1
ATOM 3581 C CA . THR A 1 470 ? -31.975 14.435 -1.617 1.00 35.78 470 THR A CA 1
ATOM 3582 C C . THR A 1 470 ? -31.025 13.945 -2.712 1.00 35.78 470 THR A C 1
ATOM 3584 O O . THR A 1 470 ? -31.052 14.470 -3.828 1.00 35.78 470 THR A O 1
ATOM 3587 N N . ARG A 1 471 ? -30.215 12.916 -2.433 1.00 36.38 471 ARG A N 1
ATOM 3588 C CA . ARG A 1 471 ? -29.472 12.181 -3.467 1.00 36.38 471 ARG A CA 1
ATOM 3589 C C . ARG A 1 471 ? -30.422 11.173 -4.121 1.00 36.38 471 ARG A C 1
ATOM 3591 O O . ARG A 1 471 ? -30.786 10.147 -3.553 1.00 36.38 471 ARG A O 1
ATOM 3598 N N . LYS A 1 472 ? -30.895 11.521 -5.316 1.00 39.06 472 LYS A N 1
ATOM 3599 C CA . LYS A 1 472 ? -31.736 10.675 -6.167 1.00 39.06 472 LYS A CA 1
ATOM 3600 C C . LYS A 1 472 ? -30.826 9.669 -6.880 1.00 39.06 472 LYS A C 1
ATOM 3602 O O . LYS A 1 472 ? -30.106 10.064 -7.791 1.00 39.06 472 LYS A O 1
ATOM 3607 N N . ARG A 1 473 ? -30.848 8.400 -6.453 1.00 45.78 473 ARG A N 1
ATOM 3608 C CA . ARG A 1 473 ? -30.168 7.290 -7.145 1.00 45.78 473 ARG A CA 1
ATOM 3609 C C . ARG A 1 473 ? -30.676 7.186 -8.591 1.00 45.78 473 ARG A C 1
ATOM 3611 O O . ARG A 1 473 ? -31.890 7.194 -8.822 1.00 45.78 473 ARG A O 1
ATOM 3618 N N . ARG A 1 474 ? -29.742 7.110 -9.535 1.00 41.50 474 ARG A N 1
ATOM 3619 C CA . ARG A 1 474 ? -29.928 6.549 -10.872 1.00 41.50 474 ARG A CA 1
ATOM 3620 C C . ARG A 1 474 ? -28.995 5.369 -11.004 1.00 41.50 474 ARG A C 1
ATOM 3622 O O . ARG A 1 474 ? -27.879 5.498 -10.460 1.00 41.50 474 ARG A O 1
#

Secondary structure (DSSP, 8-state):
-HHHHHHHHHHHHHHHHHHHHHHHHHHHHHHHHHHTT--GGGS-TT---TT--GGGSS-TTT----HHHHHHHHHHHHHHHTTSHHHHSEEEEEETTEEEEEETTT--EEEHHHHHHHTGGGTEEE-TT--SPPTTS---EEEEB--GGGTSPPTT---PPPBPTTT-PBPP--TTTTTS---SSSPPGGGSTTTTHHHHHHHS-S--TTTHHHHS----TTS-----S-HHHHB-SS-TTS---GGGBSSSSHHHHHTTT-HHHHHHHH-TTS--TTTTT--HHHHHS-B----TT-----B-TT----HHHHHHSSTTSSTT-HHHHHHHHHHHHHHHHHHHHHHHHHHHHHHHHHHHHHHSTT--HHHHHHHHHHHHHHHHHHHHHHS-TTTTGGGHHHHHHHHHHHHHHHHHHHHHHHTTSPPP----------------------------------------------

Foldseek 3Di:
DVVVVVVVVVVVVVVVVVVVVVVVVVCVVVVVVVVVPPPPVPPDPDDDPPDDDLQVQADPVPSDDDLVSVCVPPVLLSVLLCVDCQNPLWDWDADPVGIWIARPVVRDIHDPVRCCVPPVPLQFQADPPPPDCPPVNHGRTPGGGRGPNLQDPRPPDPDDWDQDPPPRDTFDSDSCCVNVPPPPPADDLCQACQQCLVVVLVVDDDDNPVSLQQQFADDDPVDPPTHGHDDVSFADSRSNVVDQAPPRGPDNAQLVRVCSRVVLLSCVLPPPVAPFPASVPHGLQLFQQNWDCVDVPDPDTGTRSRSDGPQQCSQAVPPPRQNPCSVVVVVVLVVLLVVLVVLVVVLVVLLVVLVVLLVVLVPDPPFDVVLSVVLVVLQVQLCVLQCSQVVDPSSCSSPSVSSVVSSVSSSVSSVVSSVSSVVSHDDPPPPPPPPPPPPDDDDDDDDDDDDDDDDDDDDDDDDPDDDDDDDDDD

pLDDT: mean 73.56, std 19.3, range [29.64, 98.31]

Sequence (474 aa):
MNEEKEVLVRQSKWNGRRIILFYWFAIVFLGSSAAVGISSTLLNPKYSVEGYDHSAIADPVTGEYHPDDCVPCHQAEVDGWNLTKHSYILQYYTNATGTYIRHTTSGDDYNVTEFINDGGCCHVTQRYNDTSVNASGEWNVWDIGVSCGACHEEPGAEATYFTDPGTGFPFEKTCSGRCHIPGSRGKTWVQTGHSESFDDLLAATGDFDYCMHCMAGESTYEDLSFGNIDCVTCHDPHNEDGVRYEHELRKNGTVELCGTCHGDVVEFLTDTTFATPHAIIDDCTTCHGYYWDGNDTVGEASILHNWTLVLEDACGNQTGCHEGEEAARIAWMEAIQGDTEALIASYGTQLENVSGRIAEAKAVEGVNMTLIGDAEDLLDEAADLAHDVTGEPSTGFHNGDLAEDKLKLALAKLDEAYGIVDALIPEPETTTTTTTTTEETTTEEETTSSAPAIGVLGLIGILSLAVLFTRKRR

Radius of gyration: 34.7 Å; chains: 1; bounding box: 83×94×109 Å